Protein 1Z08 (pdb70)

Radius of gyration: 48.09 Å; Cα contacts (8 Å, |Δi|>4): 1270; chains: 4; bounding box: 100×97×111 Å

Foldseek 3Di:
DEEFEEEEAWAQPFQQVLLVCCVPPVDHDPDSPFDPAKDWDWDWDQAPNDIYIYTYMYGGRPCVRCPPGQEYEYTAEQLDQVGLVVSVVVLVVCCVRPNPRHAYEYEHEDCVVVVNGDDDPVVSQVVCVVSVYHYFYYYSPVGPGSVVVVNVNRVVSVVD/DAEFEEEEAFAQPFQQVLLVCCVPPVDHDPDRPFDPAKDWDWDWDQDPNDIYIYTYIYGGRCHCLRGQEYEQTAEQLDPVRLVVSVVVLVVCCVRPNLRHAYEYEHEDCVVVVSGDDDPVVSQVVCVVSVYHYFYYYSPVGPGSVVVVVVSVVVSVVD/DAEAEEEEAFAQPQQRVLLVCCVQPVDHDPDRDADDDKDWDWDWDQDPNDIYTYTYMYDGYDPRCVVPPPVRCPPHQEYEQTAEQLDPVRQVVSVVVLVVCCVRPNPRRAYEYEHEPVVVVVNGDDDPVVSQVVQVVSVYHYFYYYSPVGPGSVVVVNVNVVVSVDD/DEFEEEEAFAQPFQRVLLVCCVQPVDHDPDRDADDDKDWDWDWDQDPNDTYIYTYMYDGYDPCCVVPPPVRCPRGQEYEQTAEQLDPVRLVVSVVVLVVCCVVPNPRRAYEYEHEDCVVVVNGDDDPVVSQVVQVVSVYHYFYYYSPVGPGSVVVVVVSVVVSPVD

Nearest PDB structures (foldseek):
  1z08-assembly1_A  TM=1.006E+00  e=1.301E-35  Homo sapiens
  1z08-assembly2_B  TM=1.002E+00  e=3.614E-33  Homo sapiens
  1z0i-assembly1_A  TM=9.598E-01  e=4.338E-28  Homo sapiens
  5fbw-assembly1_B  TM=9.434E-01  e=3.150E-16  Homo sapiens
  6sku-assembly1_B  TM=9.277E-01  e=2.776E-16  Homo sapiens

B-factor: mean 19.08, std 11.56, range [6.14, 239.17]

Secondary structure (DSSP, 8-state):
-EEEEEEEE--TTS-HHHHHHHHHH----SS-----S-EEEEEEEESSS-EEEEEEEE------SSTT-SEEEEEEETT-HHHHHHHHHHHHHHHHHHGGGSEEEEEEE-GGGGGG--S-HHHHHHHHHHTT-EEEEEBTTTTBSHHHHHHHHHHHHH--/-EEEEEEEE--TTS-HHHHHHHHHHS---SS-----S-EEEEEEEEETTEEEEEEEEE------TT-SEEEEEEETT-HHHHHHHHHHHHHHHHHHTT-SEEEEEEE-GGGGGG--S-HHHHHHHHHHTT-EEEEEBTTTTBSHHHHHHHHHHHHHH-/-EEEEEEEEE-TTS-HHHHHHHHHHS---SS-----S-EEEEEEEEETTEEEEEEEEE---GGGGGGT-GGGTTT-SEEEEEEETT-HHHHHHHHHHHHHHHHHHGGGSEEEEEEE-GGGGGG--S-HHHHHHHHHHTT-EEEE-BTTTTBSHHHHHHHHHHHHH--/-EEEEEEE--TTS-HHHHHHHHHHS---SS-----S-EEEEEEEEETTEEEEEEEEE---GGGGGGTGGGGTTT-SEEEEEEETT-HHHHHHHHHHHHHHHHHHGGGSEEEEEEE-GGGGGG--S-HHHHHHHHHHTT-EEEE-BTTTTBSHHHHHHHHHHHHHH-

Organism: Homo sapiens (NCBI:txid9606)

InterPro domains:
  IPR001806 Small GTPase [PF00071] (21-180)
  IPR001806 Small GTPase [PS51421] (13-208)
  IPR001806 Small GTPase [SM00174] (22-183)
  IPR005225 Small GTP-binding domain [TIGR00231] (18-173)
  IPR027417 P-loop containing nucleoside triphosphate hydrolase [G3DSA:3.40.50.300] (11-206)
  IPR027417 P-loop containing nucleoside triphosphate hydrolase [SSF52540] (18-182)
  IPR041833 Rab21 [cd04123] (20-181)

Solvent-accessible surface area: 31931 Å² total; per-residue (Å²): 109,77,92,22,42,0,0,0,5,7,73,32,60,0,16,13,57,27,0,5,46,38,11,33,104,101,124,62,63,116,156,120,104,72,35,169,37,55,67,105,101,100,52,78,24,109,54,73,66,29,49,0,73,1,25,1,57,15,15,43,23,125,92,101,28,22,42,119,7,58,0,0,0,0,0,0,5,0,32,50,66,115,2,0,65,30,2,75,70,79,5,65,40,0,60,93,67,52,29,96,65,4,14,0,0,0,0,0,3,53,46,43,61,92,211,97,46,130,2,51,56,132,70,0,73,72,38,2,147,87,36,56,13,30,35,26,60,0,0,2,98,92,66,102,20,1,97,107,0,0,70,52,0,0,101,57,10,57,87,112,69,98,81,25,44,0,0,0,10,4,63,37,60,0,16,12,58,26,0,4,48,37,13,31,102,101,123,62,66,114,154,121,108,58,32,162,38,57,67,106,96,85,55,142,25,97,36,83,72,37,142,0,42,2,26,1,58,14,16,40,20,174,92,17,69,73,9,60,0,0,0,0,0,1,5,0,29,52,54,105,2,3,84,24,1,57,68,96,4,65,58,6,56,93,115,47,28,98,79,4,15,0,0,0,0,0,4,54,45,41,64,64,206,92,32,134,8,11,37,21,23,0,52,8,17,1,80,48,34,56,12,31,33,26,67,0,0,2,99,96,64,105,18,1,99,107,0,0,66,52,0,0,101,56,10,57,90,102,103,93,82,25,40,0,0,1,5,4,28,24,99,2,17,13,56,26,0,6,33,35,10,33,81,102,122,63,70,125,156,128,79,109,53,102,39,33,70,107,70,89,55,82,26,97,18,80,87,74,58,1,61,0,26,0,60,17,8,25,12,95,118,83,37,136,57,48,11,65,97,6,3,128,108,5,55,0,0,0,0,0,0,10,0,28,57,67,84,2,0,60,90,0,50,85,40,5,148,68,0,49,178,112,48,28,133,167,4,20,0,0,0,0,0,3,54,45,45,60,92,109,93,49,128,3,52,72,145,69,0,86,59,32,1,139,86,42,57,15,29,33,27,52,0,0,3,100,96,65,109,18,0,95,111,0,0,73,57,0,0,107,56,20,29,147,179,72,89,30,42,0,0,1,6,3,22,32,58,0,18,14,53,25,0,7,42,35,12,29,86,103,130,62,69,121,155,130,77,117,54,100,37,32,72,108,70,69,56,167,21,138,22,88,88,48,82,2,48,0,20,1,61,17,7,27,12,55,65,100,4,34,51,49,2,38,121,6,2,152,95,6,57,0,0,0,0,0,1,5,0,41,46,74,84,1,0,57,66,1,54,45,14,5,142,6,0,52,84,109,41,29,134,165,6,20,0,0,0,0,0,3,52,51,43,64,66,110,109,72,62,2,51,71,70,77,0,82,76,32,2,77,87,38,56,10,94,28,22,66,0,0,2,103,124,68,37,33,1,106,62,0,0,69,34,0,0,102,35,13,77,142,120

Structure (mmCIF, N/CA/C/O backbone):
data_1Z08
#
_entry.id   1Z08
#
_cell.length_a   91.200
_cell.length_b   77.425
_cell.length_c   107.965
_cell.angle_alpha   90.00
_cell.angle_beta   89.86
_cell.angle_gamma   90.00
#
_symmetry.space_group_name_H-M   'C 1 2 1'
#
loop_
_entity.id
_entity.type
_entity.pdbx_description
1 polymer 'Ras-related protein Rab-21'
2 non-polymer 'MAGNESIUM ION'
3 non-polymer 'PHOSPHOAMINOPHOSPHONIC ACID-GUANYLATE ESTER'
4 water water
#
loop_
_atom_site.group_PDB
_atom_site.id
_atom_site.type_symbol
_atom_site.label_atom_id
_atom_site.label_alt_id
_atom_site.label_comp_id
_atom_site.label_asym_id
_atom_site.label_entity_id
_atom_site.label_seq_id
_atom_site.pdbx_PDB_ins_code
_atom_site.Cartn_x
_atom_site.Cartn_y
_atom_site.Cartn_z
_atom_site.occupancy
_atom_site.B_iso_or_equiv
_atom_site.auth_seq_id
_atom_site.auth_comp_id
_atom_site.auth_asym_id
_atom_site.auth_atom_id
_atom_site.pdbx_PDB_model_num
ATOM 1 N N . ALA A 1 4 ? 57.489 -15.996 -10.727 1.00 23.59 17 ALA A N 1
ATOM 2 C CA . ALA A 1 4 ? 56.339 -15.048 -10.663 1.00 23.25 17 ALA A CA 1
ATOM 3 C C . ALA A 1 4 ? 56.785 -13.586 -10.680 1.00 23.02 17 ALA A C 1
ATOM 4 O O . ALA A 1 4 ? 56.196 -12.768 -11.391 1.00 23.01 17 ALA A O 1
ATOM 6 N N . TYR A 1 5 ? 57.818 -13.260 -9.900 1.00 22.47 18 TYR A N 1
ATOM 7 C CA . TYR A 1 5 ? 58.341 -11.893 -9.855 1.00 21.96 18 TYR A CA 1
ATOM 8 C C . TYR A 1 5 ? 59.863 -11.833 -9.953 1.00 21.27 18 TYR A C 1
ATOM 9 O O . TYR A 1 5 ? 60.572 -12.657 -9.371 1.00 21.12 18 TYR A O 1
ATOM 18 N N . SER A 1 6 ? 60.349 -10.847 -10.701 1.00 20.36 19 SER A N 1
ATOM 19 C CA . SER A 1 6 ? 61.778 -10.596 -10.832 1.00 19.55 19 SER A CA 1
ATOM 20 C C . SER A 1 6 ? 62.026 -9.095 -10.701 1.00 18.70 19 SER A C 1
ATOM 21 O O . SER A 1 6 ? 61.542 -8.305 -11.514 1.00 18.60 19 SER A O 1
ATOM 24 N N . PHE A 1 7 ? 62.763 -8.705 -9.664 1.00 17.62 20 PHE A N 1
ATOM 25 C CA . PHE A 1 7 ? 62.992 -7.291 -9.377 1.00 16.66 20 PHE A CA 1
ATOM 26 C C . PHE A 1 7 ? 64.473 -6.939 -9.288 1.00 16.00 20 PHE A C 1
ATOM 27 O O . PHE A 1 7 ? 65.279 -7.727 -8.792 1.00 15.76 20 PHE A O 1
ATOM 35 N N . LYS A 1 8 ? 64.813 -5.746 -9.771 1.00 15.38 21 LYS A N 1
ATOM 36 C CA . LYS A 1 8 ? 66.157 -5.192 -9.625 1.00 14.95 21 LYS A CA 1
ATOM 37 C C . LYS A 1 8 ? 66.163 -4.127 -8.533 1.00 14.45 21 LYS A C 1
ATOM 38 O O . LYS A 1 8 ? 65.375 -3.179 -8.575 1.00 14.35 21 LYS A O 1
ATOM 44 N N . VAL A 1 9 ? 67.057 -4.297 -7.563 1.00 14.12 22 VAL A N 1
ATOM 45 C CA . VAL A 1 9 ? 67.184 -3.384 -6.431 1.00 13.97 22 VAL A CA 1
ATOM 46 C C . VAL A 1 9 ? 68.628 -2.884 -6.348 1.00 13.65 22 VAL A C 1
ATOM 47 O O . VAL A 1 9 ? 69.570 -3.671 -6.446 1.00 13.42 22 VAL A O 1
ATOM 51 N N . VAL A 1 10 ? 68.795 -1.572 -6.190 1.00 13.27 23 VAL A N 1
ATOM 52 C CA . VAL A 1 10 ? 70.122 -0.968 -6.091 1.00 13.23 23 VAL A CA 1
ATOM 53 C C . VAL A 1 10 ? 70.317 -0.320 -4.717 1.00 13.04 23 VAL A C 1
ATOM 54 O O . VAL A 1 10 ? 69.416 0.341 -4.203 1.00 12.97 23 VAL A O 1
ATOM 58 N N . LEU A 1 11 ? 71.485 -0.543 -4.123 1.00 12.98 24 LEU A N 1
ATOM 59 C CA . LEU A 1 11 ? 71.861 0.139 -2.888 1.00 13.25 24 LEU A CA 1
ATOM 60 C C . LEU A 1 11 ? 72.760 1.327 -3.209 1.00 13.47 24 LEU A C 1
ATOM 61 O O . LEU A 1 11 ? 73.733 1.209 -3.961 1.00 13.20 24 LEU A O 1
ATOM 66 N N . LEU A 1 12 ? 72.410 2.481 -2.651 1.00 13.72 25 LEU A N 1
ATOM 67 C CA . LEU A 1 12 ? 73.181 3.699 -2.856 1.00 14.27 25 LEU A CA 1
ATOM 68 C C . LEU A 1 12 ? 73.480 4.351 -1.514 1.00 14.50 25 LEU A C 1
ATOM 69 O O . LEU A 1 12 ? 72.736 4.166 -0.549 1.00 14.62 25 LEU A O 1
ATOM 74 N N . GLY A 1 13 ? 74.582 5.094 -1.453 1.00 15.09 26 GLY A N 1
ATOM 75 C CA . GLY A 1 13 ? 74.968 5.801 -0.235 1.00 15.67 26 GLY A CA 1
ATOM 76 C C . GLY A 1 13 ? 76.467 5.982 -0.096 1.00 16.22 26 GLY A C 1
ATOM 77 O O . GLY A 1 13 ? 77.248 5.333 -0.792 1.00 16.15 26 GLY A O 1
ATOM 78 N N . GLU A 1 14 ? 76.859 6.857 0.825 1.00 16.83 27 GLU A N 1
ATOM 79 C CA . GLU A 1 14 ? 78.266 7.206 1.057 1.00 17.55 27 GLU A CA 1
ATOM 80 C C . GLU A 1 14 ? 79.120 6.032 1.539 1.00 17.52 27 GLU A C 1
ATOM 81 O O . GLU A 1 14 ? 78.596 4.980 1.916 1.00 17.33 27 GLU A O 1
ATOM 87 N N . GLY A 1 15 ? 80.437 6.227 1.530 1.00 17.52 28 GLY A N 1
ATOM 88 C CA . GLY A 1 15 ? 81.394 5.159 1.832 1.00 17.69 28 GLY A CA 1
ATOM 89 C C . GLY A 1 15 ? 81.336 4.522 3.211 1.00 17.76 28 GLY A C 1
ATOM 90 O O . GLY A 1 15 ? 81.820 3.401 3.394 1.00 18.30 28 GLY A O 1
ATOM 91 N N . CYS A 1 16 ? 80.751 5.225 4.180 1.00 17.31 29 CYS A N 1
ATOM 92 C CA . CYS A 1 16 ? 80.744 4.771 5.574 1.00 17.06 29 CYS A CA 1
ATOM 93 C C . CYS A 1 16 ? 79.482 4.009 5.992 1.00 15.79 29 CYS A C 1
ATOM 94 O O . CYS A 1 16 ? 79.437 3.447 7.085 1.00 15.51 29 CYS A O 1
ATOM 97 N N . VAL A 1 17 ? 78.475 3.973 5.121 1.00 14.52 30 VAL A N 1
ATOM 98 C CA . VAL A 1 17 ? 77.095 3.710 5.563 1.00 13.43 30 VAL A CA 1
ATOM 99 C C . VAL A 1 17 ? 76.719 2.252 5.870 1.00 13.10 30 VAL A C 1
ATOM 100 O O . VAL A 1 17 ? 75.887 2.001 6.746 1.00 12.75 30 VAL A O 1
ATOM 104 N N . GLY A 1 18 ? 77.317 1.304 5.150 1.00 12.56 31 GLY A N 1
ATOM 105 C CA . GLY A 1 18 ? 77.056 -0.117 5.385 1.00 12.07 31 GLY A CA 1
ATOM 106 C C . GLY A 1 18 ? 76.259 -0.828 4.302 1.00 11.98 31 GLY A C 1
ATOM 107 O O . GLY A 1 18 ? 75.553 -1.793 4.591 1.00 11.67 31 GLY A O 1
ATOM 108 N N . LYS A 1 19 ? 76.379 -0.360 3.058 1.00 11.80 32 LYS A N 1
ATOM 109 C CA . LYS A 1 19 ? 75.675 -0.969 1.920 1.00 11.66 32 LYS A CA 1
ATOM 110 C C . LYS A 1 19 ? 76.013 -2.456 1.785 1.00 11.61 32 LYS A C 1
ATOM 111 O O . LYS A 1 19 ? 75.118 -3.309 1.788 1.00 11.61 32 LYS A O 1
ATOM 117 N N . THR A 1 20 ? 77.306 -2.760 1.677 1.00 11.45 33 THR A N 1
ATOM 118 C CA . THR A 1 20 ? 77.763 -4.143 1.532 1.00 11.24 33 THR A CA 1
ATOM 119 C C . THR A 1 20 ? 77.374 -4.964 2.756 1.00 11.03 33 THR A C 1
ATOM 120 O O . THR A 1 20 ? 76.929 -6.105 2.623 1.00 10.80 33 THR A O 1
ATOM 124 N N . SER A 1 21 ? 77.525 -4.371 3.941 1.00 10.82 34 SER A N 1
ATOM 125 C CA . SER A 1 21 ? 77.159 -5.040 5.188 1.00 10.85 34 SER A CA 1
ATOM 126 C C . SER A 1 21 ? 75.686 -5.455 5.220 1.00 11.00 34 SER A C 1
ATOM 127 O O . SER A 1 21 ? 75.355 -6.525 5.734 1.00 10.70 34 SER A O 1
ATOM 130 N N . LEU A 1 22 ? 74.809 -4.616 4.671 1.00 11.10 35 LEU A N 1
ATOM 131 C CA . LEU A 1 22 ? 73.387 -4.958 4.594 1.00 11.76 35 LEU A CA 1
ATOM 132 C C . LEU A 1 22 ? 73.168 -6.177 3.700 1.00 11.85 35 LEU A C 1
ATOM 133 O O . LEU A 1 22 ? 72.460 -7.108 4.082 1.00 12.07 35 LEU A O 1
ATOM 138 N N . VAL A 1 23 ? 73.797 -6.171 2.526 1.00 12.32 36 VAL A N 1
ATOM 139 C CA . VAL A 1 23 ? 73.646 -7.258 1.558 1.00 12.74 36 VAL A CA 1
ATOM 140 C C . VAL A 1 23 ? 74.276 -8.554 2.084 1.00 13.10 36 VAL A C 1
ATOM 141 O O . VAL A 1 23 ? 73.653 -9.619 2.035 1.00 13.31 36 VAL A O 1
ATOM 145 N N . LEU A 1 24 ? 75.500 -8.456 2.602 1.00 13.24 37 LEU A N 1
ATOM 146 C CA . LEU A 1 24 ? 76.202 -9.624 3.136 1.00 13.52 37 LEU A CA 1
ATOM 147 C C . LEU A 1 24 ? 75.421 -10.291 4.269 1.00 13.85 37 LEU A C 1
ATOM 148 O O . LEU A 1 24 ? 75.284 -11.516 4.290 1.00 13.92 37 LEU A O 1
ATOM 153 N N . ARG A 1 25 ? 74.901 -9.488 5.197 1.00 14.21 38 ARG A N 1
ATOM 154 C CA . ARG A 1 25 ? 74.086 -10.016 6.289 1.00 14.78 38 ARG A CA 1
ATOM 155 C C . ARG A 1 25 ? 72.826 -10.704 5.758 1.00 15.18 38 ARG A C 1
ATOM 156 O O . ARG A 1 25 ? 72.479 -11.792 6.207 1.00 15.13 38 ARG A O 1
ATOM 164 N N . TYR A 1 26 ? 72.159 -10.070 4.796 1.00 15.72 39 TYR A N 1
ATOM 165 C CA . TYR A 1 26 ? 70.921 -10.611 4.224 1.00 16.22 39 TYR A CA 1
ATOM 166 C C . TYR A 1 26 ? 71.149 -11.899 3.419 1.00 16.81 39 TYR A C 1
ATOM 167 O O . TYR A 1 26 ? 70.346 -12.834 3.495 1.00 17.05 39 TYR A O 1
ATOM 176 N N . CYS A 1 27 ? 72.246 -11.946 2.666 1.00 17.25 40 CYS A N 1
ATOM 177 C CA . CYS A 1 27 ? 72.509 -13.053 1.743 1.00 17.91 40 CYS A CA 1
ATOM 178 C C . CYS A 1 27 ? 73.303 -14.212 2.349 1.00 18.31 40 CYS A C 1
ATOM 179 O O . CYS A 1 27 ? 73.066 -15.372 2.001 1.00 18.31 40 CYS A O 1
ATOM 182 N N . GLU A 1 28 ? 74.243 -13.902 3.240 1.00 18.64 41 GLU A N 1
ATOM 183 C CA . GLU A 1 28 ? 75.148 -14.918 3.790 1.00 19.07 41 GLU A CA 1
ATOM 184 C C . GLU A 1 28 ? 75.134 -15.006 5.317 1.00 18.83 41 GLU A C 1
ATOM 185 O O . GLU A 1 28 ? 75.821 -15.853 5.900 1.00 19.16 41 GLU A O 1
ATOM 191 N N . ASN A 1 29 ? 74.350 -14.138 5.957 1.00 18.44 42 ASN A N 1
ATOM 192 C CA . ASN A 1 29 ? 74.317 -14.011 7.420 1.00 18.02 42 ASN A CA 1
ATOM 193 C C . ASN A 1 29 ? 75.715 -13.869 8.042 1.00 17.67 42 ASN A C 1
ATOM 194 O O . ASN A 1 29 ? 76.059 -14.546 9.014 1.00 17.58 42 ASN A O 1
ATOM 199 N N . LYS A 1 30 ? 76.519 -12.987 7.453 1.00 17.06 43 LYS A N 1
ATOM 200 C CA . LYS A 1 30 ? 77.853 -12.689 7.965 1.00 16.71 43 LYS A CA 1
ATOM 201 C C . LYS A 1 30 ? 78.017 -11.177 8.105 1.00 15.83 43 LYS A C 1
ATOM 202 O O . LYS A 1 30 ? 77.314 -10.409 7.441 1.00 15.72 43 LYS A O 1
ATOM 208 N N . PHE A 1 31 ? 78.928 -10.762 8.984 1.00 14.85 44 PHE A N 1
ATOM 209 C CA . PHE A 1 31 ? 79.239 -9.344 9.194 1.00 13.86 44 PHE A CA 1
ATOM 210 C C . PHE A 1 31 ? 80.714 -9.157 9.528 1.00 13.55 44 PHE A C 1
ATOM 211 O O . PHE A 1 31 ? 81.311 -9.980 10.229 1.00 13.32 44 PHE A O 1
ATOM 219 N N . ASN A 1 32 ? 81.275 -8.060 9.026 1.00 13.02 45 ASN A N 1
ATOM 220 C CA . ASN A 1 32 ? 82.662 -7.675 9.273 1.00 12.98 45 ASN A CA 1
ATOM 221 C C . ASN A 1 32 ? 82.747 -6.255 9.811 1.00 12.80 45 ASN A C 1
ATOM 222 O O . ASN A 1 32 ? 82.122 -5.344 9.262 1.00 12.41 45 ASN A O 1
ATOM 227 N N . ASP A 1 33 ? 83.518 -6.069 10.881 1.00 12.69 46 ASP A N 1
ATOM 228 C CA . ASP A 1 33 ? 83.816 -4.726 11.390 1.00 12.99 46 ASP A CA 1
ATOM 229 C C . ASP A 1 33 ? 84.760 -3.980 10.448 1.00 13.11 46 ASP A C 1
ATOM 230 O O . ASP A 1 33 ? 84.810 -2.747 10.458 1.00 13.04 46 ASP A O 1
ATOM 235 N N . LYS A 1 34 ? 85.513 -4.736 9.650 1.00 13.39 47 LYS A N 1
ATOM 236 C CA . LYS A 1 34 ? 86.409 -4.162 8.649 1.00 13.73 47 LYS A CA 1
ATOM 237 C C . LYS A 1 34 ? 85.607 -3.529 7.517 1.00 13.88 47 LYS A C 1
ATOM 238 O O . LYS A 1 34 ? 84.596 -4.079 7.074 1.00 14.03 47 LYS A O 1
ATOM 244 N N . HIS A 1 35 ? 86.057 -2.358 7.079 1.00 14.15 48 HIS A N 1
ATOM 245 C CA . HIS A 1 35 ? 85.513 -1.714 5.894 1.00 14.42 48 HIS A CA 1
ATOM 246 C C . HIS A 1 35 ? 86.231 -2.280 4.663 1.00 14.51 48 HIS A C 1
ATOM 247 O O . HIS A 1 35 ? 87.327 -1.841 4.303 1.00 14.75 48 HIS A O 1
ATOM 254 N N . ILE A 1 36 ? 85.622 -3.296 4.056 1.00 14.61 49 ILE A N 1
ATOM 255 C CA . ILE A 1 36 ? 86.167 -3.913 2.849 1.00 15.03 49 ILE A CA 1
ATOM 256 C C . ILE A 1 36 ? 85.598 -3.159 1.652 1.00 15.06 49 ILE A C 1
ATOM 257 O O . ILE A 1 36 ? 84.535 -3.500 1.124 1.00 15.00 49 ILE A O 1
ATOM 262 N N . THR A 1 37 ? 86.327 -2.121 1.253 1.00 15.15 50 THR A N 1
ATOM 263 C CA . THR A 1 37 ? 85.894 -1.155 0.248 1.00 15.42 50 THR A CA 1
ATOM 264 C C . THR A 1 37 ? 85.423 -1.810 -1.052 1.00 15.34 50 THR A C 1
ATOM 265 O O . THR A 1 37 ? 86.131 -2.632 -1.642 1.00 15.23 50 THR A O 1
ATOM 269 N N . THR A 1 38 ? 84.216 -1.443 -1.474 1.00 15.13 51 THR A N 1
ATOM 270 C CA . THR A 1 38 ? 83.663 -1.892 -2.746 1.00 15.00 51 THR A CA 1
ATOM 271 C C . THR A 1 38 ? 84.239 -1.021 -3.856 1.00 15.12 51 THR A C 1
ATOM 272 O O . THR A 1 38 ? 84.137 0.206 -3.810 1.00 14.92 51 THR A O 1
ATOM 276 N N . LEU A 1 39 ? 84.840 -1.672 -4.849 1.00 15.36 52 LEU A N 1
ATOM 277 C CA . LEU A 1 39 ? 85.573 -0.985 -5.912 1.00 15.63 52 LEU A CA 1
ATOM 278 C C . LEU A 1 39 ? 84.737 -0.721 -7.165 1.00 15.60 52 LEU A C 1
ATOM 279 O O . LEU A 1 39 ? 85.126 0.075 -8.025 1.00 15.56 52 LEU A O 1
ATOM 284 N N . GLY A 1 40 ? 83.588 -1.386 -7.262 1.00 15.45 53 GLY A N 1
ATOM 285 C CA . GLY A 1 40 ? 82.692 -1.223 -8.407 1.00 15.29 53 GLY A CA 1
ATOM 286 C C . GLY A 1 40 ? 81.374 -1.938 -8.193 1.00 15.07 53 GLY A C 1
ATOM 287 O O . GLY A 1 40 ? 81.219 -2.680 -7.224 1.00 15.51 53 GLY A O 1
ATOM 288 N N . ALA A 1 41 ? 80.429 -1.715 -9.103 1.00 14.76 54 ALA A N 1
ATOM 289 C CA . ALA A 1 41 ? 79.089 -2.292 -9.000 1.00 14.31 54 ALA A CA 1
ATOM 290 C C . ALA A 1 41 ? 79.046 -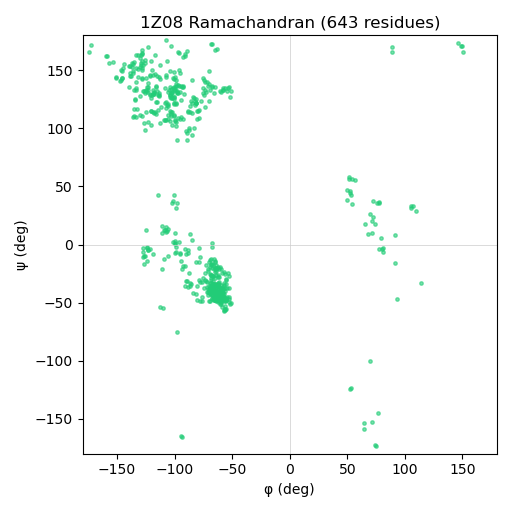3.779 -9.357 1.00 14.03 54 ALA A C 1
ATOM 291 O O . ALA A 1 41 ? 79.747 -4.234 -10.262 1.00 13.82 54 ALA A O 1
ATOM 293 N N . SER A 1 42 ? 78.213 -4.521 -8.631 1.00 13.60 55 SER A N 1
ATOM 294 C CA . SER A 1 42 ? 77.941 -5.929 -8.930 1.00 13.38 55 SER A CA 1
ATOM 295 C C . SER A 1 42 ? 76.627 -6.354 -8.279 1.00 13.29 55 SER A C 1
ATOM 296 O O . SER A 1 42 ? 76.141 -5.684 -7.366 1.00 13.01 55 SER A O 1
ATOM 299 N N . PHE A 1 43 ? 76.056 -7.465 -8.739 1.00 13.23 56 PHE A N 1
ATOM 300 C CA . PHE A 1 43 ? 74.815 -7.954 -8.139 1.00 13.20 56 PHE A CA 1
ATOM 301 C C . PHE A 1 43 ? 74.830 -9.416 -7.703 1.00 13.58 56 PHE A C 1
ATOM 302 O O . PHE A 1 43 ? 75.559 -10.244 -8.257 1.00 13.38 56 PHE A O 1
ATOM 310 N N . LEU A 1 44 ? 74.022 -9.703 -6.686 1.00 13.96 57 LEU A N 1
ATOM 311 C CA . LEU A 1 44 ? 73.787 -11.059 -6.212 1.00 14.62 57 LEU A CA 1
ATOM 312 C C . LEU A 1 44 ? 72.299 -11.370 -6.317 1.00 14.98 57 LEU A C 1
ATOM 313 O O . LEU A 1 44 ? 71.471 -10.456 -6.350 1.00 15.01 57 LEU A O 1
ATOM 318 N N . THR A 1 45 ? 71.968 -12.657 -6.368 1.00 15.50 58 THR A N 1
ATOM 319 C CA . THR A 1 45 ? 70.577 -13.099 -6.462 1.00 16.17 58 THR A CA 1
ATOM 320 C C . THR A 1 45 ? 70.069 -13.623 -5.123 1.00 16.84 58 THR A C 1
ATOM 321 O O . THR A 1 45 ? 70.708 -14.473 -4.499 1.00 16.84 58 THR A O 1
ATOM 325 N N . LYS A 1 46 ? 68.919 -13.102 -4.698 1.00 17.62 59 LYS A N 1
ATOM 326 C CA . LYS A 1 46 ? 68.229 -13.562 -3.496 1.00 18.69 59 LYS A CA 1
ATOM 327 C C . LYS A 1 46 ? 66.798 -13.969 -3.849 1.00 19.29 59 LYS A C 1
ATOM 328 O O . LYS A 1 46 ? 66.086 -13.230 -4.528 1.00 18.93 59 LYS A O 1
ATOM 334 N N . LYS A 1 47 ? 66.384 -15.146 -3.388 1.00 20.40 60 LYS A N 1
ATOM 335 C CA . LYS A 1 47 ? 65.039 -15.650 -3.664 1.00 21.71 60 LYS A CA 1
ATOM 336 C C . LYS A 1 47 ? 64.126 -15.526 -2.446 1.00 22.60 60 LYS A C 1
ATOM 337 O O . LYS A 1 47 ? 64.528 -15.841 -1.324 1.00 22.85 60 LYS A O 1
ATOM 339 N N . LEU A 1 48 ? 62.903 -15.054 -2.677 1.00 23.71 61 LEU A N 1
ATOM 340 C CA . LEU A 1 48 ? 61.899 -14.908 -1.625 1.00 24.79 61 LEU A CA 1
ATOM 341 C C . LEU A 1 48 ? 60.586 -15.575 -2.023 1.00 25.54 61 LEU A C 1
ATOM 342 O O . LEU A 1 48 ? 60.186 -15.535 -3.188 1.00 25.62 61 LEU A O 1
ATOM 347 N N . ASN A 1 49 ? 59.926 -16.189 -1.048 1.00 26.30 62 ASN A N 1
ATOM 348 C CA . ASN A 1 49 ? 58.566 -16.674 -1.224 1.00 27.22 62 ASN A CA 1
ATOM 349 C C . ASN A 1 49 ? 57.671 -15.935 -0.237 1.00 27.61 62 ASN A C 1
ATOM 350 O O . ASN A 1 49 ? 57.815 -16.096 0.975 1.00 27.83 62 ASN A O 1
ATOM 355 N N . ILE A 1 50 ? 56.764 -15.111 -0.755 1.00 28.13 63 ILE A N 1
ATOM 356 C CA . ILE A 1 50 ? 55.951 -14.242 0.101 1.00 28.57 63 ILE A CA 1
ATOM 357 C C . ILE A 1 50 ? 54.558 -14.815 0.397 1.00 28.80 63 ILE A C 1
ATOM 358 O O . ILE A 1 50 ? 54.314 -15.309 1.502 1.00 29.16 63 ILE A O 1
ATOM 363 N N . GLY A 1 51 ? 53.656 -14.757 -0.579 1.00 28.85 64 GLY A N 1
ATOM 364 C CA . GLY A 1 51 ? 52.309 -15.296 -0.399 1.00 28.95 64 GLY A CA 1
ATOM 365 C C . GLY A 1 51 ? 52.061 -16.473 -1.317 1.00 28.86 64 GLY A C 1
ATOM 366 O O . GLY A 1 51 ? 50.988 -16.590 -1.913 1.00 29.23 64 GLY A O 1
ATOM 367 N N . GLY A 1 52 ? 53.059 -17.349 -1.422 1.00 28.64 65 GLY A N 1
ATOM 368 C CA . GLY A 1 52 ? 53.062 -18.408 -2.426 1.00 28.21 65 GLY A CA 1
ATOM 369 C C . GLY A 1 52 ? 53.763 -17.947 -3.691 1.00 27.89 65 GLY A C 1
ATOM 370 O O . GLY A 1 52 ? 54.143 -18.761 -4.535 1.00 28.24 65 GLY A O 1
ATOM 371 N N . LYS A 1 53 ? 53.936 -16.631 -3.811 1.00 27.40 66 LYS A N 1
ATOM 372 C CA . LYS A 1 53 ? 54.557 -16.014 -4.978 1.00 26.63 66 LYS A CA 1
ATOM 373 C C . LYS A 1 53 ? 56.081 -16.024 -4.869 1.00 26.00 66 LYS A C 1
ATOM 374 O O . LYS A 1 53 ? 56.645 -15.578 -3.867 1.0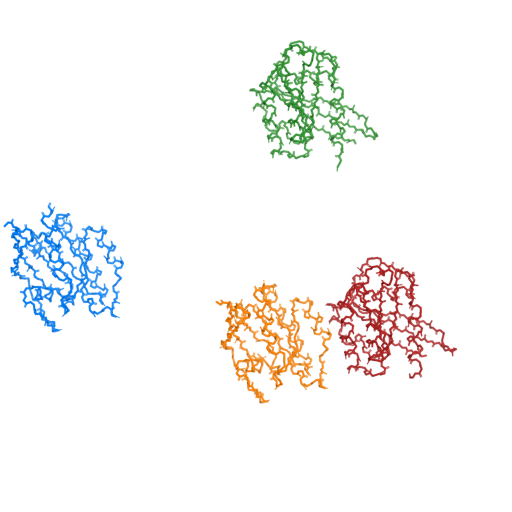0 26.06 66 LYS A O 1
ATOM 376 N N . ARG A 1 54 ? 56.732 -16.551 -5.903 1.00 25.01 67 ARG A N 1
ATOM 377 C CA . ARG A 1 54 ? 58.189 -16.600 -5.973 1.00 23.99 67 ARG A CA 1
ATOM 378 C C . ARG A 1 54 ? 58.743 -15.259 -6.447 1.00 23.17 67 ARG A C 1
ATOM 379 O O . ARG A 1 54 ? 58.398 -14.782 -7.529 1.00 22.87 67 ARG A O 1
ATOM 381 N N . VAL A 1 55 ? 59.596 -14.658 -5.622 1.00 22.16 68 VAL A N 1
ATOM 382 C CA . VAL A 1 55 ? 60.218 -13.374 -5.931 1.00 21.21 68 VAL A CA 1
ATOM 383 C C . VAL A 1 55 ? 61.729 -13.558 -6.057 1.00 20.63 68 VAL A C 1
ATOM 384 O O . VAL A 1 55 ? 62.380 -14.037 -5.126 1.00 20.31 68 VAL A O 1
ATOM 388 N N . ASN A 1 56 ? 62.274 -13.192 -7.217 1.00 19.69 69 ASN A N 1
ATOM 389 C CA . ASN A 1 56 ? 63.718 -13.217 -7.440 1.00 19.22 69 ASN A CA 1
ATOM 390 C C . ASN A 1 56 ? 64.281 -11.802 -7.427 1.00 18.40 69 ASN A C 1
ATOM 391 O O . ASN A 1 56 ? 63.869 -10.959 -8.220 1.00 18.20 69 ASN A O 1
ATOM 396 N N . LEU A 1 57 ? 65.212 -11.547 -6.513 1.00 17.64 70 LEU A N 1
ATOM 397 C CA . LEU A 1 57 ? 65.826 -10.230 -6.378 1.00 17.01 70 LEU A CA 1
ATOM 398 C C . LEU A 1 57 ? 67.234 -10.192 -6.948 1.00 16.22 70 LEU A C 1
ATOM 399 O O . LEU A 1 57 ? 68.062 -11.043 -6.631 1.00 16.36 70 LEU A O 1
ATOM 404 N N . ALA A 1 58 ? 67.483 -9.207 -7.804 1.00 15.25 71 ALA A N 1
ATOM 405 C CA . ALA A 1 58 ? 68.829 -8.874 -8.243 1.00 14.45 71 ALA A CA 1
ATOM 406 C C . ALA A 1 58 ? 69.273 -7.683 -7.408 1.00 13.97 71 ALA A C 1
ATOM 407 O O . ALA A 1 58 ? 68.857 -6.548 -7.659 1.00 13.87 71 ALA A O 1
ATOM 409 N N . ILE A 1 59 ? 70.097 -7.956 -6.402 1.00 13.29 72 ILE A N 1
ATOM 410 C CA . ILE A 1 59 ? 70.508 -6.940 -5.440 1.00 12.93 72 ILE A CA 1
ATOM 411 C C . ILE A 1 59 ? 71.868 -6.376 -5.834 1.00 12.80 72 ILE A C 1
ATOM 412 O O . ILE A 1 59 ? 72.892 -7.056 -5.715 1.00 12.48 72 ILE A O 1
ATOM 417 N N . TRP A 1 60 ? 71.858 -5.129 -6.297 1.00 12.78 73 TRP A N 1
ATOM 418 C CA . TRP A 1 60 ? 73.062 -4.447 -6.756 1.00 12.93 73 TRP A CA 1
ATOM 419 C C . TRP A 1 60 ? 73.730 -3.649 -5.647 1.00 13.39 73 TRP A C 1
ATOM 420 O O . TRP A 1 60 ? 73.073 -2.867 -4.958 1.00 13.43 73 TRP A O 1
ATOM 431 N N . ASP A 1 61 ? 75.035 -3.868 -5.493 1.00 13.50 74 ASP A N 1
ATOM 432 C CA . ASP A 1 61 ? 75.889 -3.109 -4.581 1.00 14.10 74 ASP A CA 1
ATOM 433 C C . ASP A 1 61 ? 76.721 -2.131 -5.414 1.00 14.56 74 ASP A C 1
ATOM 434 O O . ASP A 1 61 ? 77.042 -2.422 -6.568 1.00 14.28 74 ASP A O 1
ATOM 439 N N . THR A 1 62 ? 77.063 -0.982 -4.833 1.00 15.20 75 THR A N 1
ATOM 440 C CA . THR A 1 62 ? 77.818 0.063 -5.541 1.00 16.25 75 THR A CA 1
ATOM 441 C C . THR A 1 62 ? 79.028 0.556 -4.750 1.00 16.63 75 THR A C 1
ATOM 442 O O . THR A 1 62 ? 79.103 0.375 -3.536 1.00 16.80 75 THR A O 1
ATOM 446 N N . ALA A 1 63 ? 79.972 1.180 -5.450 1.00 17.44 76 ALA A N 1
ATOM 447 C CA . ALA A 1 63 ? 81.086 1.867 -4.809 1.00 18.39 76 ALA A CA 1
ATOM 448 C C . ALA A 1 63 ? 80.598 3.224 -4.307 1.00 19.09 76 ALA A C 1
ATOM 449 O O . ALA A 1 63 ? 80.200 4.076 -5.101 1.00 19.13 76 ALA A O 1
ATOM 451 N N . GLY A 1 64 ? 80.622 3.415 -2.989 1.00 20.10 77 GLY A N 1
ATOM 452 C CA . GLY A 1 64 ? 80.099 4.634 -2.370 1.00 21.28 77 GLY A CA 1
ATOM 453 C C . GLY A 1 64 ? 81.028 5.831 -2.448 1.00 22.25 77 GLY A C 1
ATOM 454 O O . GLY A 1 64 ? 80.608 6.968 -2.212 1.00 22.61 77 GLY A O 1
ATOM 455 N N . GLN A 1 65 ? 82.292 5.573 -2.773 1.00 22.95 78 GLN A N 1
ATOM 456 C CA . GLN A 1 65 ? 83.297 6.624 -2.903 1.00 23.41 78 GLN A CA 1
ATOM 457 C C . GLN A 1 65 ? 83.492 7.012 -4.366 1.00 23.68 78 GLN A C 1
ATOM 458 O O . GLN A 1 65 ? 82.528 7.089 -5.135 1.00 24.30 78 GLN A O 1
ATOM 460 N N . PRO A 1 73 ? 73.837 6.348 -12.895 1.00 35.15 86 PRO A N 1
ATOM 461 C CA . PRO A 1 73 ? 72.839 6.333 -13.961 1.00 35.08 86 PRO A CA 1
ATOM 462 C C . PRO A 1 73 ? 72.822 4.994 -14.698 1.00 35.02 86 PRO A C 1
ATOM 463 O O . PRO A 1 73 ? 71.756 4.415 -14.924 1.00 35.03 86 PRO A O 1
ATOM 465 N N . ILE A 1 74 ? 74.007 4.508 -15.065 1.00 34.86 87 ILE A N 1
ATOM 466 C CA . ILE A 1 74 ? 74.153 3.216 -15.735 1.00 34.66 87 ILE A CA 1
ATOM 467 C C . ILE A 1 74 ? 73.767 2.062 -14.810 1.00 34.50 87 ILE A C 1
ATOM 468 O O . ILE A 1 74 ? 73.218 1.052 -15.257 1.00 34.49 87 ILE A O 1
ATOM 470 N N . TYR A 1 75 ? 74.046 2.229 -13.519 1.00 34.24 88 TYR A N 1
ATOM 471 C CA . TYR A 1 75 ? 73.769 1.196 -12.528 1.00 33.91 88 TYR A CA 1
ATOM 472 C C . TYR A 1 75 ? 72.293 1.139 -12.126 1.00 33.63 88 TYR A C 1
ATOM 473 O O . TYR A 1 75 ? 71.699 0.062 -12.123 1.00 33.64 88 TYR A O 1
ATOM 475 N N . TYR A 1 76 ? 71.698 2.287 -11.803 1.00 33.27 89 TYR A N 1
ATOM 476 C CA . TYR A 1 76 ? 70.299 2.301 -11.354 1.00 32.85 89 TYR A CA 1
ATOM 477 C C . TYR A 1 76 ? 69.257 2.369 -12.479 1.00 32.19 89 TYR A C 1
ATOM 478 O O . TYR A 1 76 ? 68.062 2.538 -12.218 1.00 32.10 89 TYR A O 1
ATOM 487 N N . ARG A 1 77 ? 69.712 2.222 -13.721 1.00 31.35 90 ARG A N 1
ATOM 488 C CA . ARG A 1 77 ? 68.806 2.104 -14.861 1.00 30.46 90 ARG A CA 1
ATOM 489 C C . ARG A 1 77 ? 67.991 0.816 -14.750 1.00 29.77 90 ARG A C 1
ATOM 490 O O . ARG A 1 77 ? 68.533 -0.244 -14.417 1.00 29.85 90 ARG A O 1
ATOM 492 N N . ASP A 1 78 ? 66.689 0.928 -15.010 1.00 28.78 91 ASP A N 1
ATOM 493 C CA . ASP A 1 78 ? 65.744 -0.201 -14.965 1.00 27.69 91 ASP A CA 1
ATOM 494 C C . ASP A 1 78 ? 65.547 -0.803 -13.563 1.00 26.52 91 ASP A C 1
ATOM 495 O O . ASP A 1 78 ? 65.056 -1.927 -13.430 1.00 26.42 91 ASP A O 1
ATOM 500 N N . SER A 1 79 ? 65.927 -0.060 -12.526 1.00 24.98 92 SER A N 1
ATOM 501 C CA . SER A 1 79 ? 65.729 -0.512 -11.149 1.00 23.41 92 SER A CA 1
ATOM 502 C C . SER A 1 79 ? 64.267 -0.385 -10.734 1.00 22.38 92 SER A C 1
ATOM 503 O O . SER A 1 79 ? 63.627 0.642 -10.984 1.00 22.16 92 SER A O 1
ATOM 506 N N . ASN A 1 80 ? 63.748 -1.436 -10.103 1.00 20.74 93 ASN A N 1
ATOM 507 C CA . ASN A 1 80 ? 62.384 -1.436 -9.581 1.00 19.59 93 ASN A CA 1
ATOM 508 C C . ASN A 1 80 ? 62.325 -0.870 -8.167 1.00 18.64 93 ASN A C 1
ATOM 509 O O . ASN A 1 80 ? 61.287 -0.372 -7.726 1.00 18.47 93 ASN A O 1
ATOM 514 N N . GLY A 1 81 ? 63.452 -0.955 -7.466 1.00 17.60 94 GLY A N 1
ATOM 515 C CA . GLY A 1 81 ? 63.574 -0.423 -6.115 1.00 16.44 94 GLY A CA 1
ATOM 516 C C . GLY A 1 81 ? 64.959 0.137 -5.864 1.00 15.70 94 GLY A C 1
ATOM 517 O O . GLY A 1 81 ? 65.938 -0.299 -6.471 1.00 15.48 94 GLY A O 1
ATOM 518 N N . ALA A 1 82 ? 65.037 1.120 -4.974 1.00 14.89 95 ALA A N 1
ATOM 519 C CA . ALA A 1 82 ? 66.316 1.684 -4.574 1.00 14.11 95 ALA A CA 1
ATOM 520 C C . ALA A 1 82 ? 66.368 1.807 -3.062 1.00 13.65 95 ALA A C 1
ATOM 521 O O . ALA A 1 82 ? 65.405 2.252 -2.435 1.00 13.56 95 ALA A O 1
ATOM 523 N N . ILE A 1 83 ? 67.496 1.399 -2.490 1.00 12.88 96 ILE A N 1
ATOM 524 C CA . ILE A 1 83 ? 67.708 1.449 -1.050 1.00 12.42 96 ILE A CA 1
ATOM 525 C C . ILE A 1 83 ? 68.789 2.488 -0.781 1.00 11.92 96 ILE A C 1
ATOM 526 O O . ILE A 1 83 ? 69.975 2.255 -1.035 1.00 11.52 96 ILE A O 1
ATOM 531 N N . LEU A 1 84 ? 68.363 3.645 -0.289 1.00 11.69 97 LEU A N 1
ATOM 532 C CA . LEU A 1 84 ? 69.277 4.745 -0.035 1.00 11.38 97 LEU A CA 1
ATOM 533 C C . LEU A 1 84 ? 69.693 4.707 1.424 1.00 11.04 97 LEU A C 1
ATOM 534 O O . LEU A 1 84 ? 68.902 5.003 2.323 1.00 10.93 97 LEU A O 1
ATOM 539 N N . VAL A 1 85 ? 70.943 4.321 1.642 1.00 10.67 98 VAL A N 1
ATOM 540 C CA . VAL A 1 85 ? 71.444 4.013 2.975 1.00 10.65 98 VAL A CA 1
ATOM 541 C C . VAL A 1 85 ? 72.244 5.181 3.541 1.00 10.50 98 VAL A C 1
ATOM 542 O O . VAL A 1 85 ? 73.092 5.753 2.858 1.00 10.70 98 VAL A O 1
ATOM 546 N N . TYR A 1 86 ? 71.958 5.531 4.791 1.00 10.67 99 TYR A N 1
ATOM 547 C CA . TYR A 1 86 ? 72.803 6.453 5.532 1.00 10.63 99 TYR A CA 1
ATOM 548 C C . TYR A 1 86 ? 73.183 5.872 6.895 1.00 10.78 99 TYR A C 1
ATOM 549 O O . TYR A 1 86 ? 72.611 4.873 7.346 1.00 10.88 99 TYR A O 1
ATOM 558 N N . ASP A 1 87 ? 74.160 6.518 7.522 1.00 10.74 100 ASP A N 1
ATOM 559 C CA . ASP A 1 87 ? 74.713 6.147 8.810 1.00 10.89 100 ASP A CA 1
ATOM 560 C C . ASP A 1 87 ? 74.075 7.088 9.839 1.00 11.12 100 ASP A C 1
ATOM 561 O O . ASP A 1 87 ? 74.196 8.308 9.717 1.00 11.06 100 ASP A O 1
ATOM 566 N N . ILE A 1 88 ? 73.382 6.527 10.831 1.00 11.44 101 ILE A N 1
ATOM 567 C CA . ILE A 1 88 ? 72.671 7.350 11.829 1.00 12.09 101 ILE A CA 1
ATOM 568 C C . ILE A 1 88 ? 73.604 8.209 12.691 1.00 12.31 101 ILE A C 1
ATOM 569 O O . ILE A 1 88 ? 73.155 9.166 13.327 1.00 12.42 101 ILE A O 1
ATOM 574 N N . THR A 1 89 ? 74.889 7.857 12.710 1.00 12.79 102 THR A N 1
ATOM 575 C CA . THR A 1 89 ? 75.905 8.610 13.449 1.00 13.56 102 THR A CA 1
ATOM 576 C C . THR A 1 89 ? 76.565 9.688 12.586 1.00 14.07 102 THR A C 1
ATOM 577 O O . THR A 1 89 ? 77.394 10.462 13.073 1.00 14.27 102 THR A O 1
ATOM 581 N N . ASP A 1 90 ? 76.199 9.737 11.307 1.00 14.47 103 ASP A N 1
ATOM 582 C CA . ASP A 1 90 ? 76.837 10.645 10.359 1.00 15.06 103 ASP A CA 1
ATOM 583 C C . ASP A 1 90 ? 75.802 11.507 9.636 1.00 15.16 103 ASP A C 1
ATOM 584 O O . ASP A 1 90 ? 75.104 11.030 8.735 1.00 15.32 103 ASP A O 1
ATOM 589 N N . GLU A 1 91 ? 75.714 12.776 10.031 1.00 15.29 104 GLU A N 1
ATOM 590 C CA . GLU A 1 91 ? 74.744 13.706 9.440 1.00 15.72 104 GLU A CA 1
ATOM 591 C C . GLU A 1 91 ? 74.963 13.928 7.941 1.00 15.70 104 GLU A C 1
ATOM 592 O O . GLU A 1 91 ? 73.999 13.985 7.175 1.00 15.85 104 GLU A O 1
ATOM 598 N N . ASP A 1 92 ? 76.225 14.043 7.532 1.00 15.98 105 ASP A N 1
ATOM 599 C CA . ASP A 1 92 ? 76.580 14.224 6.119 1.00 16.17 105 ASP A CA 1
ATOM 600 C C . ASP A 1 92 ? 76.017 13.111 5.237 1.00 15.92 105 ASP A C 1
ATOM 601 O O . ASP A 1 92 ? 75.542 13.367 4.122 1.00 15.67 105 ASP A O 1
ATOM 606 N N . SER A 1 93 ? 76.065 11.880 5.747 1.00 15.51 106 SER A N 1
ATOM 607 C CA . SER A 1 93 ? 75.587 10.717 5.007 1.00 15.32 106 SER A CA 1
ATOM 608 C C . SER A 1 93 ? 74.077 10.775 4.774 1.00 15.42 106 SER A C 1
ATOM 609 O O . SER A 1 93 ? 73.594 10.324 3.733 1.00 15.30 106 SER A O 1
ATOM 612 N N . PHE A 1 94 ? 73.338 11.331 5.735 1.00 15.56 107 PHE A N 1
ATOM 613 C CA . PHE A 1 94 ? 71.897 11.514 5.556 1.00 15.97 107 PHE A CA 1
ATOM 614 C C . PHE A 1 94 ? 71.575 12.585 4.519 1.00 16.37 107 PHE A C 1
ATOM 615 O O . PHE A 1 94 ? 70.750 12.367 3.634 1.00 16.38 107 PHE A O 1
ATOM 623 N N . GLN A 1 95 ? 72.218 13.743 4.639 1.00 16.92 108 GLN A N 1
ATOM 624 C CA . GLN A 1 95 ? 71.951 14.852 3.730 1.00 17.60 108 GLN A CA 1
ATOM 625 C C . GLN A 1 95 ? 72.280 14.497 2.276 1.00 18.04 108 GLN A C 1
ATOM 626 O O . GLN A 1 95 ? 71.649 15.014 1.352 1.00 18.20 108 GLN A O 1
ATOM 632 N N . LYS A 1 96 ? 73.236 13.586 2.088 1.00 18.47 109 LYS A N 1
ATOM 633 C CA . LYS A 1 96 ? 73.630 13.097 0.761 1.00 19.06 109 LYS A CA 1
ATOM 634 C C . LYS A 1 96 ? 72.538 12.273 0.064 1.00 19.63 109 LYS A C 1
ATOM 635 O O . LYS A 1 96 ? 72.488 12.217 -1.168 1.00 19.71 109 LYS A O 1
ATOM 637 N N . VAL A 1 97 ? 71.673 11.639 0.855 1.00 20.29 110 VAL A N 1
ATOM 638 C CA . VAL A 1 97 ? 70.544 10.847 0.340 1.00 21.08 110 VAL A CA 1
ATOM 639 C C . VAL A 1 97 ? 69.623 11.674 -0.571 1.00 21.45 110 VAL A C 1
ATOM 640 O O . VAL A 1 97 ? 69.097 11.158 -1.559 1.00 21.52 110 VAL A O 1
ATOM 644 N N . LYS A 1 98 ? 69.462 12.955 -0.242 1.00 22.05 111 LYS A N 1
ATOM 645 C CA . LYS A 1 98 ? 68.585 13.870 -0.982 1.00 22.80 111 LYS A CA 1
ATOM 646 C C . LYS A 1 98 ? 68.962 14.037 -2.455 1.00 23.24 111 LYS A C 1
ATOM 647 O O . LYS A 1 98 ? 68.084 14.141 -3.313 1.00 23.38 111 LYS A O 1
ATOM 653 N N . ASN A 1 99 ? 70.264 14.061 -2.738 1.00 23.64 112 ASN A N 1
ATOM 654 C CA . ASN A 1 99 ? 70.768 14.136 -4.112 1.00 24.01 112 ASN A CA 1
ATOM 655 C C . ASN A 1 99 ? 70.365 12.908 -4.929 1.00 24.23 112 ASN A C 1
ATOM 656 O O . ASN A 1 99 ? 69.951 13.033 -6.088 1.00 24.34 112 ASN A O 1
ATOM 658 N N . TRP A 1 100 ? 70.479 11.730 -4.317 1.00 24.32 113 TRP A N 1
ATOM 659 C CA . TRP A 1 100 ? 70.084 10.476 -4.956 1.00 24.47 113 TRP A CA 1
ATOM 660 C C . TRP A 1 100 ? 68.596 10.438 -5.293 1.00 24.24 113 TRP A C 1
ATOM 661 O O . TRP A 1 100 ? 68.222 9.996 -6.378 1.00 24.14 113 TRP A O 1
ATOM 672 N N . VAL A 1 101 ? 67.757 10.902 -4.366 1.00 24.08 114 VAL A N 1
ATOM 673 C CA . VAL A 1 101 ? 66.307 10.943 -4.584 1.00 23.89 114 VAL A CA 1
ATOM 674 C C . VAL A 1 101 ? 65.973 11.794 -5.810 1.00 24.12 114 VAL A C 1
ATOM 675 O O . VAL A 1 101 ? 65.188 11.379 -6.660 1.00 24.01 114 VAL A O 1
ATOM 679 N N . LYS A 1 102 ? 66.588 12.973 -5.892 1.00 24.52 115 LYS A N 1
ATOM 680 C CA . LYS A 1 102 ? 66.379 13.899 -7.006 1.00 24.90 115 LYS A CA 1
ATOM 681 C C . LYS A 1 102 ? 66.736 13.268 -8.352 1.00 25.14 115 LYS A C 1
ATOM 682 O O . LYS A 1 102 ? 65.973 13.376 -9.314 1.00 25.17 115 LYS A O 1
ATOM 684 N N . GLU A 1 103 ? 67.886 12.596 -8.401 1.00 25.37 116 GLU A N 1
ATOM 685 C CA . GLU A 1 103 ? 68.366 11.940 -9.619 1.00 25.59 116 GLU A CA 1
ATOM 686 C C . GLU A 1 103 ? 67.492 10.756 -10.036 1.00 25.81 116 GLU A C 1
ATOM 687 O O . GLU A 1 103 ? 67.225 10.565 -11.226 1.00 25.82 116 GLU A O 1
ATOM 689 N N . LEU A 1 104 ? 67.052 9.969 -9.055 1.00 26.05 117 LEU A N 1
ATOM 690 C CA . LEU A 1 104 ? 66.215 8.796 -9.312 1.00 26.41 117 LEU A CA 1
ATOM 691 C C . LEU A 1 104 ? 64.810 9.171 -9.791 1.00 26.86 117 LEU A C 1
ATOM 692 O O . LEU A 1 104 ? 64.276 8.539 -10.706 1.00 26.98 117 LEU A O 1
ATOM 697 N N . ARG A 1 105 ? 64.225 10.199 -9.176 1.00 27.32 118 ARG A N 1
ATOM 698 C CA . ARG A 1 105 ? 62.885 10.664 -9.549 1.00 27.84 118 ARG A CA 1
ATOM 699 C C . ARG A 1 105 ? 62.867 11.319 -10.932 1.00 28.25 118 ARG A C 1
ATOM 700 O O . ARG A 1 105 ? 61.877 11.217 -11.659 1.00 28.42 118 ARG A O 1
ATOM 708 N N . LYS A 1 106 ? 63.965 11.982 -11.291 1.00 28.78 119 LYS A N 1
ATOM 709 C CA . LYS A 1 106 ? 64.110 12.579 -12.619 1.00 29.20 119 LYS A CA 1
ATOM 710 C C . LYS A 1 106 ? 64.221 11.514 -13.712 1.00 29.52 119 LYS A C 1
ATOM 711 O O . LYS A 1 106 ? 63.701 11.692 -14.815 1.00 29.65 119 LYS A O 1
ATOM 713 N N . MET A 1 107 ? 64.883 10.405 -13.391 1.00 29.75 120 MET A N 1
ATOM 714 C CA . MET A 1 107 ? 65.133 9.339 -14.360 1.00 29.88 120 MET A CA 1
ATOM 715 C C . MET A 1 107 ? 64.002 8.316 -14.455 1.00 29.95 120 MET A C 1
ATOM 716 O O . MET A 1 107 ? 63.714 7.809 -15.542 1.00 30.13 120 MET A O 1
ATOM 718 N N . LEU A 1 108 ? 63.363 8.013 -13.326 1.00 29.86 121 LEU A N 1
ATOM 719 C CA . LEU A 1 108 ? 62.405 6.904 -13.261 1.00 29.76 121 LEU A CA 1
ATOM 720 C C . LEU A 1 108 ? 61.009 7.292 -12.766 1.00 29.49 121 LEU A C 1
ATOM 721 O O . LEU A 1 108 ? 60.061 6.519 -12.920 1.00 29.70 121 LEU A O 1
ATOM 726 N N . GLY A 1 109 ? 60.887 8.480 -12.177 1.00 29.05 122 GLY A N 1
ATOM 727 C CA . GLY A 1 109 ? 59.604 8.962 -11.660 1.00 28.40 122 GLY A CA 1
ATOM 728 C C . GLY A 1 109 ? 59.149 8.229 -10.412 1.00 27.98 122 GLY A C 1
ATOM 729 O O . GLY A 1 109 ? 59.970 7.710 -9.650 1.00 27.98 122 GLY A O 1
ATOM 730 N N . ASN A 1 110 ? 57.834 8.179 -10.211 1.00 27.38 123 ASN A N 1
ATOM 731 C CA . ASN A 1 110 ? 57.242 7.535 -9.036 1.00 26.72 123 ASN A CA 1
ATOM 732 C C . ASN A 1 110 ? 57.187 6.009 -9.152 1.00 26.15 123 ASN A C 1
ATOM 733 O O . ASN A 1 110 ? 56.763 5.324 -8.215 1.00 26.32 123 ASN A O 1
ATOM 735 N N . GLU A 1 111 ? 57.622 5.486 -10.298 1.00 25.24 124 GLU A N 1
ATOM 736 C CA . GLU A 1 111 ? 57.586 4.050 -10.573 1.00 24.39 124 GLU A CA 1
ATOM 737 C C . GLU A 1 111 ? 58.498 3.254 -9.639 1.00 23.53 124 GLU A C 1
ATOM 738 O O . GLU A 1 111 ? 58.125 2.177 -9.167 1.00 23.66 124 GLU A O 1
ATOM 740 N N . ILE A 1 112 ? 59.685 3.796 -9.377 1.00 22.25 125 ILE A N 1
ATOM 741 C CA . ILE A 1 112 ? 60.667 3.144 -8.513 1.00 20.87 125 ILE A CA 1
ATOM 742 C C . ILE A 1 112 ? 60.267 3.262 -7.041 1.00 19.98 125 ILE A C 1
ATOM 743 O O . ILE A 1 112 ? 59.928 4.348 -6.563 1.00 19.67 125 ILE A O 1
ATOM 748 N N . CYS A 1 113 ? 60.285 2.128 -6.345 1.00 18.85 126 CYS A N 1
ATOM 749 C CA . CYS A 1 113 ? 60.020 2.092 -4.914 1.00 17.94 126 CYS A CA 1
ATOM 750 C C . CYS A 1 113 ? 61.278 2.508 -4.163 1.00 16.98 126 CYS A C 1
ATOM 751 O O . CYS A 1 113 ? 62.305 1.828 -4.224 1.00 16.70 126 CYS A O 1
ATOM 754 N N . LEU A 1 114 ? 61.194 3.636 -3.467 1.00 15.92 127 LEU A N 1
ATOM 755 C CA . LEU A 1 114 ? 62.342 4.179 -2.746 1.00 14.84 127 LEU A CA 1
ATOM 756 C C . LEU A 1 114 ? 62.318 3.798 -1.271 1.00 14.21 127 LEU A C 1
ATOM 757 O O . LEU A 1 114 ? 61.265 3.827 -0.631 1.00 13.88 127 LEU A O 1
ATOM 762 N N . CYS A 1 115 ? 63.488 3.426 -0.755 1.00 13.28 128 CYS A N 1
ATOM 763 C CA . CYS A 1 115 ? 63.689 3.180 0.670 1.00 12.70 128 CYS A CA 1
ATOM 764 C C . CYS A 1 115 ? 64.778 4.112 1.180 1.00 12.32 128 CYS A C 1
ATOM 765 O O . CYS A 1 115 ? 65.856 4.197 0.589 1.00 12.23 128 CYS A O 1
ATOM 768 N N . ILE A 1 116 ? 64.488 4.819 2.268 1.00 11.89 129 ILE A N 1
ATOM 769 C CA . ILE A 1 116 ? 65.502 5.605 2.965 1.00 11.72 129 ILE A CA 1
ATOM 770 C C . ILE A 1 116 ? 65.819 4.866 4.262 1.00 11.31 129 ILE A C 1
ATOM 771 O O . ILE A 1 116 ? 64.945 4.661 5.105 1.00 11.38 129 ILE A O 1
ATOM 776 N N . VAL A 1 117 ? 67.071 4.437 4.390 1.00 10.89 130 VAL A N 1
ATOM 777 C CA . VAL A 1 117 ? 67.450 3.485 5.430 1.00 10.43 130 VAL A CA 1
ATOM 778 C C . VAL A 1 117 ? 68.514 4.045 6.372 1.00 10.27 130 VAL A C 1
ATOM 779 O O . VAL A 1 117 ? 69.644 4.322 5.963 1.00 10.08 130 VAL A O 1
ATOM 783 N N . GLY A 1 118 ? 68.121 4.216 7.633 1.00 10.28 131 GLY A N 1
ATOM 784 C CA . GLY A 1 118 ? 69.030 4.631 8.693 1.00 10.22 131 GLY A CA 1
ATOM 785 C C . GLY A 1 118 ? 69.684 3.413 9.303 1.00 10.24 131 GLY A C 1
ATOM 786 O O . GLY A 1 118 ? 69.079 2.718 10.124 1.00 10.45 131 GLY A O 1
ATOM 787 N N . ASN A 1 119 ? 70.918 3.157 8.886 1.00 10.39 132 ASN A N 1
ATOM 788 C CA . ASN A 1 119 ? 71.676 2.000 9.339 1.00 10.41 132 ASN A CA 1
ATOM 789 C C . ASN A 1 119 ? 72.552 2.308 10.550 1.00 10.48 132 ASN A C 1
ATOM 790 O O . ASN A 1 119 ? 72.841 3.474 10.843 1.00 10.26 132 ASN A O 1
ATOM 795 N N . LYS A 1 120 ? 72.961 1.244 11.242 1.00 10.71 133 LYS A N 1
ATOM 796 C CA . LYS A 1 120 ? 73.815 1.308 12.439 1.00 11.03 133 LYS A CA 1
ATOM 797 C C . LYS A 1 120 ? 73.035 1.723 13.691 1.00 11.37 133 LYS A C 1
ATOM 798 O O . LYS A 1 120 ? 73.568 2.421 14.557 1.00 11.61 133 LYS A O 1
ATOM 804 N N . ILE A 1 121 ? 71.783 1.275 13.800 1.00 11.87 134 ILE A N 1
ATOM 805 C CA . ILE A 1 121 ? 70.955 1.621 14.969 1.00 12.40 134 ILE A CA 1
ATOM 806 C C . ILE A 1 121 ? 71.490 1.035 16.284 1.00 12.88 134 ILE A C 1
ATOM 807 O O . ILE A 1 121 ? 71.076 1.448 17.373 1.00 13.16 134 ILE A O 1
ATOM 812 N N . ASP A 1 122 ? 72.420 0.088 16.174 1.00 13.36 135 ASP A N 1
ATOM 813 C CA . ASP A 1 122 ? 73.144 -0.428 17.339 1.00 13.82 135 ASP A CA 1
ATOM 814 C C . ASP A 1 122 ? 74.040 0.652 17.958 1.00 14.13 135 ASP A C 1
ATOM 815 O O . ASP A 1 122 ? 74.473 0.530 19.109 1.00 14.40 135 ASP A O 1
ATOM 820 N N . LEU A 1 123 ? 74.302 1.707 17.186 1.00 14.38 136 LEU A N 1
ATOM 821 C CA . LEU A 1 123 ? 75.080 2.854 17.645 1.00 14.92 136 LEU A CA 1
ATOM 822 C C . LEU A 1 123 ? 74.182 4.043 18.005 1.00 15.25 136 LEU A C 1
ATOM 823 O O . LEU A 1 123 ? 74.552 5.200 17.796 1.00 15.41 136 LEU A O 1
ATOM 828 N N . GLU A 1 124 ? 73.007 3.742 18.555 1.00 16.02 137 GLU A N 1
ATOM 829 C CA . GLU A 1 124 ? 72.016 4.755 18.944 1.00 16.56 137 GLU A CA 1
ATOM 830 C C . GLU A 1 124 ? 72.586 5.826 19.888 1.00 16.90 137 GLU A C 1
ATOM 831 O O . GLU A 1 124 ? 72.240 7.005 19.774 1.00 16.56 137 GLU A O 1
ATOM 837 N N . LYS A 1 125 ? 73.470 5.412 20.797 1.00 17.20 138 LYS A N 1
ATOM 838 C CA . LYS A 1 125 ? 74.144 6.335 21.719 1.00 17.82 138 LYS A CA 1
ATOM 839 C C . LYS A 1 125 ? 74.943 7.416 20.990 1.00 17.52 138 LYS A C 1
ATOM 840 O O . LYS A 1 125 ? 75.191 8.493 21.541 1.00 17.90 138 LYS A O 1
ATOM 846 N N . GLU A 1 126 ? 75.339 7.120 19.753 1.00 16.96 139 GLU A N 1
ATOM 847 C CA . GLU A 1 126 ? 76.130 8.040 18.939 1.00 16.84 139 GLU A CA 1
ATOM 848 C C . GLU A 1 126 ? 75.319 8.668 17.798 1.00 15.91 139 GLU A C 1
ATOM 849 O O . GLU A 1 126 ? 75.887 9.239 16.869 1.00 15.80 139 GLU A O 1
ATOM 855 N N . ARG A 1 127 ? 73.994 8.564 17.874 1.00 15.25 140 ARG A N 1
ATOM 856 C CA . ARG A 1 127 ? 73.116 9.117 16.836 1.00 14.48 140 ARG A CA 1
ATOM 857 C C . ARG A 1 127 ? 73.335 10.617 16.645 1.00 14.43 140 ARG A C 1
ATOM 858 O O . ARG A 1 127 ? 73.403 11.372 17.619 1.00 14.03 140 ARG A O 1
ATOM 866 N N . HIS A 1 128 ? 73.449 11.035 15.387 1.00 14.15 141 HIS A N 1
ATOM 867 C CA . HIS A 1 128 ? 73.539 12.454 15.043 1.00 14.35 141 HIS A CA 1
ATOM 868 C C . HIS A 1 128 ? 72.504 12.880 14.003 1.00 13.68 141 HIS A C 1
ATOM 869 O O . HIS A 1 128 ? 72.333 14.073 13.743 1.00 13.97 141 HIS A O 1
ATOM 876 N N . VAL A 1 129 ? 71.820 11.904 13.412 1.00 12.84 142 VAL A N 1
ATOM 877 C CA . VAL A 1 129 ? 70.739 12.192 12.468 1.00 12.00 142 VAL A CA 1
ATOM 878 C C . VAL A 1 129 ? 69.401 12.223 13.202 1.00 11.56 142 VAL A C 1
ATOM 879 O O . VAL A 1 129 ? 69.131 11.365 14.037 1.00 11.68 142 VAL A O 1
ATOM 883 N N . SER A 1 130 ? 68.577 13.221 12.885 1.00 10.88 143 SER A N 1
ATOM 884 C CA . SER A 1 130 ? 67.232 13.339 13.439 1.00 10.41 143 SER A CA 1
ATOM 885 C C . SER A 1 130 ? 66.302 12.295 12.814 1.00 10.35 143 SER A C 1
ATOM 886 O O . SER A 1 130 ? 66.084 12.308 11.601 1.00 10.09 143 SER A O 1
ATOM 889 N N . ILE A 1 131 ? 65.762 11.396 13.637 1.00 10.15 144 ILE A N 1
ATOM 890 C CA . ILE A 1 131 ? 64.777 10.412 13.165 1.00 10.26 144 ILE A CA 1
ATOM 891 C C . ILE A 1 131 ? 63.578 11.134 12.552 1.00 10.04 144 ILE A C 1
ATOM 892 O O . ILE A 1 131 ? 63.099 10.762 11.478 1.00 9.96 144 ILE A O 1
ATOM 897 N N . GLN A 1 132 ? 63.115 12.178 13.233 1.00 9.76 145 GLN A N 1
ATOM 898 C CA . GLN A 1 132 ? 61.946 12.923 12.784 1.00 10.03 145 GLN A CA 1
ATOM 899 C C . GLN A 1 132 ? 62.168 13.600 11.434 1.00 9.90 145 GLN A C 1
ATOM 900 O O . GLN A 1 132 ? 61.286 13.559 10.573 1.00 9.74 145 GLN A O 1
ATOM 906 N N . GLU A 1 133 ? 63.344 14.198 11.248 1.00 9.81 146 GLU A N 1
ATOM 907 C CA . GLU A 1 133 ? 63.708 14.808 9.969 1.00 10.19 146 GLU A CA 1
ATOM 908 C C . GLU A 1 133 ? 63.781 13.764 8.853 1.00 10.24 146 GLU A C 1
ATOM 909 O O . GLU A 1 133 ? 63.265 13.989 7.753 1.00 10.17 146 GLU A O 1
ATOM 915 N N . ALA A 1 134 ? 64.423 12.631 9.143 1.00 10.32 147 ALA A N 1
ATOM 916 C CA . ALA A 1 134 ? 64.589 11.554 8.158 1.00 10.60 147 ALA A CA 1
ATOM 917 C C . ALA A 1 134 ? 63.256 10.956 7.722 1.00 10.77 147 ALA A C 1
ATOM 918 O O . ALA A 1 134 ? 63.019 10.758 6.524 1.00 10.69 147 ALA A O 1
ATOM 920 N N . GLU A 1 135 ? 62.391 10.674 8.694 1.00 10.98 148 GLU A N 1
ATOM 921 C CA . GLU A 1 135 ? 61.070 10.109 8.421 1.00 11.63 148 GLU A CA 1
ATOM 922 C C . GLU A 1 135 ? 60.196 11.100 7.664 1.00 11.29 148 GLU A C 1
ATOM 923 O O . GLU A 1 135 ? 59.545 10.732 6.679 1.00 10.93 148 GLU A O 1
ATOM 929 N N . SER A 1 136 ? 60.200 12.353 8.124 1.00 11.07 149 SER A N 1
ATOM 930 C CA . SER A 1 136 ? 59.477 13.438 7.459 1.00 11.14 149 SER A CA 1
ATOM 931 C C . SER A 1 136 ? 59.930 13.590 6.009 1.00 11.29 149 SER A C 1
ATOM 932 O O . SER A 1 136 ? 59.096 13.667 5.100 1.00 11.45 149 SER A O 1
ATOM 935 N N . TYR A 1 137 ? 61.245 13.615 5.794 1.00 11.31 150 TYR A N 1
ATOM 936 C CA . TYR A 1 137 ? 61.778 13.725 4.444 1.00 11.51 150 TYR A CA 1
ATOM 937 C C . TYR A 1 137 ? 61.321 12.553 3.578 1.00 11.53 150 TYR A C 1
ATOM 938 O O . TYR A 1 137 ? 60.846 12.754 2.458 1.00 11.13 150 TYR A O 1
ATOM 947 N N . ALA A 1 138 ? 61.461 11.339 4.109 1.00 11.52 151 ALA A N 1
ATOM 948 C CA . ALA A 1 138 ? 61.024 10.130 3.413 1.00 12.08 151 ALA A CA 1
ATOM 949 C C . ALA A 1 138 ? 59.571 10.240 2.946 1.00 12.53 151 ALA A C 1
ATOM 950 O O . ALA A 1 138 ? 59.278 10.013 1.769 1.00 12.19 151 ALA A O 1
ATOM 952 N N . GLU A 1 139 ? 58.672 10.608 3.861 1.00 12.83 152 GLU A N 1
ATOM 953 C CA . GLU A 1 139 ? 57.254 10.783 3.517 1.00 13.60 152 GLU A CA 1
ATOM 954 C C . GLU A 1 139 ? 57.055 11.841 2.428 1.00 13.51 152 GLU A C 1
ATOM 955 O O . GLU A 1 139 ? 56.252 11.645 1.512 1.00 13.57 152 GLU A O 1
ATOM 961 N N . SER A 1 140 ? 57.795 12.947 2.520 1.00 13.63 153 SER A N 1
ATOM 962 C CA . SER A 1 140 ? 57.670 14.049 1.554 1.00 13.61 153 SER A CA 1
ATOM 963 C C . SER A 1 140 ? 58.027 13.662 0.113 1.00 13.82 153 SER A C 1
ATOM 964 O O . SER A 1 140 ? 57.532 14.283 -0.829 1.00 13.66 153 SER A O 1
ATOM 967 N N . VAL A 1 141 ? 58.881 12.650 -0.050 1.00 14.02 154 VAL A N 1
ATOM 968 C CA . VAL A 1 141 ? 59.311 12.201 -1.385 1.00 14.32 154 VAL A CA 1
ATOM 969 C C . VAL A 1 141 ? 58.686 10.868 -1.814 1.00 14.41 154 VAL A C 1
ATOM 970 O O . VAL A 1 141 ? 59.110 10.264 -2.805 1.00 14.69 154 VAL A O 1
ATOM 974 N N . GLY A 1 142 ? 57.683 10.418 -1.065 1.00 14.40 155 GLY A N 1
ATOM 975 C CA . GLY A 1 142 ? 56.977 9.176 -1.371 1.00 14.55 155 GLY A CA 1
ATOM 976 C C . GLY A 1 142 ? 57.789 7.918 -1.117 1.00 14.61 155 GLY A C 1
ATOM 977 O O . GLY A 1 142 ? 57.490 6.858 -1.669 1.00 15.09 155 GLY A O 1
ATOM 978 N N . ALA A 1 143 ? 58.822 8.036 -0.287 1.00 14.45 156 ALA A N 1
ATOM 979 C CA . ALA A 1 143 ? 59.625 6.889 0.118 1.00 14.21 156 ALA A CA 1
ATOM 980 C C . ALA A 1 143 ? 59.137 6.373 1.463 1.00 13.94 156 ALA A C 1
ATOM 981 O O . ALA A 1 143 ? 58.358 7.039 2.147 1.00 14.13 156 ALA A O 1
ATOM 983 N N . LYS A 1 144 ? 59.573 5.171 1.828 1.00 13.43 157 LYS A N 1
ATOM 984 C CA . LYS A 1 144 ? 59.369 4.676 3.178 1.00 13.10 157 LYS A CA 1
ATOM 985 C C . LYS A 1 144 ? 60.710 4.705 3.893 1.00 12.79 157 LYS A C 1
ATOM 986 O O . LYS A 1 144 ? 61.758 4.502 3.272 1.00 12.50 157 LYS A O 1
ATOM 988 N N . HIS A 1 145 ? 60.669 4.988 5.190 1.00 12.59 158 HIS A N 1
ATOM 989 C CA . HIS A 1 145 ? 61.870 5.006 6.011 1.00 12.28 158 HIS A CA 1
ATOM 990 C C . HIS A 1 145 ? 61.986 3.717 6.819 1.00 12.05 158 HIS A C 1
ATOM 991 O O . HIS A 1 145 ? 60.980 3.172 7.285 1.00 11.88 158 HIS A O 1
ATOM 998 N N . TYR A 1 146 ? 63.219 3.234 6.969 1.00 11.88 159 TYR A N 1
ATOM 999 C CA . TYR A 1 146 ? 63.503 1.987 7.677 1.00 11.84 159 TYR A CA 1
ATOM 1000 C C . TYR A 1 146 ? 64.728 2.153 8.570 1.00 11.88 159 TYR A C 1
ATOM 1001 O O . TYR A 1 146 ? 65.678 2.854 8.208 1.00 11.54 159 TYR A O 1
ATOM 1010 N N . HIS A 1 147 ? 64.701 1.494 9.726 1.00 11.70 160 HIS A N 1
ATOM 1011 C CA . HIS A 1 147 ? 65.856 1.447 10.629 1.00 12.18 160 HIS A CA 1
ATOM 1012 C C . HIS A 1 147 ? 66.504 0.066 10.559 1.00 11.85 160 HIS A C 1
ATOM 1013 O O . HIS A 1 147 ? 65.814 -0.947 10.660 1.00 11.63 160 HIS A O 1
ATOM 1020 N N . THR A 1 148 ? 67.826 0.025 10.393 1.00 11.68 161 THR A N 1
ATOM 1021 C CA . THR A 1 148 ? 68.551 -1.249 10.337 1.00 11.54 161 THR A CA 1
ATOM 1022 C C . THR A 1 148 ? 69.831 -1.259 11.165 1.00 11.52 161 THR A C 1
ATOM 1023 O O . THR A 1 148 ? 70.401 -0.211 11.464 1.00 11.29 161 THR A O 1
ATOM 1027 N N . SER A 1 149 ? 70.261 -2.465 11.528 1.00 11.75 162 SER A N 1
ATOM 1028 C CA . SER A 1 149 ? 71.617 -2.726 11.995 1.00 11.97 162 SER A CA 1
ATOM 1029 C C . SER A 1 149 ? 72.111 -3.999 11.320 1.00 12.22 162 SER A C 1
ATOM 1030 O O . SER A 1 149 ? 71.627 -5.096 11.613 1.00 12.18 162 SER A O 1
ATOM 1033 N N . ALA A 1 150 ? 73.068 -3.847 10.409 1.00 12.69 163 ALA A N 1
ATOM 1034 C CA . ALA A 1 150 ? 73.719 -4.992 9.783 1.00 13.17 163 ALA A CA 1
ATOM 1035 C C . ALA A 1 150 ? 74.521 -5.790 10.814 1.00 13.68 163 ALA A C 1
ATOM 1036 O O . ALA A 1 150 ? 74.588 -7.015 10.738 1.00 13.60 163 ALA A O 1
ATOM 1038 N N . LYS A 1 151 ? 75.104 -5.085 11.785 1.00 14.42 164 LYS A N 1
ATOM 1039 C CA . LYS A 1 151 ? 75.914 -5.706 12.838 1.00 15.00 164 LYS A CA 1
ATOM 1040 C C . LYS A 1 151 ? 75.096 -6.628 13.752 1.00 15.54 164 LYS A C 1
ATOM 1041 O O . LYS A 1 151 ? 75.548 -7.726 14.088 1.00 15.59 164 LYS A O 1
ATOM 1047 N N . GLN A 1 152 ? 73.897 -6.185 14.135 1.00 15.77 165 GLN A N 1
ATOM 1048 C CA . GLN A 1 152 ? 73.026 -6.969 15.023 1.00 16.47 165 GLN A CA 1
ATOM 1049 C C . GLN A 1 152 ? 71.922 -7.734 14.284 1.00 16.16 165 GLN A C 1
ATOM 1050 O O . GLN A 1 152 ? 71.096 -8.405 14.914 1.00 16.29 165 GLN A O 1
ATOM 1056 N N . ASN A 1 153 ? 71.930 -7.650 12.952 1.00 16.08 166 ASN A N 1
ATOM 1057 C CA . ASN A 1 153 ? 70.880 -8.227 12.104 1.00 15.97 166 ASN A CA 1
ATOM 1058 C C . ASN A 1 153 ? 69.472 -7.796 12.539 1.00 15.85 166 ASN A C 1
ATOM 1059 O O . ASN A 1 153 ? 68.620 -8.629 12.863 1.00 15.83 166 ASN A O 1
ATOM 1064 N N . LYS A 1 154 ? 69.245 -6.486 12.551 1.00 15.55 167 LYS A N 1
ATOM 1065 C CA . LYS A 1 154 ? 67.948 -5.925 12.917 1.00 15.39 167 LYS A CA 1
ATOM 1066 C C . LYS A 1 154 ? 67.344 -5.154 11.751 1.00 14.98 167 LYS A C 1
ATOM 1067 O O . LYS A 1 154 ? 68.016 -4.322 11.139 1.00 14.53 167 LYS A O 1
ATOM 1073 N N . GLY A 1 155 ? 66.081 -5.446 11.445 1.00 14.72 168 GLY A N 1
ATOM 1074 C CA . GLY A 1 155 ? 65.325 -4.704 10.428 1.00 14.62 168 GLY A CA 1
ATOM 1075 C C . GLY A 1 155 ? 65.611 -5.027 8.967 1.00 14.54 168 GLY A C 1
ATOM 1076 O O . GLY A 1 155 ? 64.955 -4.485 8.077 1.00 14.29 168 GLY A O 1
ATOM 1077 N N . ILE A 1 156 ? 66.576 -5.909 8.711 1.00 14.60 169 ILE A N 1
ATOM 1078 C CA . ILE A 1 156 ? 66.993 -6.213 7.332 1.00 14.67 169 ILE A CA 1
ATOM 1079 C C . ILE A 1 156 ? 66.005 -7.128 6.605 1.00 14.91 169 ILE A C 1
ATOM 1080 O O . ILE A 1 156 ? 65.652 -6.881 5.450 1.00 14.66 169 ILE A O 1
ATOM 1085 N N . GLU A 1 157 ? 65.570 -8.184 7.287 1.00 15.35 170 GLU A N 1
ATOM 1086 C CA . GLU A 1 157 ? 64.539 -9.073 6.761 1.00 15.96 170 GLU A CA 1
ATOM 1087 C C . GLU A 1 157 ? 63.288 -8.271 6.430 1.00 15.79 170 GLU A C 1
ATOM 1088 O O . GLU A 1 157 ? 62.710 -8.423 5.355 1.00 15.87 170 GLU A O 1
ATOM 1094 N N . GLU A 1 158 ? 62.905 -7.405 7.366 1.00 15.74 171 GLU A N 1
ATOM 1095 C CA . GLU A 1 158 ? 61.736 -6.540 7.249 1.00 15.82 171 GLU A CA 1
ATOM 1096 C C . GLU A 1 158 ? 61.855 -5.553 6.082 1.00 15.36 171 GLU A C 1
ATOM 1097 O O . GLU A 1 158 ? 60.885 -5.333 5.353 1.00 15.11 171 GLU A O 1
ATOM 1103 N N . LEU A 1 159 ? 63.044 -4.972 5.909 1.00 14.83 172 LEU A N 1
ATOM 1104 C CA . LEU A 1 159 ? 63.313 -4.030 4.814 1.00 14.57 172 LEU A CA 1
ATOM 1105 C C . LEU A 1 159 ? 63.086 -4.660 3.439 1.00 14.45 172 LEU A C 1
ATOM 1106 O O . LEU A 1 159 ? 62.337 -4.123 2.619 1.00 14.40 172 LEU A O 1
ATOM 1111 N N . PHE A 1 160 ? 63.740 -5.792 3.191 1.00 14.48 173 PHE A N 1
ATOM 1112 C CA . PHE A 1 160 ? 63.647 -6.448 1.889 1.00 14.59 173 PHE A CA 1
ATOM 1113 C C . PHE A 1 160 ? 62.264 -7.038 1.637 1.00 14.77 173 PHE A C 1
ATOM 1114 O O . PHE A 1 160 ? 61.768 -6.988 0.511 1.00 14.77 173 PHE A O 1
ATOM 1122 N N . LEU A 1 161 ? 61.645 -7.581 2.684 1.00 15.00 174 LEU A N 1
ATOM 1123 C CA . LEU A 1 161 ? 60.283 -8.111 2.580 1.00 15.57 174 LEU A CA 1
ATOM 1124 C C . LEU A 1 161 ? 59.291 -7.009 2.215 1.00 15.38 174 LEU A C 1
ATOM 1125 O O . LEU A 1 161 ? 58.468 -7.185 1.316 1.00 15.56 174 LEU A O 1
ATOM 1130 N N . ASP A 1 162 ? 59.384 -5.873 2.905 1.00 15.27 175 ASP A N 1
ATOM 1131 C CA . ASP A 1 162 ? 58.491 -4.746 2.653 1.00 15.18 175 ASP A CA 1
ATOM 1132 C C . ASP A 1 162 ? 58.714 -4.146 1.267 1.00 15.07 175 ASP A C 1
ATOM 1133 O O . ASP A 1 162 ? 57.753 -3.811 0.576 1.00 14.73 175 ASP A O 1
ATOM 1138 N N . LEU A 1 163 ? 59.978 -4.024 0.862 1.00 15.06 176 LEU A N 1
ATOM 1139 C CA . LEU A 1 163 ? 60.310 -3.505 -0.466 1.00 15.25 176 LEU A CA 1
ATOM 1140 C C . LEU A 1 163 ? 59.707 -4.382 -1.561 1.00 15.43 176 LEU A C 1
ATOM 1141 O O . LEU A 1 163 ? 59.143 -3.870 -2.526 1.00 15.17 176 LEU A O 1
ATOM 1146 N N . CYS A 1 164 ? 59.814 -5.698 -1.385 1.00 16.01 177 CYS A N 1
ATOM 1147 C CA . CYS A 1 164 ? 59.231 -6.672 -2.311 1.00 16.70 177 CYS A CA 1
ATOM 1148 C C . CYS A 1 164 ? 57.710 -6.542 -2.402 1.00 16.85 177 CYS A C 1
ATOM 1149 O O . CYS A 1 164 ? 57.149 -6.579 -3.498 1.00 17.18 177 CYS A O 1
ATOM 1152 N N . LYS A 1 165 ? 57.055 -6.389 -1.250 1.00 16.98 178 LYS A N 1
ATOM 1153 C CA . LYS A 1 165 ? 55.604 -6.194 -1.194 1.00 17.15 178 LYS A CA 1
ATOM 1154 C C . LYS A 1 165 ? 55.186 -4.945 -1.960 1.00 16.97 178 LYS A C 1
ATOM 1155 O O . LYS A 1 165 ? 54.212 -4.968 -2.709 1.00 17.08 178 LYS A O 1
ATOM 1161 N N . ARG A 1 166 ? 55.930 -3.860 -1.761 1.00 16.81 179 ARG A N 1
ATOM 1162 C CA . ARG A 1 166 ? 55.651 -2.592 -2.428 1.00 16.74 179 ARG A CA 1
ATOM 1163 C C . ARG A 1 166 ? 55.914 -2.658 -3.936 1.00 16.82 179 ARG A C 1
ATOM 1164 O O . ARG A 1 166 ? 55.195 -2.033 -4.719 1.00 16.75 179 ARG A O 1
ATOM 1172 N N . MET A 1 167 ? 56.937 -3.412 -4.339 1.00 16.99 180 MET A N 1
ATOM 1173 C CA . MET A 1 167 ? 57.239 -3.598 -5.766 1.00 17.36 180 MET A CA 1
ATOM 1174 C C . MET A 1 167 ? 56.214 -4.491 -6.475 1.00 17.96 180 MET A C 1
ATOM 1175 O O . MET A 1 167 ? 55.938 -4.306 -7.665 1.00 18.07 180 MET A O 1
ATOM 1180 N N . ILE A 1 168 ? 55.665 -5.460 -5.742 1.00 18.67 181 ILE A N 1
ATOM 1181 C CA . ILE A 1 168 ? 54.579 -6.305 -6.247 1.00 19.36 181 ILE A CA 1
ATOM 1182 C C . ILE A 1 168 ? 53.309 -5.469 -6.443 1.00 20.14 181 ILE A C 1
ATOM 1183 O O . ILE A 1 168 ? 52.574 -5.664 -7.415 1.00 20.18 181 ILE A O 1
ATOM 1188 N N . GLU A 1 169 ? 53.078 -4.529 -5.527 1.00 20.98 182 GLU A N 1
ATOM 1189 C CA . GLU A 1 169 ? 51.888 -3.676 -5.549 1.00 21.97 182 GLU A CA 1
ATOM 1190 C C . GLU A 1 169 ? 51.961 -2.530 -6.567 1.00 22.59 182 GLU A C 1
ATOM 1191 O O . GLU A 1 169 ? 50.955 -1.862 -6.821 1.00 23.11 182 GLU A O 1
ATOM 1193 N N . THR A 1 170 ? 53.142 -2.309 -7.146 1.00 23.18 183 THR A N 1
ATOM 1194 C CA . THR A 1 170 ? 53.340 -1.263 -8.153 1.00 23.47 183 THR A CA 1
ATOM 1195 C C . THR A 1 170 ? 52.622 -1.612 -9.458 1.00 23.79 183 THR A C 1
ATOM 1196 O O . THR A 1 170 ? 51.816 -0.825 -9.961 1.00 24.10 183 THR A O 1
ATOM 1200 N N . ALA B 1 4 ? 57.784 23.362 43.162 1.00 19.84 17 ALA B N 1
ATOM 1201 C CA . ALA B 1 4 ? 58.307 24.313 44.183 1.00 19.72 17 ALA B CA 1
ATOM 1202 C C . ALA B 1 4 ? 58.218 25.763 43.712 1.00 19.55 17 ALA B C 1
ATOM 1203 O O . ALA B 1 4 ? 58.304 26.045 42.514 1.00 19.85 17 ALA B O 1
ATOM 1205 N N . TYR B 1 5 ? 58.033 26.677 44.663 1.00 18.99 18 TYR B N 1
ATOM 1206 C CA . TYR B 1 5 ? 58.213 28.098 44.400 1.00 18.51 18 TYR B CA 1
ATOM 1207 C C . TYR B 1 5 ? 59.705 28.351 44.197 1.00 17.83 18 TYR B C 1
ATOM 1208 O O . TYR B 1 5 ? 60.536 27.646 44.772 1.00 17.67 18 TYR B O 1
ATOM 1217 N N . SER B 1 6 ? 60.038 29.339 43.373 1.00 17.18 19 SER B N 1
ATOM 1218 C CA . SER B 1 6 ? 61.435 29.650 43.063 1.00 16.68 19 SER B CA 1
ATOM 1219 C C . SER B 1 6 ? 61.702 31.148 43.180 1.00 16.14 19 SER B C 1
ATOM 1220 O O . SER B 1 6 ? 61.123 31.951 42.445 1.00 16.22 19 SER B O 1
ATOM 1223 N N . PHE B 1 7 ? 62.577 31.519 44.111 1.00 15.29 20 PHE B N 1
ATOM 1224 C CA . PHE B 1 7 ? 62.891 32.926 44.343 1.00 14.66 20 PHE B CA 1
ATOM 1225 C C . PHE B 1 7 ? 64.389 33.189 44.415 1.00 14.33 20 PHE B C 1
ATOM 1226 O O . PHE B 1 7 ? 65.150 32.369 44.928 1.00 14.09 20 PHE B O 1
ATOM 1234 N N . LYS B 1 8 ? 64.790 34.345 43.897 1.00 13.90 21 LYS B N 1
ATOM 1235 C CA . LYS B 1 8 ? 66.144 34.855 44.049 1.00 14.05 21 LYS B CA 1
ATOM 1236 C C . LYS B 1 8 ? 66.124 35.947 45.116 1.00 13.79 21 LYS B C 1
ATOM 1237 O O . LYS B 1 8 ? 65.285 36.854 45.078 1.00 13.63 21 LYS B O 1
ATOM 1243 N N . VAL B 1 9 ? 67.042 35.832 46.072 1.00 13.57 22 VAL B N 1
ATOM 1244 C CA . VAL B 1 9 ? 67.149 36.760 47.193 1.00 13.59 22 VAL B CA 1
ATOM 1245 C C . VAL B 1 9 ? 68.581 37.277 47.272 1.00 13.46 22 VAL B C 1
ATOM 1246 O O . VAL B 1 9 ? 69.534 36.499 47.209 1.00 13.25 22 VAL B O 1
ATOM 1250 N N . VAL B 1 10 ? 68.725 38.594 47.400 1.00 13.31 23 VAL B N 1
ATOM 1251 C CA . VAL B 1 10 ? 70.044 39.209 47.468 1.00 13.33 23 VAL B CA 1
ATOM 1252 C C . VAL B 1 10 ? 70.261 39.894 48.819 1.00 13.38 23 VAL B C 1
ATOM 1253 O O . VAL B 1 10 ? 69.364 40.564 49.343 1.00 13.16 23 VAL B O 1
ATOM 1257 N N . LEU B 1 11 ? 71.446 39.694 49.383 1.00 13.55 24 LEU B N 1
ATOM 1258 C CA . LEU B 1 11 ? 71.843 40.398 50.598 1.00 13.89 24 LEU B CA 1
ATOM 1259 C C . LEU B 1 11 ? 72.715 41.597 50.252 1.00 14.00 24 LEU B C 1
ATOM 1260 O O . LEU B 1 11 ? 73.648 41.489 49.453 1.00 13.78 24 LEU B O 1
ATOM 1265 N N . LEU B 1 12 ? 72.385 42.742 50.847 1.00 14.30 25 LEU B N 1
ATOM 1266 C CA . LEU B 1 12 ? 73.095 43.993 50.592 1.00 14.95 25 LEU B CA 1
ATOM 1267 C C . LEU B 1 12 ? 73.368 44.733 51.898 1.00 15.36 25 LEU B C 1
ATOM 1268 O O . LEU B 1 12 ? 72.595 44.623 52.852 1.00 15.45 25 LEU B O 1
ATOM 1273 N N . GLY B 1 13 ? 74.470 45.478 51.934 1.00 15.87 26 GLY B N 1
ATOM 1274 C CA . GLY B 1 13 ? 74.843 46.252 53.119 1.00 16.54 26 GLY B CA 1
ATOM 1275 C C . GLY B 1 13 ? 76.341 46.421 53.290 1.00 17.15 26 GLY B C 1
ATOM 1276 O O . GLY B 1 13 ? 77.131 45.778 52.599 1.00 17.08 26 GLY B O 1
ATOM 1277 N N . GLU B 1 14 ? 76.721 47.274 54.240 1.00 17.81 27 GLU B N 1
ATOM 1278 C CA . GLU B 1 14 ? 78.124 47.631 54.485 1.00 18.53 27 GLU B CA 1
ATOM 1279 C C . GLU B 1 14 ? 78.983 46.461 54.962 1.00 18.50 27 GLU B C 1
ATOM 1280 O O . GLU B 1 14 ? 78.465 45.408 55.339 1.00 18.41 27 GLU B O 1
ATOM 1286 N N . GLY B 1 15 ? 80.298 46.662 54.944 1.00 18.49 28 GLY B N 1
ATOM 1287 C CA . GLY B 1 15 ? 81.262 45.596 55.226 1.00 18.50 28 GLY B CA 1
ATOM 1288 C C . GLY B 1 15 ? 81.246 44.993 56.620 1.00 18.34 28 GLY B C 1
ATOM 1289 O O . GLY B 1 15 ? 81.738 43.880 56.820 1.00 18.68 28 GLY B O 1
ATOM 1290 N N . CYS B 1 16 ? 80.690 45.720 57.586 1.00 18.00 29 CYS B N 1
ATOM 1291 C CA . CYS B 1 16 ? 80.707 45.282 58.984 1.00 17.85 29 CYS B CA 1
ATOM 1292 C C . CYS B 1 16 ? 79.449 44.534 59.419 1.00 16.64 29 CYS B C 1
ATOM 1293 O O . CYS B 1 16 ? 79.416 43.973 60.517 1.00 16.34 29 CYS B O 1
ATOM 1296 N N . VAL B 1 17 ? 78.432 44.510 58.557 1.00 15.57 30 VAL B N 1
ATOM 1297 C CA . VAL B 1 17 ? 77.052 44.253 59.003 1.00 14.44 30 VAL B CA 1
ATOM 1298 C C . VAL B 1 17 ? 76.673 42.797 59.288 1.00 13.91 30 VAL B C 1
ATOM 1299 O O . VAL B 1 17 ? 75.816 42.544 60.139 1.00 13.55 30 VAL B O 1
ATOM 1303 N N . GLY B 1 18 ? 77.296 41.854 58.580 1.00 13.33 31 GLY B N 1
ATOM 1304 C CA . GLY B 1 18 ? 77.033 40.428 58.793 1.00 12.90 31 GLY B CA 1
ATOM 1305 C C . GLY B 1 18 ? 76.194 39.731 57.733 1.00 12.73 31 GLY B C 1
ATOM 1306 O O . GLY B 1 18 ? 75.464 38.786 58.043 1.00 12.38 31 GLY B O 1
ATOM 1307 N N . LYS B 1 19 ? 76.304 40.183 56.483 1.00 12.41 32 LYS B N 1
ATOM 1308 C CA . LYS B 1 19 ? 75.605 39.547 55.357 1.00 12.55 32 LYS B CA 1
ATOM 1309 C C . LYS B 1 19 ? 75.964 38.065 55.245 1.00 12.48 32 LYS B C 1
ATOM 1310 O O . LYS B 1 19 ? 75.086 37.201 55.276 1.00 12.36 32 LYS B O 1
ATOM 1316 N N . THR B 1 20 ? 77.260 37.779 55.132 1.00 12.49 33 THR B N 1
ATOM 1317 C CA . THR B 1 20 ? 77.737 36.401 55.034 1.00 12.35 33 THR B CA 1
ATOM 1318 C C . THR B 1 20 ? 77.339 35.576 56.256 1.00 12.08 33 THR B C 1
ATOM 1319 O O . THR B 1 20 ? 76.925 34.424 56.115 1.00 11.80 33 THR B O 1
ATOM 1323 N N . SER B 1 21 ? 77.460 36.175 57.443 1.00 11.74 34 SER B N 1
ATOM 1324 C CA . SER B 1 21 ? 77.121 35.501 58.696 1.00 11.50 34 SER B CA 1
ATOM 1325 C C . SER B 1 21 ? 75.659 35.062 58.751 1.00 11.41 34 SER B C 1
ATOM 1326 O O . SER B 1 21 ? 75.353 33.990 59.266 1.00 11.30 34 SER B O 1
ATOM 1329 N N . LEU B 1 22 ? 74.760 35.889 58.221 1.00 11.36 35 LEU B N 1
ATOM 1330 C CA . LEU B 1 22 ? 73.345 35.519 58.145 1.00 11.56 35 LEU B CA 1
ATOM 1331 C C . LEU B 1 22 ? 73.143 34.284 57.270 1.00 11.71 35 LEU B C 1
ATOM 1332 O O . LEU B 1 22 ? 72.442 33.341 57.661 1.00 11.76 35 LEU B O 1
ATOM 1337 N N . VAL B 1 23 ? 73.776 34.295 56.100 1.00 11.90 36 VAL B N 1
ATOM 1338 C CA . VAL B 1 23 ? 73.652 33.207 55.122 1.00 12.13 36 VAL B CA 1
ATOM 1339 C C . VAL B 1 23 ? 74.292 31.908 55.625 1.00 12.22 36 VAL B C 1
ATOM 1340 O O . VAL B 1 23 ? 73.686 30.834 55.526 1.00 12.29 36 VAL B O 1
ATOM 1344 N N . LEU B 1 24 ? 75.502 32.018 56.174 1.00 12.10 37 LEU B N 1
ATOM 1345 C CA . LEU B 1 24 ? 76.230 30.866 56.714 1.00 12.10 37 LEU B CA 1
ATOM 1346 C C . LEU B 1 24 ? 75.491 30.198 57.876 1.00 12.05 37 LEU B C 1
ATOM 1347 O O . LEU B 1 24 ? 75.462 28.971 57.975 1.00 11.96 37 LEU B O 1
ATOM 1352 N N . ARG B 1 25 ? 74.903 31.008 58.755 1.00 12.22 38 ARG B N 1
ATOM 1353 C CA . ARG B 1 25 ? 74.107 30.478 59.853 1.00 12.44 38 ARG B CA 1
ATOM 1354 C C . ARG B 1 25 ? 72.863 29.773 59.315 1.00 12.69 38 ARG B C 1
ATOM 1355 O O . ARG B 1 25 ? 72.536 28.668 59.749 1.00 12.72 38 ARG B O 1
ATOM 1363 N N . TYR B 1 26 ? 72.186 30.409 58.360 1.00 13.02 39 TYR B N 1
ATOM 1364 C CA . TYR B 1 26 ? 70.945 29.864 57.810 1.00 13.44 39 TYR B CA 1
ATOM 1365 C C . TYR B 1 26 ? 71.165 28.544 57.066 1.00 13.90 39 TYR B C 1
ATOM 1366 O O . TYR B 1 26 ? 70.395 27.597 57.234 1.00 14.09 39 TYR B O 1
ATOM 1375 N N . CYS B 1 27 ? 72.226 28.489 56.268 1.00 14.45 40 CYS B N 1
ATOM 1376 C CA . CYS B 1 27 ? 72.489 27.347 55.393 1.00 14.97 40 CYS B CA 1
ATOM 1377 C C . CYS B 1 27 ? 73.295 26.224 56.053 1.00 15.14 40 CYS B C 1
ATOM 1378 O O . CYS B 1 27 ? 73.043 25.045 55.793 1.00 15.26 40 CYS B O 1
ATOM 1381 N N . GLU B 1 28 ? 74.255 26.583 56.904 1.00 15.42 41 GLU B N 1
ATOM 1382 C CA . GLU B 1 28 ? 75.187 25.594 57.462 1.00 15.72 41 GLU B CA 1
ATOM 1383 C C . GLU B 1 28 ? 75.176 25.501 58.988 1.00 15.41 41 GLU B C 1
ATOM 1384 O O . GLU B 1 28 ? 75.858 24.643 59.563 1.00 15.24 41 GLU B O 1
ATOM 1390 N N . ASN B 1 29 ? 74.397 26.371 59.634 1.00 15.14 42 ASN B N 1
ATOM 1391 C CA . ASN B 1 29 ? 74.380 26.502 61.099 1.00 14.98 42 ASN B CA 1
ATOM 1392 C C . ASN B 1 29 ? 75.780 26.703 61.697 1.00 14.67 42 ASN B C 1
ATOM 1393 O O . ASN B 1 29 ? 76.144 26.098 62.709 1.00 14.57 42 ASN B O 1
ATOM 1398 N N . LYS B 1 30 ? 76.556 27.568 61.052 1.00 14.32 43 LYS B N 1
ATOM 1399 C CA . LYS B 1 30 ? 77.896 27.901 61.511 1.00 14.43 43 LYS B CA 1
ATOM 1400 C C . LYS B 1 30 ? 78.059 29.410 61.632 1.00 13.92 43 LYS B C 1
ATOM 1401 O O . LYS B 1 30 ? 77.370 30.173 60.951 1.00 14.03 43 LYS B O 1
ATOM 1407 N N . PHE B 1 31 ? 78.975 29.823 62.504 1.00 13.30 44 PHE B N 1
ATOM 1408 C CA . PHE B 1 31 ? 79.295 31.232 62.714 1.00 12.92 44 PHE B CA 1
ATOM 1409 C C . PHE B 1 31 ? 80.780 31.412 63.026 1.00 12.78 44 PHE B C 1
ATOM 1410 O O . PHE B 1 31 ? 81.385 30.585 63.718 1.00 12.63 44 PHE B O 1
ATOM 1418 N N . ASN B 1 32 ? 81.343 32.502 62.510 1.00 12.53 45 ASN B N 1
ATOM 1419 C CA . ASN B 1 32 ? 82.729 32.890 62.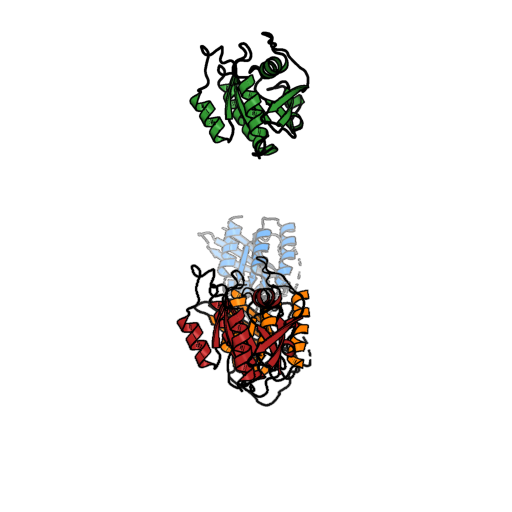760 1.00 12.52 45 ASN B CA 1
ATOM 1420 C C . ASN B 1 32 ? 82.818 34.311 63.299 1.00 12.55 45 ASN B C 1
ATOM 1421 O O . ASN B 1 32 ? 82.217 35.229 62.737 1.00 12.44 45 ASN B O 1
ATOM 1426 N N . ASP B 1 33 ? 83.561 34.493 64.389 1.00 12.72 46 ASP B N 1
ATOM 1427 C CA . ASP B 1 33 ? 83.865 35.839 64.885 1.00 13.01 46 ASP B CA 1
ATOM 1428 C C . ASP B 1 33 ? 84.803 36.579 63.938 1.00 13.29 46 ASP B C 1
ATOM 1429 O O . ASP B 1 33 ? 84.817 37.808 63.907 1.00 13.18 46 ASP B O 1
ATOM 1434 N N . LYS B 1 34 ? 85.592 35.822 63.180 1.00 13.55 47 LYS B N 1
ATOM 1435 C CA . LYS B 1 34 ? 86.492 36.396 62.184 1.00 14.08 47 LYS B CA 1
ATOM 1436 C C . LYS B 1 34 ? 85.695 37.031 61.049 1.00 14.21 47 LYS B C 1
ATOM 1437 O O . LYS B 1 34 ? 84.704 36.467 60.577 1.00 14.29 47 LYS B O 1
ATOM 1443 N N . HIS B 1 35 ? 86.124 38.220 60.637 1.00 14.60 48 HIS B N 1
ATOM 1444 C CA . HIS B 1 35 ? 85.595 38.856 59.440 1.00 15.09 48 HIS B CA 1
ATOM 1445 C C . HIS B 1 35 ? 86.337 38.295 58.225 1.00 15.37 48 HIS B C 1
ATOM 1446 O O . HIS B 1 35 ? 87.478 38.678 57.940 1.00 15.43 48 HIS B O 1
ATOM 1453 N N . ILE B 1 36 ? 85.692 37.351 57.544 1.00 15.77 49 ILE B N 1
ATOM 1454 C CA . ILE B 1 36 ? 86.242 36.739 56.337 1.00 16.26 49 ILE B CA 1
ATOM 1455 C C . ILE B 1 36 ? 85.606 37.452 55.147 1.00 16.49 49 ILE B C 1
ATOM 1456 O O . ILE B 1 36 ? 84.542 37.061 54.657 1.00 16.47 49 ILE B O 1
ATOM 1461 N N . THR B 1 37 ? 86.275 38.517 54.718 1.00 16.75 50 THR B N 1
ATOM 1462 C CA . THR B 1 37 ? 85.763 39.455 53.724 1.00 17.14 50 THR B CA 1
ATOM 1463 C C . THR B 1 37 ? 85.336 38.779 52.423 1.00 16.94 50 THR B C 1
ATOM 1464 O O . THR B 1 37 ? 86.071 37.964 51.858 1.00 16.95 50 THR B O 1
ATOM 1468 N N . THR B 1 38 ? 84.139 39.131 51.959 1.00 16.89 51 THR B N 1
ATOM 1469 C CA . THR B 1 38 ? 83.609 38.633 50.695 1.00 16.56 51 THR B CA 1
ATOM 1470 C C . THR B 1 38 ? 84.157 39.490 49.559 1.00 16.92 51 THR B C 1
ATOM 1471 O O . THR B 1 38 ? 84.031 40.719 49.573 1.00 16.86 51 THR B O 1
ATOM 1475 N N . LEU B 1 39 ? 84.762 38.827 48.578 1.00 16.92 52 LEU B N 1
ATOM 1476 C CA . LEU B 1 39 ? 85.504 39.507 47.520 1.00 17.15 52 LEU B CA 1
ATOM 1477 C C . LEU B 1 39 ? 84.708 39.643 46.221 1.00 16.87 52 LEU B C 1
ATOM 1478 O O . LEU B 1 39 ? 85.146 40.320 45.284 1.00 17.12 52 LEU B O 1
ATOM 1483 N N . GLY B 1 40 ? 83.543 39.002 46.173 1.00 16.29 53 GLY B N 1
ATOM 1484 C CA . GLY B 1 40 ? 82.667 39.060 45.004 1.00 15.67 53 GLY B CA 1
ATOM 1485 C C . GLY B 1 40 ? 81.345 38.363 45.262 1.00 15.15 53 GLY B C 1
ATOM 1486 O O . GLY B 1 40 ? 81.212 37.616 46.235 1.00 15.21 53 GLY B O 1
ATOM 1487 N N . ALA B 1 41 ? 80.375 38.603 44.383 1.00 14.73 54 ALA B N 1
ATOM 1488 C CA . ALA B 1 41 ? 79.038 38.019 44.510 1.00 14.16 54 ALA B CA 1
ATOM 1489 C C . ALA B 1 41 ? 79.005 36.531 44.144 1.00 13.99 54 ALA B C 1
ATOM 1490 O O . ALA B 1 41 ? 79.680 36.098 43.212 1.00 13.81 54 ALA B O 1
ATOM 1492 N N . SER B 1 42 ? 78.215 35.764 44.895 1.00 13.52 55 SER B N 1
ATOM 1493 C CA . SER B 1 42 ? 78.001 34.339 44.632 1.00 13.11 55 SER B CA 1
ATOM 1494 C C . SER B 1 42 ? 76.698 33.891 45.288 1.00 13.13 55 SER B C 1
ATOM 1495 O O . SER B 1 42 ? 76.186 34.576 46.179 1.00 12.93 55 SER B O 1
ATOM 1498 N N . PHE B 1 43 ? 76.158 32.754 44.857 1.00 12.77 56 PHE B N 1
ATOM 1499 C CA . PHE B 1 43 ? 74.907 32.268 45.444 1.00 12.77 56 PHE B CA 1
ATOM 1500 C C . PHE B 1 43 ? 74.929 30.820 45.914 1.00 12.91 56 PHE B C 1
ATOM 1501 O O . PHE B 1 43 ? 75.706 30.002 45.422 1.00 12.69 56 PHE B O 1
ATOM 1509 N N . LEU B 1 44 ? 74.055 30.534 46.878 1.00 13.10 57 LEU B N 1
ATOM 1510 C CA . LEU B 1 44 ? 73.861 29.199 47.427 1.00 13.50 57 LEU B CA 1
ATOM 1511 C C . LEU B 1 44 ? 72.389 28.825 47.323 1.00 13.76 57 LEU B C 1
ATOM 1512 O O . LEU B 1 44 ? 71.524 29.700 47.275 1.00 13.44 57 LEU B O 1
ATOM 1517 N N . THR B 1 45 ? 72.113 27.525 47.302 1.00 13.98 58 THR B N 1
ATOM 1518 C CA . THR B 1 45 ? 70.741 27.032 47.247 1.00 14.69 58 THR B CA 1
ATOM 1519 C C . THR B 1 45 ? 70.259 26.620 48.633 1.00 15.24 58 THR B C 1
ATOM 1520 O O . THR B 1 45 ? 70.969 25.935 49.377 1.00 15.09 58 THR B O 1
ATOM 1524 N N . LYS B 1 46 ? 69.053 27.067 48.969 1.00 15.88 59 LYS B N 1
ATOM 1525 C CA . LYS B 1 46 ? 68.391 26.686 50.205 1.00 16.81 59 LYS B CA 1
ATOM 1526 C C . LYS B 1 46 ? 66.940 26.331 49.898 1.00 17.24 59 LYS B C 1
ATOM 1527 O O . LYS B 1 46 ? 66.210 27.119 49.295 1.00 16.97 59 LYS B O 1
ATOM 1533 N N . LYS B 1 47 ? 66.536 25.132 50.301 1.00 18.17 60 LYS B N 1
ATOM 1534 C CA . LYS B 1 47 ? 65.181 24.663 50.037 1.00 19.37 60 LYS B CA 1
ATOM 1535 C C . LYS B 1 47 ? 64.382 24.517 51.327 1.00 20.05 60 LYS B C 1
ATOM 1536 O O . LYS B 1 47 ? 64.856 23.917 52.300 1.00 20.23 60 LYS B O 1
ATOM 1542 N N . LEU B 1 48 ? 63.182 25.096 51.326 1.00 20.86 61 LEU B N 1
ATOM 1543 C CA . LEU B 1 48 ? 62.281 25.084 52.478 1.00 21.81 61 LEU B CA 1
ATOM 1544 C C . LEU B 1 48 ? 60.997 24.338 52.150 1.00 22.50 61 LEU B C 1
ATOM 1545 O O . LEU B 1 48 ? 60.666 24.128 50.981 1.00 22.47 61 LEU B O 1
ATOM 1550 N N . ASN B 1 49 ? 60.270 23.965 53.199 1.00 23.29 62 ASN B N 1
ATOM 1551 C CA . ASN B 1 49 ? 58.903 23.490 53.064 1.00 24.27 62 ASN B CA 1
ATOM 1552 C C . ASN B 1 49 ? 58.014 24.284 54.017 1.00 24.69 62 ASN B C 1
ATOM 1553 O O . ASN B 1 49 ? 58.133 24.164 55.241 1.00 24.89 62 ASN B O 1
ATOM 1558 N N . ILE B 1 50 ? 57.153 25.122 53.446 1.00 25.09 63 ILE B N 1
ATOM 1559 C CA . ILE B 1 50 ? 56.202 25.912 54.225 1.00 25.52 63 ILE B CA 1
ATOM 1560 C C . ILE B 1 50 ? 54.830 25.251 54.128 1.00 25.82 63 ILE B C 1
ATOM 1561 O O . ILE B 1 50 ? 54.143 25.369 53.110 1.00 25.99 63 ILE B O 1
ATOM 1566 N N . GLY B 1 51 ? 54.446 24.548 55.191 1.00 26.09 64 GLY B N 1
ATOM 1567 C CA . GLY B 1 51 ? 53.227 23.746 55.191 1.00 26.43 64 GLY B CA 1
ATOM 1568 C C . GLY B 1 51 ? 53.407 22.558 54.269 1.00 26.46 64 GLY B C 1
ATOM 1569 O O . GLY B 1 51 ? 54.028 21.560 54.637 1.00 26.96 64 GLY B O 1
ATOM 1570 N N . GLY B 1 52 ? 52.869 22.675 53.060 1.00 26.41 65 GLY B N 1
ATOM 1571 C CA . GLY B 1 52 ? 53.075 21.672 52.021 1.00 25.93 65 GLY B CA 1
ATOM 1572 C C . GLY B 1 52 ? 53.775 22.263 50.813 1.00 25.52 65 GLY B C 1
ATOM 1573 O O . GLY B 1 52 ? 54.166 21.537 49.896 1.00 25.69 65 GLY B O 1
ATOM 1574 N N . LYS B 1 53 ? 53.931 23.585 50.821 1.00 25.00 66 LYS B N 1
ATOM 1575 C CA . LYS B 1 53 ? 54.551 24.313 49.721 1.00 24.34 66 LYS B CA 1
ATOM 1576 C C . LYS B 1 53 ? 56.074 24.279 49.819 1.00 23.82 66 LYS B C 1
ATOM 1577 O O . LYS B 1 53 ? 56.653 24.737 50.806 1.00 23.82 66 LYS B O 1
ATOM 1579 N N . ARG B 1 54 ? 56.712 23.721 48.795 1.00 22.93 67 ARG B N 1
ATOM 1580 C CA . ARG B 1 54 ? 58.169 23.712 48.709 1.00 22.21 67 ARG B CA 1
ATOM 1581 C C . ARG B 1 54 ? 58.664 25.017 48.098 1.00 21.06 67 ARG B C 1
ATOM 1582 O O . ARG B 1 54 ? 58.035 25.564 47.189 1.00 21.01 67 ARG B O 1
ATOM 1590 N N . VAL B 1 55 ? 59.781 25.521 48.617 1.00 19.69 68 VAL B N 1
ATOM 1591 C CA . VAL B 1 55 ? 60.363 26.771 48.136 1.00 18.33 68 VAL B CA 1
ATOM 1592 C C . VAL B 1 55 ? 61.851 26.570 47.857 1.00 17.64 68 VAL B C 1
ATOM 1593 O O . VAL B 1 55 ? 62.580 26.074 48.716 1.00 17.36 68 VAL B O 1
ATOM 1597 N N . ASN B 1 56 ? 62.282 26.948 46.654 1.00 16.80 69 ASN B N 1
ATOM 1598 C CA . ASN B 1 56 ? 63.695 26.933 46.273 1.00 16.16 69 ASN B CA 1
ATOM 1599 C C . ASN B 1 56 ? 64.260 28.350 46.281 1.00 15.55 69 ASN B C 1
ATOM 1600 O O . ASN B 1 56 ? 63.836 29.192 45.486 1.00 15.42 69 ASN B O 1
ATOM 1605 N N . LEU B 1 57 ? 65.209 28.611 47.177 1.00 14.89 70 LEU B N 1
ATOM 1606 C CA . LEU B 1 57 ? 65.862 29.916 47.239 1.00 14.43 70 LEU B CA 1
ATOM 1607 C C . LEU B 1 57 ? 67.254 29.904 46.625 1.00 14.09 70 LEU B C 1
ATOM 1608 O O . LEU B 1 57 ? 68.050 28.997 46.877 1.00 14.19 70 LEU B O 1
ATOM 1613 N N . ALA B 1 58 ? 67.526 30.914 45.807 1.00 13.52 71 ALA B N 1
ATOM 1614 C CA . ALA B 1 58 ? 68.880 31.223 45.379 1.00 13.24 71 ALA B CA 1
ATOM 1615 C C . ALA B 1 58 ? 69.300 32.448 46.176 1.00 13.08 71 ALA B C 1
ATOM 1616 O O . ALA B 1 58 ? 68.815 33.558 45.930 1.00 13.33 71 ALA B O 1
ATOM 1618 N N . ILE B 1 59 ? 70.175 32.233 47.156 1.00 12.78 72 ILE B N 1
ATOM 1619 C CA . ILE B 1 59 ? 70.561 33.286 48.093 1.00 12.49 72 ILE B CA 1
ATOM 1620 C C . ILE B 1 59 ? 71.903 33.863 47.678 1.00 12.67 72 ILE B C 1
ATOM 1621 O O . ILE B 1 59 ? 72.932 33.187 47.767 1.00 12.24 72 ILE B O 1
ATOM 1626 N N . TRP B 1 60 ? 71.868 35.111 47.219 1.00 12.88 73 TRP B N 1
ATOM 1627 C CA . TRP B 1 60 ? 73.044 35.807 46.715 1.00 13.32 73 TRP B CA 1
ATOM 1628 C C . TRP B 1 60 ? 73.704 36.650 47.794 1.00 13.92 73 TRP B C 1
ATOM 1629 O O . TRP B 1 60 ? 73.060 37.498 48.415 1.00 13.88 73 TRP B O 1
ATOM 1640 N N . ASP B 1 61 ? 74.991 36.392 48.007 1.00 14.35 74 ASP B N 1
ATOM 1641 C CA . ASP B 1 61 ? 75.823 37.177 48.904 1.00 15.12 74 ASP B CA 1
ATOM 1642 C C . ASP B 1 61 ? 76.648 38.145 48.059 1.00 15.83 74 ASP B C 1
ATOM 1643 O O . ASP B 1 61 ? 76.999 37.833 46.919 1.00 15.68 74 ASP B O 1
ATOM 1648 N N . THR B 1 62 ? 76.944 39.317 48.614 1.00 16.72 75 THR B N 1
ATOM 1649 C CA . THR B 1 62 ? 77.645 40.372 47.874 1.00 17.91 75 THR B CA 1
ATOM 1650 C C . THR B 1 62 ? 78.850 40.911 48.647 1.00 18.84 75 THR B C 1
ATOM 1651 O O . THR B 1 62 ? 78.963 40.709 49.858 1.00 18.89 75 THR B O 1
ATOM 1655 N N . ALA B 1 63 ? 79.743 41.594 47.936 1.00 20.07 76 ALA B N 1
ATOM 1656 C CA . ALA B 1 63 ? 80.876 42.273 48.554 1.00 21.36 76 ALA B CA 1
ATOM 1657 C C . ALA B 1 63 ? 80.419 43.623 49.102 1.00 22.42 76 ALA B C 1
ATOM 1658 O O . ALA B 1 63 ? 79.902 44.455 48.354 1.00 22.39 76 ALA B O 1
ATOM 1660 N N . GLY B 1 64 ? 80.608 43.827 50.405 1.00 23.71 77 GLY B N 1
ATOM 1661 C CA . GLY B 1 64 ? 80.128 45.031 51.091 1.00 25.33 77 GLY B CA 1
ATOM 1662 C C . GLY B 1 64 ? 80.876 46.312 50.764 1.00 26.48 77 GLY B C 1
ATOM 1663 O O . GLY B 1 64 ? 80.347 47.411 50.964 1.00 26.82 77 GLY B O 1
ATOM 1664 N N . GLN B 1 65 ? 82.104 46.169 50.267 1.00 27.50 78 GLN B N 1
ATOM 1665 C CA . GLN B 1 65 ? 82.951 47.310 49.901 1.00 28.44 78 GLN B CA 1
ATOM 1666 C C . GLN B 1 65 ? 82.363 48.106 48.738 1.00 28.54 78 GLN B C 1
ATOM 1667 O O . GLN B 1 65 ? 81.767 47.540 47.819 1.00 29.04 78 GLN B O 1
ATOM 1673 N N . TYR B 1 75 ? 72.873 41.835 39.113 1.00 30.41 88 TYR B N 1
ATOM 1674 C CA . TYR B 1 75 ? 73.031 41.152 40.397 1.00 30.35 88 TYR B CA 1
ATOM 1675 C C . TYR B 1 75 ? 71.758 41.183 41.246 1.00 30.19 88 TYR B C 1
ATOM 1676 O O . TYR B 1 75 ? 71.478 40.242 41.991 1.00 30.41 88 TYR B O 1
ATOM 1678 N N . TYR B 1 76 ? 70.999 42.270 41.133 1.00 29.92 89 TYR B N 1
ATOM 1679 C CA . TYR B 1 76 ? 69.748 42.427 41.873 1.00 29.44 89 TYR B CA 1
ATOM 1680 C C . TYR B 1 76 ? 68.563 42.688 40.940 1.00 29.02 89 TYR B C 1
ATOM 1681 O O . TYR B 1 76 ? 67.416 42.779 41.389 1.00 29.14 89 TYR B O 1
ATOM 1683 N N . ARG B 1 77 ? 68.849 42.792 39.642 1.00 28.45 90 ARG B N 1
ATOM 1684 C CA . ARG B 1 77 ? 67.839 43.113 38.629 1.00 27.62 90 ARG B CA 1
ATOM 1685 C C . ARG B 1 77 ? 66.694 42.099 38.555 1.00 26.96 90 ARG B C 1
ATOM 1686 O O . ARG B 1 77 ? 65.544 42.474 38.308 1.00 27.12 90 ARG B O 1
ATOM 1688 N N . ASP B 1 78 ? 67.015 40.825 38.775 1.00 25.75 91 ASP B N 1
ATOM 1689 C CA . ASP B 1 78 ? 66.033 39.741 38.711 1.00 24.57 91 ASP B CA 1
ATOM 1690 C C . ASP B 1 78 ? 65.673 39.178 40.094 1.00 23.70 91 ASP B C 1
ATOM 1691 O O . ASP B 1 78 ? 65.015 38.138 40.200 1.00 23.71 91 ASP B O 1
ATOM 1693 N N . SER B 1 79 ? 66.105 39.871 41.147 1.00 22.41 92 SER B N 1
ATOM 1694 C CA . SER B 1 79 ? 65.811 39.463 42.520 1.00 21.31 92 SER B CA 1
ATOM 1695 C C . SER B 1 79 ? 64.339 39.669 42.863 1.00 20.42 92 SER B C 1
ATOM 1696 O O . SER B 1 79 ? 63.753 40.698 42.521 1.00 20.34 92 SER B O 1
ATOM 1699 N N . ASN B 1 80 ? 63.752 38.680 43.534 1.00 19.18 93 ASN B N 1
ATOM 1700 C CA . ASN B 1 80 ? 62.367 38.761 44.003 1.00 18.24 93 ASN B CA 1
ATOM 1701 C C . ASN B 1 80 ? 62.289 39.287 45.435 1.00 17.51 93 ASN B C 1
ATOM 1702 O O . ASN B 1 80 ? 61.237 39.747 45.890 1.00 17.36 93 ASN B O 1
ATOM 1707 N N . GLY B 1 81 ? 63.416 39.209 46.137 1.00 16.64 94 GLY B N 1
ATOM 1708 C CA . GLY B 1 81 ? 63.533 39.720 47.495 1.00 15.56 94 GLY B CA 1
ATOM 1709 C C . GLY B 1 81 ? 64.914 40.281 47.757 1.00 14.98 94 GLY B C 1
ATOM 1710 O O . GLY B 1 81 ? 65.902 39.824 47.177 1.00 14.70 94 GLY B O 1
ATOM 1711 N N . ALA B 1 82 ? 64.981 41.283 48.630 1.00 14.15 95 ALA B N 1
ATOM 1712 C CA . ALA B 1 82 ? 66.255 41.864 49.030 1.00 13.61 95 ALA B CA 1
ATOM 1713 C C . ALA B 1 82 ? 66.324 42.021 50.540 1.00 13.09 95 ALA B C 1
ATOM 1714 O O . ALA B 1 82 ? 65.384 42.511 51.171 1.00 12.96 95 ALA B O 1
ATOM 1716 N N . ILE B 1 83 ? 67.449 41.595 51.099 1.00 12.61 96 ILE B N 1
ATOM 1717 C CA . ILE B 1 83 ? 67.708 41.682 52.527 1.00 12.38 96 ILE B CA 1
ATOM 1718 C C . ILE B 1 83 ? 68.767 42.758 52.743 1.00 12.12 96 ILE B C 1
ATOM 1719 O O . ILE B 1 83 ? 69.938 42.574 52.411 1.00 11.96 96 ILE B O 1
ATOM 1724 N N . LEU B 1 84 ? 68.330 43.894 53.278 1.00 12.02 97 LEU B N 1
ATOM 1725 C CA . LEU B 1 84 ? 69.210 45.036 53.474 1.00 11.79 97 LEU B CA 1
ATOM 1726 C C . LEU B 1 84 ? 69.641 45.048 54.930 1.00 11.45 97 LEU B C 1
ATOM 1727 O O . LEU B 1 84 ? 68.847 45.338 55.822 1.00 11.38 97 LEU B O 1
ATOM 1732 N N . VAL B 1 85 ? 70.901 44.696 55.155 1.00 10.94 98 VAL B N 1
ATOM 1733 C CA . VAL B 1 85 ? 71.406 44.434 56.497 1.00 10.76 98 VAL B CA 1
ATOM 1734 C C . VAL B 1 85 ? 72.194 45.624 57.022 1.00 10.63 98 VAL B C 1
ATOM 1735 O O . VAL B 1 85 ? 73.020 46.202 56.310 1.00 10.70 98 VAL B O 1
ATOM 1739 N N . TYR B 1 86 ? 71.918 45.991 58.268 1.00 10.47 99 TYR B N 1
ATOM 1740 C CA . TYR B 1 86 ? 72.749 46.947 58.979 1.00 10.60 99 TYR B CA 1
ATOM 1741 C C . TYR B 1 86 ? 73.164 46.386 60.334 1.00 10.75 99 TYR B C 1
ATOM 1742 O O . TYR B 1 86 ? 72.596 45.400 60.818 1.00 10.76 99 TYR B O 1
ATOM 1751 N N . ASP B 1 87 ? 74.174 47.021 60.915 1.00 10.81 100 ASP B N 1
ATOM 1752 C CA . ASP B 1 87 ? 74.730 46.661 62.208 1.00 10.79 100 ASP B CA 1
ATOM 1753 C C . ASP B 1 87 ? 74.121 47.614 63.241 1.00 10.92 100 ASP B C 1
ATOM 1754 O O . ASP B 1 87 ? 74.287 48.829 63.126 1.00 10.77 100 ASP B O 1
ATOM 1759 N N . ILE B 1 88 ? 73.422 47.069 64.241 1.00 11.17 101 ILE B N 1
ATOM 1760 C CA . ILE B 1 88 ? 72.708 47.906 65.230 1.00 11.65 101 ILE B CA 1
ATOM 1761 C C . ILE B 1 88 ? 73.642 48.804 66.045 1.00 12.11 101 ILE B C 1
ATOM 1762 O O . ILE B 1 88 ? 73.197 49.788 66.647 1.00 12.06 101 ILE B O 1
ATOM 1767 N N . THR B 1 89 ? 74.925 48.447 66.067 1.00 12.44 102 THR B N 1
ATOM 1768 C CA . THR B 1 89 ? 75.943 49.197 66.804 1.00 13.28 102 THR B CA 1
ATOM 1769 C C . THR B 1 89 ? 76.580 50.278 65.929 1.00 13.76 102 THR B C 1
ATOM 1770 O O . THR B 1 89 ? 77.343 51.107 66.418 1.00 13.92 102 THR B O 1
ATOM 1774 N N . ASP B 1 90 ? 76.258 50.271 64.638 1.00 14.48 103 ASP B N 1
ATOM 1775 C CA . ASP B 1 90 ? 76.891 51.182 63.687 1.00 15.18 103 ASP B CA 1
ATOM 1776 C C . ASP B 1 90 ? 75.856 52.031 62.947 1.00 15.39 103 ASP B C 1
ATOM 1777 O O . ASP B 1 90 ? 75.157 51.538 62.059 1.00 15.10 103 ASP B O 1
ATOM 1782 N N . GLU B 1 91 ? 75.770 53.308 63.323 1.00 15.69 104 GLU B N 1
ATOM 1783 C CA . GLU B 1 91 ? 74.801 54.241 62.743 1.00 16.23 104 GLU B CA 1
ATOM 1784 C C . GLU B 1 91 ? 74.972 54.437 61.236 1.00 16.49 104 GLU B C 1
ATOM 1785 O O . GLU B 1 91 ? 73.981 54.502 60.503 1.00 16.57 104 GLU B O 1
ATOM 1787 N N . ASP B 1 92 ? 76.223 54.513 60.775 1.00 16.89 105 ASP B N 1
ATOM 1788 C CA . ASP B 1 92 ? 76.506 54.713 59.352 1.00 17.25 105 ASP B CA 1
ATOM 1789 C C . ASP B 1 92 ? 75.989 53.558 58.493 1.00 16.97 105 ASP B C 1
ATOM 1790 O O . ASP B 1 92 ? 75.531 53.772 57.368 1.00 16.70 105 ASP B O 1
ATOM 1795 N N . SER B 1 93 ? 76.056 52.342 59.038 1.00 16.79 106 SER B N 1
ATOM 1796 C CA . SER B 1 93 ? 75.549 51.154 58.350 1.00 16.59 106 SER B CA 1
ATOM 1797 C C . SER B 1 93 ? 74.036 51.226 58.135 1.00 16.72 106 SER B C 1
ATOM 1798 O O . SER B 1 93 ? 73.529 50.736 57.126 1.00 16.41 106 SER B O 1
ATOM 1801 N N . PHE B 1 94 ? 73.322 51.843 59.076 1.00 17.06 107 PHE B N 1
ATOM 1802 C CA . PHE B 1 94 ? 71.881 52.052 58.915 1.00 17.61 107 PHE B CA 1
ATOM 1803 C C . PHE B 1 94 ? 71.569 53.082 57.828 1.00 18.30 107 PHE B C 1
ATOM 1804 O O . PHE B 1 94 ? 70.644 52.892 57.038 1.00 18.14 107 PHE B O 1
ATOM 1812 N N . GLN B 1 95 ? 72.346 54.163 57.787 1.00 19.29 108 GLN B N 1
ATOM 1813 C CA . GLN B 1 95 ? 72.148 55.214 56.784 1.00 20.27 108 GLN B CA 1
ATOM 1814 C C . GLN B 1 95 ? 72.411 54.722 55.361 1.00 20.64 108 GLN B C 1
ATOM 1815 O O . GLN B 1 95 ? 71.730 55.140 54.419 1.00 20.60 108 GLN B O 1
ATOM 1821 N N . LYS B 1 96 ? 73.389 53.828 55.215 1.00 20.88 109 LYS B N 1
ATOM 1822 C CA . LYS B 1 96 ? 73.716 53.227 53.918 1.00 21.47 109 LYS B CA 1
ATOM 1823 C C . LYS B 1 96 ? 72.588 52.351 53.371 1.00 21.85 109 LYS B C 1
ATOM 1824 O O . LYS B 1 96 ? 72.451 52.200 52.156 1.00 21.80 109 LYS B O 1
ATOM 1826 N N . VAL B 1 97 ? 71.795 51.769 54.273 1.00 22.40 110 VAL B N 1
ATOM 1827 C CA . VAL B 1 97 ? 70.608 50.990 53.900 1.00 23.00 110 VAL B CA 1
ATOM 1828 C C . VAL B 1 97 ? 69.624 51.836 53.079 1.00 23.26 110 VAL B C 1
ATOM 1829 O O . VAL B 1 97 ? 69.032 51.346 52.115 1.00 23.33 110 VAL B O 1
ATOM 1833 N N . LYS B 1 98 ? 69.484 53.108 53.454 1.00 23.69 111 LYS B N 1
ATOM 1834 C CA . LYS B 1 98 ? 68.592 54.049 52.765 1.00 24.11 111 LYS B CA 1
ATOM 1835 C C . LYS B 1 98 ? 68.976 54.268 51.304 1.00 24.44 111 LYS B C 1
ATOM 1836 O O . LYS B 1 98 ? 68.105 54.426 50.448 1.00 24.49 111 LYS B O 1
ATOM 1842 N N . ASN B 1 99 ? 70.279 54.279 51.033 1.00 24.85 112 ASN B N 1
ATOM 1843 C CA . ASN B 1 99 ? 70.794 54.391 49.672 1.00 25.22 112 ASN B CA 1
ATOM 1844 C C . ASN B 1 99 ? 70.402 53.182 48.823 1.00 25.46 112 ASN B C 1
ATOM 1845 O O . ASN B 1 99 ? 70.044 53.333 47.654 1.00 25.43 112 ASN B O 1
ATOM 1847 N N . TRP B 1 100 ? 70.457 51.990 49.420 1.00 25.68 113 TRP B N 1
ATOM 1848 C CA . TRP B 1 100 ? 70.045 50.763 48.740 1.00 25.89 113 TRP B CA 1
ATOM 1849 C C . TRP B 1 100 ? 68.551 50.752 48.417 1.00 26.09 113 TRP B C 1
ATOM 1850 O O . TRP B 1 100 ? 68.154 50.332 47.329 1.00 26.00 113 TRP B O 1
ATOM 1861 N N . VAL B 1 101 ? 67.730 51.213 49.363 1.00 26.32 114 VAL B N 1
ATOM 1862 C CA . VAL B 1 101 ? 66.282 51.301 49.159 1.00 26.70 114 VAL B CA 1
ATOM 1863 C C . VAL B 1 101 ? 65.964 52.211 47.972 1.00 27.20 114 VAL B C 1
ATOM 1864 O O . VAL B 1 101 ? 65.174 51.845 47.099 1.00 27.16 114 VAL B O 1
ATOM 1868 N N . LYS B 1 102 ? 66.592 53.386 47.952 1.00 27.83 115 LYS B N 1
ATOM 1869 C CA . LYS B 1 102 ? 66.411 54.366 46.880 1.00 28.65 115 LYS B CA 1
ATOM 1870 C C . LYS B 1 102 ? 66.716 53.775 45.503 1.00 29.18 115 LYS B C 1
ATOM 1871 O O . LYS B 1 102 ? 65.932 53.941 44.568 1.00 29.38 115 LYS B O 1
ATOM 1873 N N . GLU B 1 103 ? 67.848 53.079 45.397 1.00 29.88 116 GLU B N 1
ATOM 1874 C CA . GLU B 1 103 ? 68.275 52.446 44.146 1.00 30.56 116 GLU B CA 1
ATOM 1875 C C . GLU B 1 103 ? 67.314 51.351 43.675 1.00 31.02 116 GLU B C 1
ATOM 1876 O O . GLU B 1 103 ? 66.968 51.291 42.493 1.00 31.23 116 GLU B O 1
ATOM 1878 N N . LEU B 1 104 ? 66.878 50.500 44.604 1.00 31.51 117 LEU B N 1
ATOM 1879 C CA . LEU B 1 104 ? 65.993 49.377 44.278 1.00 32.04 117 LEU B CA 1
ATOM 1880 C C . LEU B 1 104 ? 64.562 49.807 43.937 1.00 32.49 117 LEU B C 1
ATOM 1881 O O . LEU B 1 104 ? 63.953 49.265 43.009 1.00 32.56 117 LEU B O 1
ATOM 1886 N N . ARG B 1 105 ? 64.031 50.774 44.687 1.00 32.98 118 ARG B N 1
ATOM 1887 C CA . ARG B 1 105 ? 62.668 51.267 44.465 1.00 33.48 118 ARG B CA 1
ATOM 1888 C C . ARG B 1 105 ? 62.524 52.010 43.139 1.00 33.82 118 ARG B C 1
ATOM 1889 O O . ARG B 1 105 ? 61.484 51.922 42.483 1.00 33.98 118 ARG B O 1
ATOM 1897 N N . LYS B 1 106 ? 63.572 52.734 42.752 1.00 34.19 119 LYS B N 1
ATOM 1898 C CA . LYS B 1 106 ? 63.595 53.450 41.479 1.00 34.62 119 LYS B CA 1
ATOM 1899 C C . LYS B 1 106 ? 63.587 52.484 40.298 1.00 34.90 119 LYS B C 1
ATOM 1900 O O . LYS B 1 106 ? 62.892 52.711 39.303 1.00 35.03 119 LYS B O 1
ATOM 1902 N N . MET B 1 107 ? 64.349 51.399 40.427 1.00 35.09 120 MET B N 1
ATOM 1903 C CA . MET B 1 107 ? 64.551 50.446 39.339 1.00 35.43 120 MET B CA 1
ATOM 1904 C C . MET B 1 107 ? 63.435 49.406 39.235 1.00 35.10 120 MET B C 1
ATOM 1905 O O . MET B 1 107 ? 62.990 49.082 38.132 1.00 35.20 120 MET B O 1
ATOM 1910 N N . LEU B 1 108 ? 62.987 48.893 40.380 1.00 34.83 121 LEU B N 1
ATOM 1911 C CA . LEU B 1 108 ? 62.048 47.767 40.410 1.00 34.45 121 LEU B CA 1
ATOM 1912 C C . LEU B 1 108 ? 60.650 48.131 40.908 1.00 34.05 121 LEU B C 1
ATOM 1913 O O . LEU B 1 108 ? 59.684 47.415 40.635 1.00 34.23 121 LEU B O 1
ATOM 1918 N N . GLY B 1 109 ? 60.546 49.238 41.639 1.00 33.50 122 GLY B N 1
ATOM 1919 C CA . GLY B 1 109 ? 59.272 49.667 42.205 1.00 32.65 122 GLY B CA 1
ATOM 1920 C C . GLY B 1 109 ? 58.884 48.849 43.420 1.00 32.04 122 GLY B C 1
ATOM 1921 O O . GLY B 1 109 ? 59.744 48.424 44.193 1.00 32.08 122 GLY B O 1
ATOM 1922 N N . ASN B 1 110 ? 57.583 48.620 43.577 1.00 31.37 123 ASN B N 1
ATOM 1923 C CA . ASN B 1 110 ? 57.049 47.885 44.721 1.00 30.50 123 ASN B CA 1
ATOM 1924 C C . ASN B 1 110 ? 57.073 46.368 44.521 1.00 29.82 123 ASN B C 1
ATOM 1925 O O . ASN B 1 110 ? 56.606 45.618 45.381 1.00 30.06 123 ASN B O 1
ATOM 1927 N N . GLU B 1 111 ? 57.629 45.924 43.394 1.00 28.81 124 GLU B N 1
ATOM 1928 C CA . GLU B 1 111 ? 57.660 44.504 43.040 1.00 27.70 124 GLU B CA 1
ATOM 1929 C C . GLU B 1 111 ? 58.520 43.669 43.996 1.00 26.83 124 GLU B C 1
ATOM 1930 O O . GLU B 1 111 ? 58.079 42.622 44.483 1.00 26.94 124 GLU B O 1
ATOM 1932 N N . ILE B 1 112 ? 59.733 44.147 44.269 1.00 25.39 125 ILE B N 1
ATOM 1933 C CA . ILE B 1 112 ? 60.684 43.432 45.121 1.00 23.85 125 ILE B CA 1
ATOM 1934 C C . ILE B 1 112 ? 60.295 43.507 46.603 1.00 22.77 125 ILE B C 1
ATOM 1935 O O . ILE B 1 112 ? 59.960 44.580 47.114 1.00 22.37 125 ILE B O 1
ATOM 1940 N N . CYS B 1 113 ? 60.322 42.357 47.274 1.00 21.20 126 CYS B N 1
ATOM 1941 C CA . CYS B 1 113 ? 60.045 42.293 48.705 1.00 20.18 126 CYS B CA 1
ATOM 1942 C C . CYS B 1 113 ? 61.291 42.706 49.480 1.00 19.01 126 CYS B C 1
ATOM 1943 O O . CYS B 1 113 ? 62.319 42.026 49.432 1.00 18.79 126 CYS B O 1
ATOM 1946 N N . LEU B 1 114 ? 61.192 43.827 50.188 1.00 17.54 127 LEU B N 1
ATOM 1947 C CA . LEU B 1 114 ? 62.329 44.373 50.917 1.00 16.34 127 LEU B CA 1
ATOM 1948 C C . LEU B 1 114 ? 62.301 44.008 52.393 1.00 15.39 127 LEU B C 1
ATOM 1949 O O . LEU B 1 114 ? 61.255 44.079 53.044 1.00 14.80 127 LEU B O 1
ATOM 1954 N N . CYS B 1 115 ? 63.465 43.617 52.903 1.00 14.32 128 CYS B N 1
ATOM 1955 C CA . CYS B 1 115 ? 63.670 43.416 54.332 1.00 13.72 128 CYS B CA 1
ATOM 1956 C C . CYS B 1 115 ? 64.751 44.370 54.809 1.00 13.24 128 CYS B C 1
ATOM 1957 O O . CYS B 1 115 ? 65.825 44.440 54.213 1.00 13.30 128 CYS B O 1
ATOM 1960 N N . ILE B 1 116 ? 64.461 45.106 55.874 1.00 12.66 129 ILE B N 1
ATOM 1961 C CA . ILE B 1 116 ? 65.476 45.912 56.541 1.00 12.52 129 ILE B CA 1
ATOM 1962 C C . ILE B 1 116 ? 65.813 45.196 57.840 1.00 11.88 129 ILE B C 1
ATOM 1963 O O . ILE B 1 116 ? 64.945 44.985 58.684 1.00 12.14 129 ILE B O 1
ATOM 1968 N N . VAL B 1 117 ? 67.076 44.798 57.974 1.00 11.39 130 VAL B N 1
ATOM 1969 C CA . VAL B 1 117 ? 67.475 43.871 59.031 1.00 10.63 130 VAL B CA 1
ATOM 1970 C C . VAL B 1 117 ? 68.533 44.468 59.958 1.00 10.17 130 VAL B C 1
ATOM 1971 O O . VAL B 1 117 ? 69.655 44.753 59.538 1.00 9.88 130 VAL B O 1
ATOM 1975 N N . GLY B 1 118 ? 68.149 44.652 61.218 1.00 9.80 131 GLY B N 1
ATOM 1976 C CA . GLY B 1 118 ? 69.061 45.090 62.264 1.00 9.57 131 GLY B CA 1
ATOM 1977 C C . GLY B 1 118 ? 69.737 43.888 62.884 1.00 9.43 131 GLY B C 1
ATOM 1978 O O . GLY B 1 118 ? 69.165 43.211 63.745 1.00 9.47 131 GLY B O 1
ATOM 1979 N N . ASN B 1 119 ? 70.958 43.624 62.432 1.00 9.41 132 ASN B N 1
ATOM 1980 C CA . ASN B 1 119 ? 71.731 42.480 62.898 1.00 9.36 132 ASN B CA 1
ATOM 1981 C C . ASN B 1 119 ? 72.616 42.822 64.102 1.00 9.49 132 ASN B C 1
ATOM 1982 O O . ASN B 1 119 ? 72.889 43.997 64.369 1.00 9.86 132 ASN B O 1
ATOM 1987 N N . LYS B 1 120 ? 73.057 41.781 64.809 1.00 9.59 133 LYS B N 1
ATOM 1988 C CA . LYS B 1 120 ? 73.933 41.886 65.988 1.00 9.76 133 LYS B CA 1
ATOM 1989 C C . LYS B 1 120 ? 73.176 42.322 67.246 1.00 9.98 133 LYS B C 1
ATOM 1990 O O . LYS B 1 120 ? 73.718 43.051 68.080 1.00 10.05 133 LYS B O 1
ATOM 1996 N N . ILE B 1 121 ? 71.934 41.854 67.394 1.00 10.21 134 ILE B N 1
ATOM 1997 C CA . ILE B 1 121 ? 71.132 42.181 68.585 1.00 10.60 134 ILE B CA 1
ATOM 1998 C C . ILE B 1 121 ? 71.716 41.615 69.888 1.00 10.86 134 ILE B C 1
ATOM 1999 O O . ILE B 1 121 ? 71.332 42.043 70.977 1.00 11.12 134 ILE B O 1
ATOM 2004 N N . ASP B 1 122 ? 72.649 40.669 69.771 1.00 11.24 135 ASP B N 1
ATOM 2005 C CA . ASP B 1 122 ? 73.394 40.177 70.934 1.00 11.77 135 ASP B CA 1
ATOM 2006 C C . ASP B 1 122 ? 74.275 41.270 71.550 1.00 12.04 135 ASP B C 1
ATOM 2007 O O . ASP B 1 122 ? 74.654 41.181 72.722 1.00 12.27 135 ASP B O 1
ATOM 2012 N N . LEU B 1 123 ? 74.576 42.300 70.759 1.00 12.03 136 LEU B N 1
ATOM 2013 C CA . LEU B 1 123 ? 75.371 43.444 71.208 1.00 12.28 136 LEU B CA 1
ATOM 2014 C C . LEU B 1 123 ? 74.488 44.630 71.613 1.00 12.46 136 LEU B C 1
ATOM 2015 O O . LEU B 1 123 ? 74.854 45.792 71.420 1.00 12.47 136 LEU B O 1
ATOM 2020 N N . GLU B 1 124 ? 73.337 44.317 72.199 1.00 12.71 137 GLU B N 1
ATOM 2021 C CA . GLU B 1 124 ? 72.326 45.312 72.560 1.00 13.32 137 GLU B CA 1
ATOM 2022 C C . GLU B 1 124 ? 72.865 46.476 73.408 1.00 13.46 137 GLU B C 1
ATOM 2023 O O . GLU B 1 124 ? 72.464 47.621 73.212 1.00 13.26 137 GLU B O 1
ATOM 2029 N N . LYS B 1 125 ? 73.787 46.192 74.323 1.00 13.65 138 LYS B N 1
ATOM 2030 C CA . LYS B 1 125 ? 74.366 47.256 75.152 1.00 14.31 138 LYS B CA 1
ATOM 2031 C C . LYS B 1 125 ? 75.168 48.275 74.329 1.00 14.10 138 LYS B C 1
ATOM 2032 O O . LYS B 1 125 ? 75.386 49.402 74.776 1.00 14.59 138 LYS B O 1
ATOM 2038 N N . GLU B 1 126 ? 75.581 47.875 73.127 1.00 13.74 139 GLU B N 1
ATOM 2039 C CA . GLU B 1 126 ? 76.319 48.742 72.211 1.00 13.74 139 GLU B CA 1
ATOM 2040 C C . GLU B 1 126 ? 75.428 49.352 71.129 1.00 13.50 139 GLU B C 1
ATOM 2041 O O . GLU B 1 126 ? 75.925 49.950 70.171 1.00 13.46 139 GLU B O 1
ATOM 2047 N N . ARG B 1 127 ? 74.114 49.200 71.271 1.00 13.27 140 ARG B N 1
ATOM 2048 C CA . ARG B 1 127 ? 73.181 49.709 70.261 1.00 13.10 140 ARG B CA 1
ATOM 2049 C C . ARG B 1 127 ? 73.335 51.213 70.040 1.00 13.24 140 ARG B C 1
ATOM 2050 O O . ARG B 1 127 ? 73.408 51.983 71.000 1.00 13.15 140 ARG B O 1
ATOM 2058 N N . HIS B 1 128 ? 73.390 51.616 68.770 1.00 13.13 141 HIS B N 1
ATOM 2059 C CA . HIS B 1 128 ? 73.443 53.030 68.402 1.00 13.36 141 HIS B CA 1
ATOM 2060 C C . HIS B 1 128 ? 72.338 53.429 67.424 1.00 13.05 141 HIS B C 1
ATOM 2061 O O . HIS B 1 128 ? 72.141 54.616 67.162 1.00 13.56 141 HIS B O 1
ATOM 2068 N N . VAL B 1 129 ? 71.619 52.439 66.895 1.00 12.26 142 VAL B N 1
ATOM 2069 C CA . VAL B 1 129 ? 70.499 52.697 65.987 1.00 11.63 142 VAL B CA 1
ATOM 2070 C C . VAL B 1 129 ? 69.176 52.539 66.731 1.00 11.34 142 VAL B C 1
ATOM 2071 O O . VAL B 1 129 ? 68.964 51.544 67.427 1.00 11.37 142 VAL B O 1
ATOM 2075 N N . SER B 1 130 ? 68.296 53.527 66.582 1.00 10.74 143 SER B N 1
ATOM 2076 C CA . SER B 1 130 ? 66.958 53.479 67.179 1.00 10.17 143 SER B CA 1
ATOM 2077 C C . SER B 1 130 ? 66.060 52.446 66.495 1.00 9.80 143 SER B C 1
ATOM 2078 O O . SER B 1 130 ? 65.855 52.504 65.280 1.00 9.42 143 SER B O 1
ATOM 2081 N N . ILE B 1 131 ? 65.531 51.503 67.277 1.00 9.32 144 ILE B N 1
ATOM 2082 C CA . ILE B 1 131 ? 64.557 50.530 66.766 1.00 9.51 144 ILE B CA 1
ATOM 2083 C C . ILE B 1 131 ? 63.342 51.264 66.193 1.00 9.57 144 ILE B C 1
ATOM 2084 O O . ILE B 1 131 ? 62.863 50.941 65.102 1.00 9.84 144 ILE B O 1
ATOM 2089 N N . GLN B 1 132 ? 62.862 52.268 66.922 1.00 9.53 145 GLN B N 1
ATOM 2090 C CA . GLN B 1 132 ? 61.690 53.020 66.490 1.00 9.81 145 GLN B CA 1
ATOM 2091 C C . GLN B 1 132 ? 61.925 53.721 65.147 1.00 9.69 145 GLN B C 1
ATOM 2092 O O . GLN B 1 132 ? 61.064 53.675 64.266 1.00 9.35 145 GLN B O 1
ATOM 2098 N N . GLU B 1 133 ? 63.103 54.326 64.986 1.00 9.76 146 GLU B N 1
ATOM 2099 C CA . GLU B 1 133 ? 63.475 54.999 63.739 1.00 10.13 146 GLU B CA 1
ATOM 2100 C C . GLU B 1 133 ? 63.558 54.005 62.586 1.00 10.15 146 GLU B C 1
ATOM 2101 O O . GLU B 1 133 ? 62.998 54.246 61.515 1.00 10.28 146 GLU B O 1
ATOM 2107 N N . ALA B 1 134 ? 64.262 52.897 62.817 1.00 9.94 147 ALA B N 1
ATOM 2108 C CA . ALA B 1 134 ? 64.460 51.868 61.795 1.00 10.24 147 ALA B CA 1
ATOM 2109 C C . ALA B 1 134 ? 63.142 51.254 61.331 1.00 10.31 147 ALA B C 1
ATOM 2110 O O . ALA B 1 134 ? 62.928 51.069 60.130 1.00 10.63 147 ALA B O 1
ATOM 2112 N N . GLU B 1 135 ? 62.269 50.939 62.285 1.00 10.47 148 GLU B N 1
ATOM 2113 C CA . GLU B 1 135 ? 60.963 50.355 61.979 1.00 11.06 148 GLU B CA 1
ATOM 2114 C C . GLU B 1 135 ? 60.063 51.358 61.266 1.00 10.86 148 GLU B C 1
ATOM 2115 O O . GLU B 1 135 ? 59.332 50.995 60.338 1.00 10.75 148 GLU B O 1
ATOM 2121 N N . SER B 1 136 ? 60.125 52.615 61.709 1.00 10.59 149 SER B N 1
ATOM 2122 C CA . SER B 1 136 ? 59.390 53.709 61.074 1.00 11.11 149 SER B CA 1
ATOM 2123 C C . SER B 1 136 ? 59.839 53.899 59.625 1.00 11.42 149 SER B C 1
ATOM 2124 O O . SER B 1 136 ? 59.006 53.997 58.716 1.00 11.53 149 SER B O 1
ATOM 2127 N N . TYR B 1 137 ? 61.153 53.937 59.416 1.00 11.92 150 TYR B N 1
ATOM 2128 C CA . TYR B 1 137 ? 61.701 54.064 58.070 1.00 12.41 150 TYR B CA 1
ATOM 2129 C C . TYR B 1 137 ? 61.262 52.913 57.158 1.00 12.50 150 TYR B C 1
ATOM 2130 O O . TYR B 1 137 ? 60.849 53.148 56.019 1.00 12.50 150 TYR B O 1
ATOM 2139 N N . ALA B 1 138 ? 61.357 51.683 57.665 1.00 12.50 151 ALA B N 1
ATOM 2140 C CA . ALA B 1 138 ? 60.936 50.495 56.916 1.00 12.87 151 ALA B CA 1
ATOM 2141 C C . ALA B 1 138 ? 59.482 50.593 56.454 1.00 13.15 151 ALA B C 1
ATOM 2142 O O . ALA B 1 138 ? 59.184 50.347 55.283 1.00 13.43 151 ALA B O 1
ATOM 2144 N N . GLU B 1 139 ? 58.588 50.966 57.368 1.00 13.28 152 GLU B N 1
ATOM 2145 C CA . GLU B 1 139 ? 57.170 51.131 57.039 1.00 13.85 152 GLU B CA 1
ATOM 2146 C C . GLU B 1 139 ? 56.971 52.198 55.959 1.00 13.72 152 GLU B C 1
ATOM 2147 O O . GLU B 1 139 ? 56.163 52.017 55.044 1.00 13.89 152 GLU B O 1
ATOM 2153 N N . SER B 1 140 ? 57.729 53.290 56.055 1.00 13.85 153 SER B N 1
ATOM 2154 C CA . SER B 1 140 ? 57.615 54.413 55.118 1.00 14.08 153 SER B CA 1
ATOM 2155 C C . SER B 1 140 ? 58.028 54.063 53.683 1.00 14.29 153 SER B C 1
ATOM 2156 O O . SER B 1 140 ? 57.631 54.749 52.737 1.00 14.41 153 SER B O 1
ATOM 2159 N N . VAL B 1 141 ? 58.820 53.004 53.530 1.00 14.40 154 VAL B N 1
ATOM 2160 C CA . VAL B 1 141 ? 59.284 52.570 52.206 1.00 14.77 154 VAL B CA 1
ATOM 2161 C C . VAL B 1 141 ? 58.668 51.239 51.758 1.00 14.65 154 VAL B C 1
ATOM 2162 O O . VAL B 1 141 ? 59.091 50.655 50.756 1.00 14.83 154 VAL B O 1
ATOM 2166 N N . GLY B 1 142 ? 57.668 50.774 52.503 1.00 14.69 155 GLY B N 1
ATOM 2167 C CA . GLY B 1 142 ? 56.967 49.528 52.185 1.00 14.67 155 GLY B CA 1
ATOM 2168 C C . GLY B 1 142 ? 57.765 48.268 52.479 1.00 14.54 155 GLY B C 1
ATOM 2169 O O . GLY B 1 142 ? 57.440 47.192 51.971 1.00 14.90 155 GLY B O 1
ATOM 2170 N N . ALA B 1 143 ? 58.813 48.401 53.292 1.00 14.00 156 ALA B N 1
ATOM 2171 C CA . ALA B 1 143 ? 59.624 47.258 53.706 1.00 13.48 156 ALA B CA 1
ATOM 2172 C C . ALA B 1 143 ? 59.153 46.739 55.060 1.00 13.24 156 ALA B C 1
ATOM 2173 O O . ALA B 1 143 ? 58.391 47.409 55.760 1.00 13.45 156 ALA B O 1
ATOM 2175 N N . LYS B 1 144 ? 59.582 45.531 55.414 1.00 12.60 157 LYS B N 1
ATOM 2176 C CA . LYS B 1 144 ? 59.375 45.023 56.763 1.00 11.98 157 LYS B CA 1
ATOM 2177 C C . LYS B 1 144 ? 60.717 45.023 57.484 1.00 11.64 157 LYS B C 1
ATOM 2178 O O . LYS B 1 144 ? 61.762 44.784 56.863 1.00 11.38 157 LYS B O 1
ATOM 2180 N N . HIS B 1 145 ? 60.685 45.321 58.780 1.00 11.18 158 HIS B N 1
ATOM 2181 C CA . HIS B 1 145 ? 61.887 45.322 59.613 1.00 10.81 158 HIS B CA 1
ATOM 2182 C C . HIS B 1 145 ? 62.008 44.035 60.431 1.00 10.46 158 HIS B C 1
ATOM 2183 O O . HIS B 1 145 ? 61.007 43.475 60.882 1.00 10.39 158 HIS B O 1
ATOM 2190 N N . TYR B 1 146 ? 63.245 43.575 60.615 1.00 10.26 159 TYR B N 1
ATOM 2191 C CA . TYR B 1 146 ? 63.528 42.336 61.339 1.00 10.21 159 TYR B CA 1
ATOM 2192 C C . TYR B 1 146 ? 64.744 42.503 62.249 1.00 10.03 159 TYR B C 1
ATOM 2193 O O . TYR B 1 146 ? 65.697 43.200 61.892 1.00 10.08 159 TYR B O 1
ATOM 2202 N N . HIS B 1 147 ? 64.705 41.849 63.411 1.00 10.00 160 HIS B N 1
ATOM 2203 C CA . HIS B 1 147 ? 65.844 41.794 64.332 1.00 10.25 160 HIS B CA 1
ATOM 2204 C C . HIS B 1 147 ? 66.540 40.439 64.202 1.00 9.80 160 HIS B C 1
ATOM 2205 O O . HIS B 1 147 ? 65.877 39.399 64.243 1.00 9.80 160 HIS B O 1
ATOM 2212 N N . THR B 1 148 ? 67.864 40.445 64.049 1.00 9.68 161 THR B N 1
ATOM 2213 C CA . THR B 1 148 ? 68.633 39.190 63.977 1.00 9.51 161 THR B CA 1
ATOM 2214 C C . THR B 1 148 ? 69.917 39.191 64.809 1.00 9.69 161 THR B C 1
ATOM 2215 O O . THR B 1 148 ? 70.494 40.243 65.094 1.00 9.34 161 THR B O 1
ATOM 2219 N N . SER B 1 149 ? 70.347 37.990 65.190 1.00 9.61 162 SER B N 1
ATOM 2220 C CA . SER B 1 149 ? 71.715 37.750 65.627 1.00 9.78 162 SER B CA 1
ATOM 2221 C C . SER B 1 149 ? 72.217 36.489 64.935 1.00 10.02 162 SER B C 1
ATOM 2222 O O . SER B 1 149 ? 71.758 35.385 65.235 1.00 9.89 162 SER B O 1
ATOM 2225 N N . ALA B 1 150 ? 73.148 36.655 64.002 1.00 10.56 163 ALA B N 1
ATOM 2226 C CA . ALA B 1 150 ? 73.798 35.502 63.383 1.00 11.04 163 ALA B CA 1
ATOM 2227 C C . ALA B 1 150 ? 74.597 34.714 64.425 1.00 11.53 163 ALA B C 1
ATOM 2228 O O . ALA B 1 150 ? 74.645 33.484 64.381 1.00 11.73 163 ALA B O 1
ATOM 2230 N N . LYS B 1 151 ? 75.192 35.432 65.378 1.00 11.96 164 LYS B N 1
ATOM 2231 C CA . LYS B 1 151 ? 76.027 34.823 66.418 1.00 12.50 164 LYS B CA 1
ATOM 2232 C C . LYS B 1 151 ? 75.242 33.906 67.364 1.00 12.85 164 LYS B C 1
ATOM 2233 O O . LYS B 1 151 ? 75.695 32.798 67.676 1.00 12.63 164 LYS B O 1
ATOM 2239 N N . GLN B 1 152 ? 74.073 34.365 67.809 1.00 13.15 165 GLN B N 1
ATOM 2240 C CA . GLN B 1 152 ? 73.231 33.587 68.724 1.00 13.90 165 GLN B CA 1
ATOM 2241 C C . GLN B 1 152 ? 72.132 32.793 68.008 1.00 13.77 165 GLN B C 1
ATOM 2242 O O . GLN B 1 152 ? 71.335 32.107 68.656 1.00 13.78 165 GLN B O 1
ATOM 2248 N N . ASN B 1 153 ? 72.118 32.870 66.676 1.00 13.83 166 ASN B N 1
ATOM 2249 C CA . ASN B 1 153 ? 71.066 32.273 65.843 1.00 14.00 166 ASN B CA 1
ATOM 2250 C C . ASN 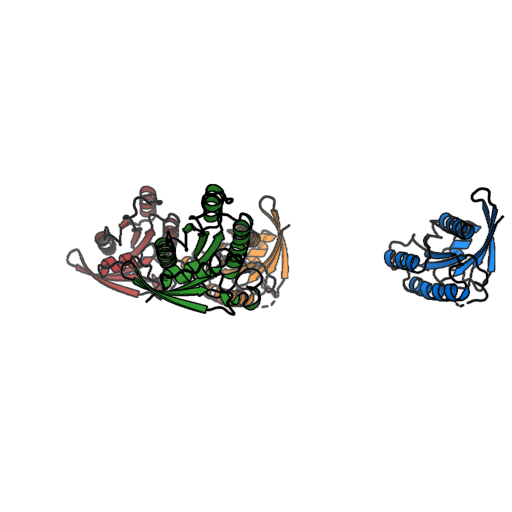B 1 153 ? 69.660 32.685 66.292 1.00 13.97 166 ASN B C 1
ATOM 2251 O O . ASN B 1 153 ? 68.815 31.841 66.605 1.00 13.89 166 ASN B O 1
ATOM 2256 N N . LYS B 1 154 ? 69.430 33.994 66.334 1.00 13.84 167 LYS B N 1
ATOM 2257 C CA . LYS B 1 154 ? 68.119 34.535 66.667 1.00 13.85 167 LYS B CA 1
ATOM 2258 C C . LYS B 1 154 ? 67.542 35.291 65.474 1.00 13.70 167 LYS B C 1
ATOM 2259 O O . LYS B 1 154 ? 68.230 36.101 64.851 1.00 13.21 167 LYS B O 1
ATOM 2265 N N . GLY B 1 155 ? 66.284 35.003 65.150 1.00 13.63 168 GLY B N 1
ATOM 2266 C CA . GLY B 1 155 ? 65.554 35.758 64.129 1.00 13.75 168 GLY B CA 1
ATOM 2267 C C . GLY B 1 155 ? 65.816 35.400 62.676 1.00 13.77 168 GLY B C 1
ATOM 2268 O O . GLY B 1 155 ? 65.139 35.913 61.785 1.00 13.60 168 GLY B O 1
ATOM 2269 N N . ILE B 1 156 ? 66.784 34.519 62.425 1.00 13.72 169 ILE B N 1
ATOM 2270 C CA . ILE B 1 156 ? 67.172 34.189 61.046 1.00 13.93 169 ILE B CA 1
ATOM 2271 C C . ILE B 1 156 ? 66.171 33.256 60.358 1.00 13.85 169 ILE B C 1
ATOM 2272 O O . ILE B 1 156 ? 65.746 33.517 59.230 1.00 13.39 169 ILE B O 1
ATOM 2277 N N . GLU B 1 157 ? 65.796 32.177 61.042 1.00 14.05 170 GLU B N 1
ATOM 2278 C CA . GLU B 1 157 ? 64.744 31.282 60.558 1.00 14.46 170 GLU B CA 1
ATOM 2279 C C . GLU B 1 157 ? 63.488 32.079 60.226 1.00 14.33 170 GLU B C 1
ATOM 2280 O O . GLU B 1 157 ? 62.899 31.909 59.161 1.00 14.31 170 GLU B O 1
ATOM 2286 N N . GLU B 1 158 ? 63.114 32.966 61.144 1.00 14.37 171 GLU B N 1
ATOM 2287 C CA . GLU B 1 158 ? 61.936 33.818 61.013 1.00 14.59 171 GLU B CA 1
ATOM 2288 C C . GLU B 1 158 ? 62.034 34.792 59.838 1.00 14.28 171 GLU B C 1
ATOM 2289 O O . GLU B 1 158 ? 61.054 35.000 59.125 1.00 14.35 171 GLU B O 1
ATOM 2295 N N . LEU B 1 159 ? 63.214 35.379 59.643 1.00 13.97 172 LEU B N 1
ATOM 2296 C CA . LEU B 1 159 ? 63.450 36.324 58.549 1.00 13.81 172 LEU B CA 1
ATOM 2297 C C . LEU B 1 159 ? 63.212 35.691 57.178 1.00 13.77 172 LEU B C 1
ATOM 2298 O O . LEU B 1 159 ? 62.483 36.243 56.346 1.00 13.61 172 LEU B O 1
ATOM 2303 N N . PHE B 1 160 ? 63.836 34.540 56.950 1.00 13.82 173 PHE B N 1
ATOM 2304 C CA . PHE B 1 160 ? 63.751 33.869 55.658 1.00 13.95 173 PHE B CA 1
ATOM 2305 C C . PHE B 1 160 ? 62.377 33.257 55.424 1.00 14.12 173 PHE B C 1
ATOM 2306 O O . PHE B 1 160 ? 61.882 33.270 54.297 1.00 14.23 173 PHE B O 1
ATOM 2314 N N . LEU B 1 161 ? 61.762 32.737 56.487 1.00 14.33 174 LEU B N 1
ATOM 2315 C CA . LEU B 1 161 ? 60.401 32.194 56.400 1.00 14.43 174 LEU B CA 1
ATOM 2316 C C . LEU B 1 161 ? 59.398 33.274 56.000 1.00 14.33 174 LEU B C 1
ATOM 2317 O O . LEU B 1 161 ? 58.577 33.065 55.102 1.00 14.22 174 LEU B O 1
ATOM 2322 N N . ASP B 1 162 ? 59.476 34.425 56.665 1.00 14.23 175 ASP B N 1
ATOM 2323 C CA . ASP B 1 162 ? 58.563 35.535 56.396 1.00 14.21 175 ASP B CA 1
ATOM 2324 C C . ASP B 1 162 ? 58.786 36.144 55.014 1.00 14.06 175 ASP B C 1
ATOM 2325 O O . ASP B 1 162 ? 57.824 36.498 54.329 1.00 13.75 175 ASP B O 1
ATOM 2330 N N . LEU B 1 163 ? 60.049 36.262 54.608 1.00 14.05 176 LEU B N 1
ATOM 2331 C CA . LEU B 1 163 ? 60.374 36.736 53.262 1.00 13.92 176 LEU B CA 1
ATOM 2332 C C . LEU B 1 163 ? 59.786 35.808 52.196 1.00 14.01 176 LEU B C 1
ATOM 2333 O O . LEU B 1 163 ? 59.248 36.277 51.193 1.00 13.74 176 LEU B O 1
ATOM 2338 N N . CYS B 1 164 ? 59.881 34.499 52.426 1.00 14.26 177 CYS B N 1
ATOM 2339 C CA . CYS B 1 164 ? 59.276 33.515 51.523 1.00 14.67 177 CYS B CA 1
ATOM 2340 C C . CYS B 1 164 ? 57.759 33.681 51.448 1.00 14.90 177 CYS B C 1
ATOM 2341 O O . CYS B 1 164 ? 57.198 33.739 50.355 1.00 14.81 177 CYS B O 1
ATOM 2344 N N . LYS B 1 165 ? 57.110 33.776 52.609 1.00 15.10 178 LYS B N 1
ATOM 2345 C CA . LYS B 1 165 ? 55.665 34.018 52.685 1.00 15.47 178 LYS B CA 1
ATOM 2346 C C . LYS B 1 165 ? 55.250 35.261 51.901 1.00 15.55 178 LYS B C 1
ATOM 2347 O O . LYS B 1 165 ? 54.263 35.238 51.161 1.00 15.84 178 LYS B O 1
ATOM 2353 N N . ARG B 1 166 ? 56.010 36.341 52.068 1.00 15.61 179 ARG B N 1
ATOM 2354 C CA . ARG B 1 166 ? 55.727 37.608 51.398 1.00 15.62 179 ARG B CA 1
ATOM 2355 C C . ARG B 1 166 ? 55.928 37.539 49.882 1.00 15.81 179 ARG B C 1
ATOM 2356 O O . ARG B 1 166 ? 55.176 38.159 49.128 1.00 15.81 179 ARG B O 1
ATOM 2364 N N . MET B 1 167 ? 56.936 36.785 49.443 1.00 16.00 180 MET B N 1
ATOM 2365 C CA . MET B 1 167 ? 57.187 36.586 48.011 1.00 16.38 180 MET B CA 1
ATOM 2366 C C . MET B 1 167 ? 56.148 35.668 47.362 1.00 17.06 180 MET B C 1
ATOM 2367 O O . MET B 1 167 ? 55.825 35.827 46.182 1.00 16.98 180 MET B O 1
ATOM 2372 N N . ILE B 1 168 ? 55.634 34.712 48.135 1.00 17.89 181 ILE B N 1
ATOM 2373 C CA . ILE B 1 168 ? 54.555 33.826 47.681 1.00 18.96 181 ILE B CA 1
ATOM 2374 C C . ILE B 1 168 ? 53.246 34.607 47.526 1.00 20.03 181 ILE B C 1
ATOM 2375 O O . ILE B 1 168 ? 52.517 34.428 46.544 1.00 20.14 181 ILE B O 1
ATOM 2380 N N . GLU B 1 169 ? 52.965 35.483 48.490 1.00 21.12 182 GLU B N 1
ATOM 2381 C CA . GLU B 1 169 ? 51.758 36.307 48.467 1.00 22.44 182 GLU B CA 1
ATOM 2382 C C . GLU B 1 169 ? 51.830 37.382 47.384 1.00 23.26 182 GLU B C 1
ATOM 2383 O O . GLU B 1 169 ? 50.853 37.616 46.666 1.00 23.82 182 GLU B O 1
ATOM 2385 N N . THR B 1 170 ? 52.993 38.025 47.277 1.00 24.24 183 THR B N 1
ATOM 2386 C CA . THR B 1 170 ? 53.243 39.087 46.301 1.00 24.71 183 THR B CA 1
ATOM 2387 C C . THR B 1 170 ? 54.739 39.341 46.153 1.00 25.03 183 THR B C 1
ATOM 2388 O O . THR B 1 170 ? 55.333 39.038 45.119 1.00 25.52 183 THR B O 1
ATOM 2390 N N . ALA C 1 4 ? 17.327 78.836 33.200 1.00 25.80 17 ALA C N 1
ATOM 2391 C CA . ALA C 1 4 ? 16.216 78.001 32.652 1.00 25.65 17 ALA C CA 1
ATOM 2392 C C . ALA C 1 4 ? 16.719 76.653 32.140 1.00 25.37 17 ALA C C 1
ATOM 2393 O O . ALA C 1 4 ? 17.797 76.564 31.543 1.00 25.59 17 ALA C O 1
ATOM 2395 N N . TYR C 1 5 ? 15.921 75.613 32.375 1.00 24.95 18 TYR C N 1
ATOM 2396 C CA . TYR C 1 5 ? 16.261 74.240 31.995 1.00 24.53 18 TYR C CA 1
ATOM 2397 C C . TYR C 1 5 ? 15.840 73.968 30.557 1.00 23.46 18 TYR C C 1
ATOM 2398 O O . TYR C 1 5 ? 14.673 74.138 30.205 1.00 23.80 18 TYR C O 1
ATOM 2407 N N . SER C 1 6 ? 16.794 73.554 29.730 1.00 21.96 19 SER C N 1
ATOM 2408 C CA . SER C 1 6 ? 16.516 73.258 28.330 1.00 20.54 19 SER C CA 1
ATOM 2409 C C . SER C 1 6 ? 16.577 71.759 28.074 1.00 19.31 19 SER C C 1
ATOM 2410 O O . SER C 1 6 ? 17.600 71.118 28.332 1.00 19.28 19 SER C O 1
ATOM 2413 N N . PHE C 1 7 ? 15.471 71.208 27.578 1.00 17.63 20 PHE C N 1
ATOM 2414 C CA . PHE C 1 7 ? 15.387 69.782 27.280 1.00 15.95 20 PHE C CA 1
ATOM 2415 C C . PHE C 1 7 ? 15.019 69.531 25.823 1.00 14.99 20 PHE C C 1
ATOM 2416 O O . PHE C 1 7 ? 14.163 70.220 25.259 1.00 14.83 20 PHE C O 1
ATOM 2424 N N . LYS C 1 8 ? 15.673 68.537 25.226 1.00 13.61 21 LYS C N 1
ATOM 2425 C CA . LYS C 1 8 ? 15.345 68.069 23.884 1.00 12.55 21 LYS C CA 1
ATOM 2426 C C . LYS C 1 8 ? 14.512 66.787 23.977 1.00 12.11 21 LYS C C 1
ATOM 2427 O O . LYS C 1 8 ? 14.917 65.815 24.621 1.00 11.60 21 LYS C O 1
ATOM 2433 N N . VAL C 1 9 ? 13.342 66.802 23.342 1.00 11.75 22 VAL C N 1
ATOM 2434 C CA . VAL C 1 9 ? 12.463 65.631 23.291 1.00 11.49 22 VAL C CA 1
ATOM 2435 C C . VAL C 1 9 ? 12.181 65.261 21.835 1.00 11.22 22 VAL C C 1
ATOM 2436 O O . VAL C 1 9 ? 11.913 66.138 21.011 1.00 11.21 22 VAL C O 1
ATOM 2440 N N . VAL C 1 10 ? 12.258 63.967 21.522 1.00 10.78 23 VAL C N 1
ATOM 2441 C CA . VAL C 1 10 ? 11.976 63.485 20.165 1.00 10.24 23 VAL C CA 1
A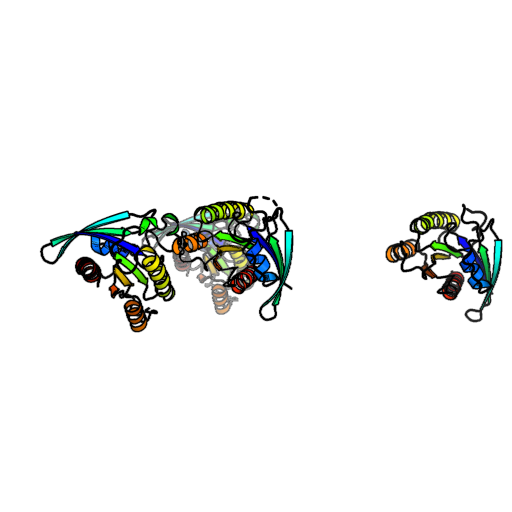TOM 2442 C C . VAL C 1 10 ? 10.754 62.578 20.104 1.00 9.89 23 VAL C C 1
ATOM 2443 O O . VAL C 1 10 ? 10.500 61.792 21.022 1.00 9.75 23 VAL C O 1
ATOM 2447 N N . LEU C 1 11 ? 10.016 62.687 19.003 1.00 9.58 24 LEU C N 1
ATOM 2448 C CA . LEU C 1 11 ? 8.912 61.784 18.705 1.00 9.52 24 LEU C CA 1
ATOM 2449 C C . LEU C 1 11 ? 9.358 60.674 17.760 1.00 9.36 24 LEU C C 1
ATOM 2450 O O . LEU C 1 11 ? 9.972 60.942 16.723 1.00 9.17 24 LEU C O 1
ATOM 2455 N N . LEU C 1 12 ? 9.043 59.434 18.128 1.00 9.21 25 LEU C N 1
ATOM 2456 C CA . LEU C 1 12 ? 9.389 58.260 17.324 1.00 9.58 25 LEU C CA 1
ATOM 2457 C C . LEU C 1 12 ? 8.216 57.282 17.269 1.00 9.67 25 LEU C C 1
ATOM 2458 O O . LEU C 1 12 ? 7.397 57.241 18.184 1.00 10.11 25 LEU C O 1
ATOM 2463 N N . GLY C 1 13 ? 8.138 56.505 16.192 1.00 9.90 26 GLY C N 1
ATOM 2464 C CA . GLY C 1 13 ? 7.046 55.547 16.013 1.00 10.04 26 GLY C CA 1
ATOM 2465 C C . GLY C 1 13 ? 6.679 55.324 14.558 1.00 10.28 26 GLY C C 1
ATOM 2466 O O . GLY C 1 13 ? 7.150 56.041 13.669 1.00 9.76 26 GLY C O 1
ATOM 2467 N N . GLU C 1 14 ? 5.827 54.328 14.317 1.00 10.59 27 GLU C N 1
ATOM 2468 C CA . GLU C 1 14 ? 5.451 53.933 12.954 1.00 11.27 27 GLU C CA 1
ATOM 2469 C C . GLU C 1 14 ? 4.615 54.999 12.230 1.00 11.37 27 GLU C C 1
ATOM 2470 O O . GLU C 1 14 ? 4.204 55.988 12.829 1.00 11.38 27 GLU C O 1
ATOM 2476 N N . GLY C 1 15 ? 4.364 54.775 10.943 1.00 11.73 28 GLY C N 1
ATOM 2477 C CA . GLY C 1 15 ? 3.884 55.825 10.044 1.00 12.14 28 GLY C CA 1
ATOM 2478 C C . GLY C 1 15 ? 2.474 56.355 10.238 1.00 12.35 28 GLY C C 1
ATOM 2479 O O . GLY C 1 15 ? 2.126 57.392 9.673 1.00 12.59 28 GLY C O 1
ATOM 2480 N N . CYS C 1 16 ? 1.655 55.660 11.022 1.00 12.61 29 CYS C N 1
ATOM 2481 C CA . CYS C 1 16 ? 0.261 56.081 11.202 1.00 13.10 29 CYS C CA 1
ATOM 2482 C C . CYS C 1 16 ? -0.153 56.285 12.661 1.00 12.26 29 CYS C C 1
ATOM 2483 O O . CYS C 1 16 ? -1.339 56.439 12.951 1.00 12.09 29 CYS C O 1
ATOM 2486 N N . VAL C 1 17 ? 0.826 56.317 13.564 1.00 11.30 30 VAL C N 1
ATOM 2487 C CA . VAL C 1 17 ? 0.556 56.317 15.010 1.00 10.65 30 VAL C CA 1
ATOM 2488 C C . VAL C 1 17 ? 0.057 57.649 15.581 1.00 10.36 30 VAL C C 1
ATOM 2489 O O . VAL C 1 17 ? -0.667 57.666 16.582 1.00 10.42 30 VAL C O 1
ATOM 2493 N N . GLY C 1 18 ? 0.452 58.758 14.956 1.00 9.80 31 GLY C N 1
ATOM 2494 C CA . GLY C 1 18 ? 0.009 60.084 15.393 1.00 9.59 31 GLY C CA 1
ATOM 2495 C C . GLY C 1 18 ? 1.045 60.923 16.122 1.00 9.38 31 GLY C C 1
ATOM 2496 O O . GLY C 1 18 ? 0.698 61.715 17.004 1.00 8.98 31 GLY C O 1
ATOM 2497 N N . LYS C 1 19 ? 2.312 60.762 15.741 1.00 9.17 32 LYS C N 1
ATOM 2498 C CA . LYS C 1 19 ? 3.417 61.536 16.314 1.00 9.03 32 LYS C CA 1
ATOM 2499 C C . LYS C 1 19 ? 3.196 63.043 16.148 1.00 9.10 32 LYS C C 1
ATOM 2500 O O . LYS C 1 19 ? 3.180 63.793 17.128 1.00 8.87 32 LYS C O 1
ATOM 2506 N N . THR C 1 20 ? 3.024 63.469 14.898 1.00 9.17 33 THR C N 1
ATOM 2507 C CA . THR C 1 20 ? 2.778 64.876 14.571 1.00 9.30 33 THR C CA 1
ATOM 2508 C C . THR C 1 20 ? 1.513 65.391 15.253 1.00 9.38 33 THR C C 1
ATOM 2509 O O . THR C 1 20 ? 1.493 66.515 15.769 1.00 9.52 33 THR C O 1
ATOM 2513 N N . SER C 1 21 ? 0.472 64.562 15.269 1.00 9.56 34 SER C N 1
ATOM 2514 C CA . SER C 1 21 ? -0.786 64.918 15.927 1.00 9.78 34 SER C CA 1
ATOM 2515 C C . SER C 1 21 ? -0.615 65.216 17.422 1.00 9.97 34 SER C C 1
ATOM 2516 O O . SER C 1 21 ? -1.257 66.123 17.951 1.00 9.63 34 SER C O 1
ATOM 2519 N N . LEU C 1 22 ? 0.240 64.458 18.107 1.00 10.34 35 LEU C N 1
ATOM 2520 C CA . LEU C 1 22 ? 0.516 64.736 19.523 1.00 10.84 35 LEU C CA 1
ATOM 2521 C C . LEU C 1 22 ? 1.154 66.111 19.725 1.00 11.02 35 LEU C C 1
ATOM 2522 O O . LEU C 1 22 ? 0.699 66.896 20.566 1.00 11.08 35 LEU C O 1
ATOM 2527 N N . VAL C 1 23 ? 2.197 66.398 18.944 1.00 11.13 36 VAL C N 1
ATOM 2528 C CA . VAL C 1 23 ? 2.926 67.668 19.026 1.00 11.48 36 VAL C CA 1
ATOM 2529 C C . VAL C 1 23 ? 2.047 68.860 18.636 1.00 11.46 36 VAL C C 1
ATOM 2530 O O . VAL C 1 23 ? 2.027 69.870 19.338 1.00 11.51 36 VAL C O 1
ATOM 2534 N N . LEU C 1 24 ? 1.328 68.734 17.523 1.00 11.56 37 LEU C N 1
ATOM 2535 C CA . LEU C 1 24 ? 0.456 69.810 17.050 1.00 11.44 37 LEU C CA 1
ATOM 2536 C C . LEU C 1 24 ? -0.645 70.135 18.061 1.00 11.74 37 LEU C C 1
ATOM 2537 O O . LEU C 1 24 ? -0.967 71.306 18.280 1.00 11.77 37 LEU C O 1
ATOM 2542 N N . ARG C 1 25 ? -1.213 69.098 18.674 1.00 11.86 38 ARG C N 1
ATOM 2543 C CA . ARG C 1 25 ? -2.234 69.284 19.699 1.00 12.43 38 ARG C CA 1
ATOM 2544 C C . ARG C 1 25 ? -1.663 69.970 20.935 1.00 12.69 38 ARG C C 1
ATOM 2545 O O . ARG C 1 25 ? -2.253 70.923 21.446 1.00 12.60 38 ARG C O 1
ATOM 2553 N N . TYR C 1 26 ? -0.517 69.485 21.411 1.00 13.12 39 TYR C N 1
ATOM 2554 C CA . TYR C 1 26 ? 0.104 70.042 22.612 1.00 13.56 39 TYR C CA 1
ATOM 2555 C C . TYR C 1 26 ? 0.532 71.499 22.443 1.00 13.87 39 TYR C C 1
ATOM 2556 O O . TYR C 1 26 ? 0.283 72.330 23.320 1.00 14.01 39 TYR C O 1
ATOM 2565 N N . CYS C 1 27 ? 1.164 71.803 21.313 1.00 14.15 40 CYS C N 1
ATOM 2566 C CA . CYS C 1 27 ? 1.757 73.118 21.092 1.00 14.92 40 CYS C CA 1
ATOM 2567 C C . CYS C 1 27 ? 0.787 74.160 20.540 1.00 15.25 40 CYS C C 1
ATOM 2568 O O . CYS C 1 27 ? 0.891 75.340 20.875 1.00 15.25 40 CYS C O 1
ATOM 2571 N N . GLU C 1 28 ? -0.152 73.727 19.702 1.00 15.77 41 GLU C N 1
ATOM 2572 C CA . GLU C 1 28 ? -1.019 74.666 18.978 1.00 16.57 41 GLU C CA 1
ATOM 2573 C C . GLU C 1 28 ? -2.520 74.462 19.211 1.00 16.21 41 GLU C C 1
ATOM 2574 O O . GLU C 1 28 ? -3.336 75.254 18.728 1.00 16.27 41 GLU C O 1
ATOM 2580 N N . ASN C 1 29 ? -2.874 73.413 19.956 1.00 16.15 42 ASN C N 1
ATOM 2581 C CA . ASN C 1 29 ? -4.271 72.990 20.153 1.00 15.98 42 ASN C CA 1
ATOM 2582 C C . ASN C 1 29 ? -5.017 72.816 18.825 1.00 15.51 42 ASN C C 1
ATOM 2583 O O . ASN C 1 29 ? -6.145 73.287 18.647 1.00 15.14 42 ASN C O 1
ATOM 2588 N N . LYS C 1 30 ? -4.351 72.145 17.891 1.00 14.97 43 LYS C N 1
ATOM 2589 C CA . LYS C 1 30 ? -4.905 71.876 16.571 1.00 14.55 43 LYS C CA 1
ATOM 2590 C C . LYS C 1 30 ? -4.806 70.389 16.255 1.00 14.21 43 LYS C C 1
ATOM 2591 O O . LYS C 1 30 ? -3.997 69.674 16.849 1.00 14.04 43 LYS C O 1
ATOM 2597 N N . PHE C 1 31 ? -5.649 69.935 15.329 1.00 13.53 44 PHE C N 1
ATOM 2598 C CA . PHE C 1 31 ? -5.678 68.542 14.900 1.00 12.95 44 PHE C CA 1
ATOM 2599 C C . PHE C 1 31 ? -6.148 68.458 13.455 1.00 12.77 44 PHE C C 1
ATOM 2600 O O . PHE C 1 31 ? -7.026 69.219 13.030 1.00 12.47 44 PHE C O 1
ATOM 2608 N N . ASN C 1 32 ? -5.555 67.526 12.712 1.00 12.57 45 ASN C N 1
ATOM 2609 C CA . ASN C 1 32 ? -5.941 67.247 11.334 1.00 12.56 45 ASN C CA 1
ATOM 2610 C C . ASN C 1 32 ? -6.328 65.788 11.170 1.00 12.42 45 ASN C C 1
ATOM 2611 O O . ASN C 1 32 ? -5.608 64.903 11.630 1.00 12.06 45 ASN C O 1
ATOM 2616 N N . ASP C 1 33 ? -7.463 65.539 10.517 1.00 12.57 46 ASP C N 1
ATOM 2617 C CA . ASP C 1 33 ? -7.828 64.180 10.113 1.00 12.90 46 ASP C CA 1
ATOM 2618 C C . ASP C 1 33 ? -6.883 63.673 9.022 1.00 13.26 46 ASP C C 1
ATOM 2619 O O . ASP C 1 33 ? -6.650 62.474 8.903 1.00 13.46 46 ASP C O 1
ATOM 2624 N N . LYS C 1 34 ? -6.352 64.596 8.225 1.00 13.84 47 LYS C N 1
ATOM 2625 C CA . LYS C 1 34 ? -5.419 64.248 7.162 1.00 14.42 47 LYS C CA 1
ATOM 2626 C C . LYS C 1 34 ? -4.077 63.839 7.758 1.00 14.66 47 LYS C C 1
ATOM 2627 O O . LYS C 1 34 ? -3.616 64.436 8.736 1.00 14.45 47 LYS C O 1
ATOM 2633 N N . HIS C 1 35 ? -3.475 62.805 7.180 1.00 15.12 48 HIS C N 1
ATOM 2634 C CA . HIS C 1 35 ? -2.085 62.474 7.454 1.00 15.94 48 HIS C CA 1
ATOM 2635 C C . HIS C 1 35 ? -1.208 63.396 6.609 1.00 16.44 48 HIS C C 1
ATOM 2636 O O . HIS C 1 35 ? -1.146 63.259 5.383 1.00 16.61 48 HIS C O 1
ATOM 2643 N N . ILE C 1 36 ? -0.553 64.351 7.264 1.00 17.13 49 ILE C N 1
ATOM 2644 C CA . ILE C 1 36 ? 0.333 65.287 6.572 1.00 18.12 49 ILE C CA 1
ATOM 2645 C C . ILE C 1 36 ? 1.694 64.636 6.329 1.00 18.71 49 ILE C C 1
ATOM 2646 O O . ILE C 1 36 ? 2.356 64.198 7.271 1.00 18.88 49 ILE C O 1
ATOM 2651 N N . THR C 1 37 ? 2.091 64.564 5.060 1.00 19.39 50 THR C N 1
ATOM 2652 C CA . THR C 1 37 ? 3.407 64.049 4.685 1.00 20.04 50 THR C CA 1
ATOM 2653 C C . THR C 1 37 ? 4.424 65.192 4.686 1.00 20.23 50 THR C C 1
ATOM 2654 O O . THR C 1 37 ? 4.336 66.129 3.885 1.00 20.42 50 THR C O 1
ATOM 2658 N N . THR C 1 38 ? 5.374 65.105 5.611 1.00 20.40 51 THR C N 1
ATOM 2659 C CA . THR C 1 38 ? 6.377 66.144 5.821 1.00 20.50 51 THR C CA 1
ATOM 2660 C C . THR C 1 38 ? 7.740 65.716 5.294 1.00 20.35 51 THR C C 1
ATOM 2661 O O . THR C 1 38 ? 8.013 64.524 5.148 1.00 20.55 51 THR C O 1
ATOM 2665 N N . LEU C 1 39 ? 8.589 66.699 5.009 1.00 20.17 52 LEU C N 1
ATOM 2666 C CA . LEU C 1 39 ? 9.983 66.439 4.682 1.00 19.88 52 LEU C CA 1
ATOM 2667 C C . LEU C 1 39 ? 10.876 67.052 5.759 1.00 19.42 52 LEU C C 1
ATOM 2668 O O . LEU C 1 39 ? 10.787 68.247 6.048 1.00 19.85 52 LEU C O 1
ATOM 2670 N N . GLY C 1 40 ? 11.705 66.219 6.380 1.00 18.70 53 GLY C N 1
ATOM 2671 C CA . GLY C 1 40 ? 12.692 66.695 7.342 1.00 17.44 53 GLY C CA 1
ATOM 2672 C C . GLY C 1 40 ? 12.213 66.783 8.778 1.00 16.90 53 GLY C C 1
ATOM 2673 O O . GLY C 1 40 ? 11.011 66.738 9.054 1.00 16.48 53 GLY C O 1
ATOM 2674 N N . ALA C 1 41 ? 13.174 66.920 9.686 1.00 16.35 54 ALA C N 1
ATOM 2675 C CA . ALA C 1 41 ? 12.902 67.025 11.115 1.00 15.99 54 ALA C CA 1
ATOM 2676 C C . ALA C 1 41 ? 12.767 68.479 11.551 1.00 16.01 54 ALA C C 1
ATOM 2677 O O . ALA C 1 41 ? 13.569 69.334 11.167 1.00 15.29 54 ALA C O 1
ATOM 2679 N N . SER C 1 42 ? 11.755 68.742 12.371 1.00 16.12 55 SER C N 1
ATOM 2680 C CA . SER C 1 42 ? 11.463 70.088 12.845 1.00 16.43 55 SER C CA 1
ATOM 2681 C C . SER C 1 42 ? 11.216 70.069 14.347 1.00 16.79 55 SER C C 1
ATOM 2682 O O . SER C 1 42 ? 10.973 69.010 14.927 1.00 16.54 55 SER C O 1
ATOM 2685 N N . PHE C 1 43 ? 11.279 71.240 14.973 1.00 17.27 56 PHE C N 1
ATOM 2686 C CA . PHE C 1 43 ? 10.947 71.348 16.388 1.00 18.00 56 PHE C CA 1
ATOM 2687 C C . PHE C 1 43 ? 10.028 72.524 16.692 1.00 18.37 56 PHE C C 1
ATOM 2688 O O . PHE C 1 43 ? 10.019 73.526 15.971 1.00 18.15 56 PHE C O 1
ATOM 2696 N N . LEU C 1 44 ? 9.247 72.370 17.757 1.00 18.79 57 LEU C N 1
ATOM 2697 C CA . LEU C 1 44 ? 8.488 73.466 18.344 1.00 19.53 57 LEU C CA 1
ATOM 2698 C C . LEU C 1 44 ? 8.931 73.623 19.792 1.00 20.05 57 LEU C C 1
ATOM 2699 O O . LEU C 1 44 ? 9.253 72.635 20.456 1.00 19.91 57 LEU C O 1
ATOM 2704 N N . THR C 1 45 ? 8.958 74.865 20.268 1.00 20.64 58 THR C N 1
ATOM 2705 C CA . THR C 1 45 ? 9.379 75.160 21.633 1.00 21.34 58 THR C CA 1
ATOM 2706 C C . THR C 1 45 ? 8.178 75.424 22.535 1.00 21.59 58 THR C C 1
ATOM 2707 O O . THR C 1 45 ? 7.331 76.262 22.225 1.00 21.62 58 THR C O 1
ATOM 2711 N N . LYS C 1 46 ? 8.110 74.688 23.642 1.00 21.91 59 LYS C N 1
ATOM 2712 C CA . LYS C 1 46 ? 7.103 74.912 24.672 1.00 22.20 59 LYS C CA 1
ATOM 2713 C C . LYS C 1 46 ? 7.792 75.406 25.942 1.00 22.35 59 LYS C C 1
ATOM 2714 O O . LYS C 1 46 ? 8.761 74.800 26.408 1.00 22.18 59 LYS C O 1
ATOM 2720 N N . LYS C 1 47 ? 7.297 76.513 26.488 1.00 22.49 60 LYS C N 1
ATOM 2721 C CA . LYS C 1 47 ? 7.832 77.061 27.731 1.00 22.80 60 LYS C CA 1
ATOM 2722 C C . LYS C 1 47 ? 6.915 76.717 28.899 1.00 23.04 60 LYS C C 1
ATOM 2723 O O . LYS C 1 47 ? 5.709 76.973 28.849 1.00 22.98 60 LYS C O 1
ATOM 2725 N N . LEU C 1 48 ? 7.496 76.124 29.940 1.00 23.20 61 LEU C N 1
ATOM 2726 C CA . LEU C 1 48 ? 6.749 75.698 31.122 1.00 23.50 61 LEU C CA 1
ATOM 2727 C C . LEU C 1 48 ? 7.397 76.241 32.391 1.00 23.71 61 LEU C C 1
ATOM 2728 O O . LEU C 1 48 ? 8.613 76.435 32.439 1.00 23.74 61 LEU C O 1
ATOM 2733 N N . ASN C 1 49 ? 6.576 76.482 33.409 1.00 24.05 62 ASN C N 1
ATOM 2734 C CA . ASN C 1 49 ? 7.063 76.815 34.744 1.00 24.43 62 ASN C CA 1
ATOM 2735 C C . ASN C 1 49 ? 6.630 75.706 35.701 1.00 24.67 62 ASN C C 1
ATOM 2736 O O . ASN C 1 49 ? 5.437 75.535 35.959 1.00 24.79 62 ASN C O 1
ATOM 2738 N N . ILE C 1 50 ? 7.601 74.947 36.208 1.00 24.96 63 ILE C N 1
ATOM 2739 C CA . ILE C 1 50 ? 7.320 73.773 37.043 1.00 25.32 63 ILE C CA 1
ATOM 2740 C C . ILE C 1 50 ? 8.024 73.845 38.398 1.00 25.50 63 ILE C C 1
ATOM 2741 O O . ILE C 1 50 ? 9.255 73.810 38.472 1.00 25.54 63 ILE C O 1
ATOM 2746 N N . GLY C 1 51 ? 7.227 73.945 39.461 1.00 25.76 64 GLY C N 1
ATOM 2747 C CA . GLY C 1 51 ? 7.728 73.946 40.839 1.00 25.87 64 GLY C CA 1
ATOM 2748 C C . GLY C 1 51 ? 8.867 74.914 41.094 1.00 25.90 64 GLY C C 1
ATOM 2749 O O . GLY C 1 51 ? 9.806 74.597 41.831 1.00 26.28 64 GLY C O 1
ATOM 2750 N N . GLY C 1 52 ? 8.785 76.089 40.474 1.00 25.73 65 GLY C N 1
ATOM 2751 C CA . GLY C 1 52 ? 9.800 77.128 40.624 1.00 25.53 65 GLY C CA 1
ATOM 2752 C C . GLY C 1 52 ? 10.908 77.079 39.587 1.00 25.25 65 GLY C C 1
ATOM 2753 O O . GLY C 1 52 ? 11.898 77.807 39.702 1.00 25.56 65 GLY C O 1
ATOM 2754 N N . LYS C 1 53 ? 10.744 76.225 38.576 1.00 24.77 66 LYS C N 1
ATOM 2755 C CA . LYS C 1 53 ? 11.752 76.056 37.531 1.00 24.25 66 LYS C CA 1
ATOM 2756 C C . LYS C 1 53 ? 11.193 76.378 36.146 1.00 23.90 66 LYS C C 1
ATOM 2757 O O . LYS C 1 53 ? 10.167 75.827 35.743 1.00 23.93 66 LYS C O 1
ATOM 2763 N N . ARG C 1 54 ? 11.873 77.270 35.430 1.00 23.37 67 ARG C N 1
ATOM 2764 C CA . ARG C 1 54 ? 11.507 77.608 34.055 1.00 22.82 67 ARG C CA 1
ATOM 2765 C C . ARG C 1 54 ? 12.081 76.571 33.092 1.00 22.43 67 ARG C C 1
ATOM 2766 O O . ARG C 1 54 ? 13.290 76.336 33.071 1.00 22.43 67 ARG C O 1
ATOM 2768 N N . VAL C 1 55 ? 11.204 75.949 32.307 1.00 21.86 68 VAL C N 1
ATOM 2769 C CA . VAL C 1 55 ? 11.604 74.886 31.382 1.00 21.45 68 VAL C CA 1
ATOM 2770 C C . VAL C 1 55 ? 11.410 75.315 29.928 1.00 21.25 68 VAL C C 1
ATOM 2771 O O . VAL C 1 55 ? 10.333 75.786 29.549 1.00 21.20 68 VAL C O 1
ATOM 2775 N N . ASN C 1 56 ? 12.467 75.165 29.132 1.00 21.00 69 ASN C N 1
ATOM 2776 C CA . ASN C 1 56 ? 12.389 75.336 27.683 1.00 20.77 69 ASN C CA 1
ATOM 2777 C C . ASN C 1 56 ? 12.442 73.972 27.004 1.00 20.06 69 ASN C C 1
ATOM 2778 O O . ASN C 1 56 ? 13.485 73.317 26.978 1.00 19.92 69 ASN C O 1
ATOM 2783 N N . LEU C 1 57 ? 11.304 73.550 26.469 1.00 19.11 70 LEU C N 1
ATOM 2784 C CA . LEU C 1 57 ? 11.158 72.223 25.894 1.00 18.43 70 LEU C CA 1
ATOM 2785 C C . LEU C 1 57 ? 11.185 72.283 24.368 1.00 17.52 70 LEU C C 1
ATOM 2786 O O . LEU C 1 57 ? 10.291 72.865 23.747 1.00 17.82 70 LEU C O 1
ATOM 2791 N N . ALA C 1 58 ? 12.224 71.700 23.774 1.00 16.28 71 ALA C N 1
ATOM 2792 C CA . ALA C 1 58 ? 12.311 71.568 22.325 1.00 14.94 71 ALA C CA 1
ATOM 2793 C C . ALA C 1 58 ? 11.729 70.218 21.921 1.00 14.33 71 ALA C C 1
ATOM 2794 O O . ALA C 1 58 ? 12.325 69.167 22.183 1.00 13.74 71 ALA C O 1
ATOM 2796 N N . ILE C 1 59 ? 10.552 70.260 21.303 1.00 13.36 72 ILE C N 1
ATOM 2797 C CA . ILE C 1 59 ? 9.826 69.047 20.926 1.00 12.74 72 ILE C CA 1
ATOM 2798 C C . ILE C 1 59 ? 10.033 68.767 19.445 1.00 12.29 72 ILE C C 1
ATOM 2799 O O . ILE C 1 59 ? 9.532 69.501 18.590 1.00 12.13 72 ILE C O 1
ATOM 2804 N N . TRP C 1 60 ? 10.774 67.699 19.161 1.00 11.74 73 TRP C N 1
ATOM 2805 C CA . TRP C 1 60 ? 11.164 67.346 17.798 1.00 11.28 73 TRP C CA 1
ATOM 2806 C C . TRP C 1 60 ? 10.228 66.334 17.152 1.00 11.00 73 TRP C C 1
ATOM 2807 O O . TRP C 1 60 ? 9.675 65.457 17.824 1.00 10.51 73 TRP C O 1
ATOM 2818 N N . ASP C 1 61 ? 10.081 66.458 15.835 1.00 10.69 74 ASP C N 1
ATOM 2819 C CA . ASP C 1 61 ? 9.192 65.612 15.056 1.00 10.77 74 ASP C CA 1
ATOM 2820 C C . ASP C 1 61 ? 9.788 65.3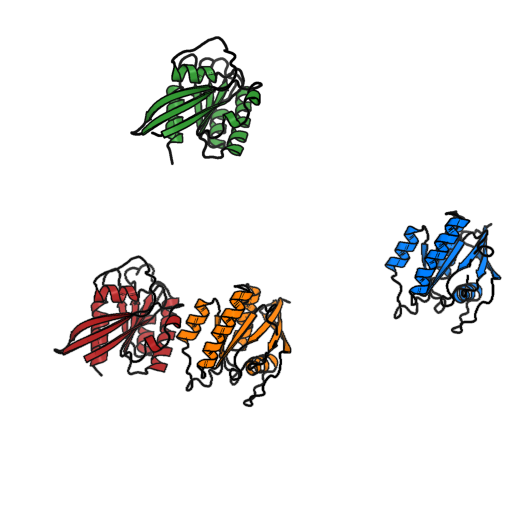74 13.672 1.00 10.80 74 ASP C C 1
ATOM 2821 O O . ASP C 1 61 ? 10.397 66.273 13.084 1.00 10.74 74 ASP C O 1
ATOM 2826 N N . THR C 1 62 ? 9.617 64.155 13.170 1.00 10.88 75 THR C N 1
ATOM 2827 C CA . THR C 1 62 ? 10.002 63.799 11.804 1.00 10.93 75 THR C CA 1
ATOM 2828 C C . THR C 1 62 ? 9.199 62.582 11.348 1.00 10.84 75 THR C C 1
ATOM 2829 O O . THR C 1 62 ? 8.725 61.803 12.179 1.00 11.05 75 THR C O 1
ATOM 2833 N N . ALA C 1 63 ? 9.048 62.414 10.033 1.00 10.94 76 ALA C N 1
ATOM 2834 C CA . ALA C 1 63 ? 8.341 61.247 9.494 1.00 10.89 76 ALA C CA 1
ATOM 2835 C C . ALA C 1 63 ? 9.021 59.946 9.920 1.00 11.02 76 ALA C C 1
ATOM 2836 O O . ALA C 1 63 ? 10.247 59.805 9.822 1.00 11.06 76 ALA C O 1
ATOM 2838 N N . GLY C 1 64 ? 8.217 59.013 10.416 1.00 11.08 77 GLY C N 1
ATOM 2839 C CA . GLY C 1 64 ? 8.721 57.748 10.942 1.00 11.23 77 GLY C CA 1
ATOM 2840 C C . GLY C 1 64 ? 8.722 56.632 9.917 1.00 11.57 77 GLY C C 1
ATOM 2841 O O . GLY C 1 64 ? 8.577 56.877 8.710 1.00 11.39 77 GLY C O 1
ATOM 2842 N N . GLN C 1 65 ? 8.891 55.405 10.411 1.00 11.64 78 GLN C N 1
ATOM 2843 C CA . GLN C 1 65 ? 8.889 54.192 9.588 1.00 12.04 78 GLN C CA 1
ATOM 2844 C C . GLN C 1 65 ? 9.892 54.303 8.425 1.00 12.32 78 GLN C C 1
ATOM 2845 O O . GLN C 1 65 ? 11.075 54.563 8.656 1.00 12.14 78 GLN C O 1
ATOM 2851 N N . GLU C 1 66 ? 9.418 54.135 7.191 1.00 12.69 79 GLU C N 1
ATOM 2852 C CA . GLU C 1 66 ? 10.289 54.126 6.010 1.00 13.11 79 GLU C CA 1
ATOM 2853 C C . GLU C 1 66 ? 10.946 55.482 5.695 1.00 13.08 79 GLU C C 1
ATOM 2854 O O . GLU C 1 66 ? 11.685 55.603 4.720 1.00 13.04 79 GLU C O 1
ATOM 2860 N N . ARG C 1 67 ? 10.689 56.489 6.529 1.00 12.96 80 ARG C N 1
ATOM 2861 C CA . ARG C 1 67 ? 11.253 57.824 6.318 1.00 12.99 80 ARG C CA 1
ATOM 2862 C C . ARG C 1 67 ? 12.328 58.210 7.337 1.00 12.39 80 ARG C C 1
ATOM 2863 O O . ARG C 1 67 ? 13.040 59.193 7.136 1.00 12.35 80 ARG C O 1
ATOM 2871 N N . PHE C 1 68 ? 12.451 57.443 8.420 1.00 11.93 81 PHE C N 1
ATOM 2872 C CA . PHE C 1 68 ? 13.456 57.748 9.446 1.00 11.28 81 PHE C CA 1
ATOM 2873 C C . PHE C 1 68 ? 14.878 57.813 8.881 1.00 10.97 81 PHE C C 1
ATOM 2874 O O . PHE C 1 68 ? 15.670 58.655 9.303 1.00 11.19 81 PHE C O 1
ATOM 2882 N N . HIS C 1 69 ? 15.186 56.934 7.927 1.00 10.52 82 HIS C N 1
ATOM 2883 C CA . HIS C 1 69 ? 16.517 56.861 7.306 1.00 10.47 82 HIS C CA 1
ATOM 2884 C C . HIS C 1 69 ? 16.986 58.184 6.684 1.00 10.35 82 HIS C C 1
ATOM 2885 O O . HIS C 1 69 ? 18.190 58.410 6.539 1.00 10.69 82 HIS C O 1
ATOM 2892 N N . ALA C 1 70 ? 16.037 59.040 6.298 1.00 10.16 83 ALA C N 1
ATOM 2893 C CA . ALA C 1 70 ? 16.356 60.344 5.704 1.00 10.10 83 ALA C CA 1
ATOM 2894 C C . ALA C 1 70 ? 16.958 61.284 6.749 1.00 10.05 83 ALA C C 1
ATOM 2895 O O . ALA C 1 70 ? 17.532 62.321 6.415 1.00 9.65 83 ALA C O 1
ATOM 2897 N N . LEU C 1 71 ? 16.813 60.909 8.017 1.00 10.14 84 LEU C N 1
ATOM 2898 C CA . LEU C 1 71 ? 17.416 61.652 9.119 1.00 10.25 84 LEU C CA 1
ATOM 2899 C C . LEU C 1 71 ? 18.554 60.874 9.777 1.00 10.40 84 LEU C C 1
ATOM 2900 O O . LEU C 1 71 ? 19.670 61.378 9.894 1.00 10.37 84 LEU C O 1
ATOM 2905 N N . GLY C 1 72 ? 18.262 59.650 10.208 1.00 10.35 85 GLY C N 1
ATOM 2906 C CA . GLY C 1 72 ? 19.243 58.837 10.930 1.00 10.38 85 GLY C CA 1
ATOM 2907 C C . GLY C 1 72 ? 19.430 59.303 12.368 1.00 10.34 85 GLY C C 1
ATOM 2908 O O . GLY C 1 72 ? 18.700 60.177 12.836 1.00 10.01 85 GLY C O 1
ATOM 2909 N N . PRO C 1 73 ? 20.411 58.715 13.079 1.00 10.40 86 PRO C N 1
ATOM 2910 C CA . PRO C 1 73 ? 20.682 58.957 14.504 1.00 10.38 86 PRO C CA 1
ATOM 2911 C C . PRO C 1 73 ? 20.855 60.411 14.943 1.00 10.42 86 PRO C C 1
ATOM 2912 O O . PRO C 1 73 ? 20.582 60.722 16.103 1.00 10.41 86 PRO C O 1
ATOM 2916 N N . ILE C 1 74 ? 21.304 61.293 14.046 1.00 10.49 87 ILE C N 1
ATOM 2917 C CA . ILE C 1 74 ? 21.443 62.719 14.383 1.00 10.64 87 ILE C CA 1
ATOM 2918 C C . ILE C 1 74 ? 20.119 63.313 14.892 1.00 10.22 87 ILE C C 1
ATOM 2919 O O . ILE C 1 74 ? 20.118 64.236 15.710 1.00 9.99 87 ILE C O 1
ATOM 2924 N N . TYR C 1 75 ? 19.002 62.763 14.419 1.00 9.83 88 TYR C N 1
ATOM 2925 C CA . TYR C 1 75 ? 17.673 63.198 14.852 1.00 9.73 88 TYR C CA 1
ATOM 2926 C C . TYR C 1 75 ? 17.507 63.126 16.375 1.00 9.58 88 TYR C C 1
ATOM 2927 O O . TYR C 1 75 ? 17.015 64.077 16.995 1.00 9.23 88 TYR C O 1
ATOM 2936 N N . TYR C 1 76 ? 17.933 62.013 16.971 1.00 9.48 89 TYR C N 1
ATOM 2937 C CA . TYR C 1 76 ? 17.763 61.805 18.414 1.00 9.46 89 TYR C CA 1
ATOM 2938 C C . TYR C 1 76 ? 19.015 62.103 19.248 1.00 9.80 89 TYR C C 1
ATOM 2939 O O . TYR C 1 76 ? 18.998 61.947 20.470 1.00 9.52 89 TYR C O 1
ATOM 2948 N N . ARG C 1 77 ? 20.082 62.541 18.581 1.00 10.19 90 ARG C N 1
ATOM 2949 C CA . ARG C 1 77 ? 21.331 62.922 19.241 1.00 11.16 90 ARG C CA 1
ATOM 2950 C C . ARG C 1 77 ? 21.059 63.951 20.339 1.00 10.70 90 ARG C C 1
ATOM 2951 O O . ARG C 1 77 ? 20.301 64.897 20.129 1.00 10.45 90 ARG C O 1
ATOM 2959 N N . ASP C 1 78 ? 21.665 63.742 21.509 1.00 10.89 91 ASP C N 1
ATOM 2960 C CA . ASP C 1 78 ? 21.547 64.668 22.655 1.00 10.98 91 ASP C CA 1
ATOM 2961 C C . ASP C 1 78 ? 20.151 64.746 23.299 1.00 10.64 91 ASP C C 1
ATOM 2962 O O . ASP C 1 78 ? 19.913 65.604 24.156 1.00 10.88 91 ASP C O 1
ATOM 2967 N N . SER C 1 79 ? 19.235 63.861 22.901 1.00 10.51 92 SER C N 1
ATOM 2968 C CA . SER C 1 79 ? 17.868 63.868 23.447 1.00 10.24 92 SER C CA 1
ATOM 2969 C C . SER C 1 79 ? 17.805 63.520 24.934 1.00 10.16 92 SER C C 1
ATOM 2970 O O . SER C 1 79 ? 18.381 62.524 25.376 1.00 10.09 92 SER C O 1
ATOM 2973 N N . ASN C 1 80 ? 17.090 64.351 25.689 1.00 9.84 93 ASN C N 1
ATOM 2974 C CA . ASN C 1 80 ? 16.861 64.123 27.116 1.00 9.81 93 ASN C CA 1
ATOM 2975 C C . ASN C 1 80 ? 15.579 63.331 27.368 1.00 9.75 93 ASN C C 1
ATOM 2976 O O . ASN C 1 80 ? 15.394 62.746 28.436 1.00 9.79 93 ASN C O 1
ATOM 2981 N N . GLY C 1 81 ? 14.702 63.306 26.369 1.00 9.64 94 GLY C N 1
ATOM 2982 C CA . GLY C 1 81 ? 13.454 62.556 26.452 1.00 9.63 94 GLY C CA 1
ATOM 2983 C C . GLY C 1 81 ? 13.065 62.007 25.095 1.00 9.75 94 GLY C C 1
ATOM 2984 O O . GLY C 1 81 ? 13.394 62.595 24.064 1.00 9.53 94 GLY C O 1
ATOM 2985 N N . ALA C 1 82 ? 12.380 60.867 25.093 1.00 9.52 95 ALA C N 1
ATOM 2986 C CA . ALA C 1 82 ? 11.842 60.311 23.856 1.00 9.86 95 ALA C CA 1
ATOM 2987 C C . ALA C 1 82 ? 10.416 59.835 24.069 1.00 9.85 95 ALA C C 1
ATOM 2988 O O . ALA C 1 82 ? 10.120 59.156 25.054 1.00 10.38 95 ALA C O 1
ATOM 2990 N N . ILE C 1 83 ? 9.537 60.210 23.146 1.00 9.80 96 ILE C N 1
ATOM 2991 C CA . ILE C 1 83 ? 8.145 59.778 23.182 1.00 9.63 96 ILE C CA 1
ATOM 2992 C C . ILE C 1 83 ? 7.940 58.760 22.067 1.00 9.72 96 ILE C C 1
ATOM 2993 O O . ILE C 1 83 ? 7.936 59.105 20.881 1.00 9.51 96 ILE C O 1
ATOM 2998 N N . LEU C 1 84 ? 7.806 57.499 22.468 1.00 9.75 97 LEU C N 1
ATOM 2999 C CA . LEU C 1 84 ? 7.682 56.391 21.532 1.00 10.12 97 LEU C CA 1
ATOM 3000 C C . LEU C 1 84 ? 6.217 56.031 21.398 1.00 10.14 97 LEU C C 1
ATOM 3001 O O . LEU C 1 84 ? 5.622 55.426 22.296 1.00 10.14 97 LEU C O 1
ATOM 3006 N N . VAL C 1 85 ? 5.644 56.425 20.267 1.00 10.26 98 VAL C N 1
ATOM 3007 C CA . VAL C 1 85 ? 4.202 56.365 2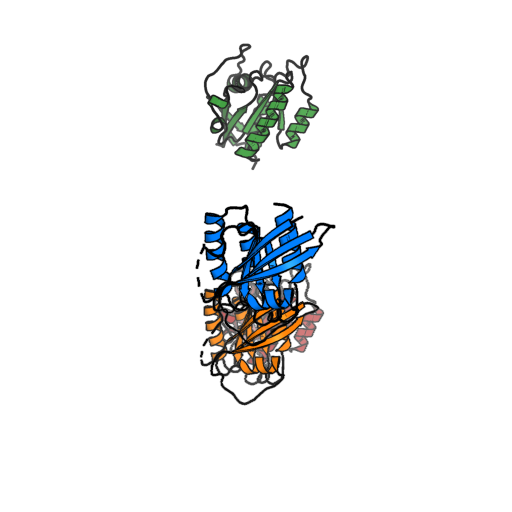0.068 1.00 10.00 98 VAL C CA 1
ATOM 3008 C C . VAL C 1 85 ? 3.799 55.115 19.305 1.00 10.31 98 VAL C C 1
ATOM 3009 O O . VAL C 1 85 ? 4.382 54.787 18.271 1.00 10.11 98 VAL C O 1
ATOM 3013 N N . TYR C 1 86 ? 2.801 54.416 19.837 1.00 10.72 99 TYR C N 1
ATOM 3014 C CA . TYR C 1 86 ? 2.119 53.375 19.085 1.00 11.19 99 TYR C CA 1
ATOM 3015 C C . TYR C 1 86 ? 0.623 53.672 19.015 1.00 11.59 99 TYR C C 1
ATOM 3016 O O . TYR C 1 86 ? 0.124 54.583 19.680 1.00 11.47 99 TYR C O 1
ATOM 3025 N N . ASP C 1 87 ? -0.064 52.896 18.186 1.00 12.17 100 ASP C N 1
ATOM 3026 C CA . ASP C 1 87 ? -1.494 53.011 17.940 1.00 12.84 100 ASP C CA 1
ATOM 3027 C C . ASP C 1 87 ? -2.146 51.820 18.643 1.00 13.20 100 ASP C C 1
ATOM 3028 O O . ASP C 1 87 ? -1.818 50.668 18.333 1.00 13.11 100 ASP C O 1
ATOM 3033 N N . ILE C 1 88 ? -3.048 52.091 19.593 1.00 13.51 101 ILE C N 1
ATOM 3034 C CA . ILE C 1 88 ? -3.678 51.024 20.398 1.00 14.42 101 ILE C CA 1
ATOM 3035 C C . ILE C 1 88 ? -4.466 50.011 19.554 1.00 14.78 101 ILE C C 1
ATOM 3036 O O . ILE C 1 88 ? -4.736 48.895 20.007 1.00 14.90 101 ILE C O 1
ATOM 3041 N N . THR C 1 89 ? -4.820 50.406 18.331 1.00 15.34 102 THR C N 1
ATOM 3042 C CA . THR C 1 89 ? -5.541 49.532 17.401 1.00 15.94 102 THR C CA 1
ATOM 3043 C C . THR C 1 89 ? -4.583 48.679 16.554 1.00 16.34 102 THR C C 1
ATOM 3044 O O . THR C 1 89 ? -5.015 47.816 15.791 1.00 16.47 102 THR C O 1
ATOM 3048 N N . ASP C 1 90 ? -3.284 48.922 16.700 1.00 16.60 103 ASP C N 1
ATOM 3049 C CA . ASP C 1 90 ? -2.269 48.309 15.846 1.00 16.89 103 ASP C CA 1
ATOM 3050 C C . ASP C 1 90 ? -1.212 47.599 16.690 1.00 17.04 103 ASP C C 1
ATOM 3051 O O . ASP C 1 90 ? -0.280 48.227 17.195 1.00 16.78 103 ASP C O 1
ATOM 3056 N N . GLU C 1 91 ? -1.361 46.284 16.827 1.00 17.27 104 GLU C N 1
ATOM 3057 C CA . GLU C 1 91 ? -0.424 45.472 17.607 1.00 17.85 104 GLU C CA 1
ATOM 3058 C C . GLU C 1 91 ? 1.025 45.571 17.108 1.00 17.74 104 GLU C C 1
ATOM 3059 O O . GLU C 1 91 ? 1.954 45.654 17.914 1.00 17.88 104 GLU C O 1
ATOM 3065 N N . ASP C 1 92 ? 1.213 45.580 15.789 1.00 17.83 105 ASP C N 1
ATOM 3066 C CA . ASP C 1 92 ? 2.552 45.704 15.213 1.00 17.99 105 ASP C CA 1
ATOM 3067 C C . ASP C 1 92 ? 3.241 47.011 15.611 1.00 17.44 105 ASP C C 1
ATOM 3068 O O . ASP C 1 92 ? 4.441 47.017 15.888 1.00 17.12 105 ASP C O 1
ATOM 3073 N N . SER C 1 93 ? 2.480 48.105 15.644 1.00 17.13 106 SER C N 1
ATOM 3074 C CA . SER C 1 93 ? 3.028 49.417 16.003 1.00 16.75 106 SER C CA 1
ATOM 3075 C C . SER C 1 93 ? 3.576 49.433 17.430 1.00 16.52 106 SER C C 1
ATOM 3076 O O . SER C 1 93 ? 4.552 50.129 17.709 1.00 16.47 106 SER C O 1
ATOM 3079 N N . PHE C 1 94 ? 2.947 48.661 18.320 1.00 16.43 107 PHE C N 1
ATOM 3080 C CA . PHE C 1 94 ? 3.427 48.508 19.696 1.00 16.35 107 PHE C CA 1
ATOM 3081 C C . PHE C 1 94 ? 4.736 47.723 19.744 1.00 16.45 107 PHE C C 1
ATOM 3082 O O . PHE C 1 94 ? 5.695 48.138 20.396 1.00 16.26 107 PHE C O 1
ATOM 3090 N N . GLN C 1 95 ? 4.774 46.591 19.047 1.00 16.76 108 GLN C N 1
ATOM 3091 C CA . GLN C 1 95 ? 5.981 45.773 19.000 1.00 16.98 108 GLN C CA 1
ATOM 3092 C C . GLN C 1 95 ? 7.172 46.532 18.387 1.00 16.65 108 GLN C C 1
ATOM 3093 O O . GLN C 1 95 ? 8.313 46.329 18.799 1.00 16.77 108 GLN C O 1
ATOM 3099 N N . LYS C 1 96 ? 6.897 47.430 17.438 1.00 16.35 109 LYS C N 1
ATOM 3100 C CA . LYS C 1 96 ? 7.935 48.260 16.811 1.00 16.01 109 LYS C CA 1
ATOM 3101 C C . LYS C 1 96 ? 8.576 49.271 17.770 1.00 15.79 109 LYS C C 1
ATOM 3102 O O . LYS C 1 96 ? 9.724 49.678 17.576 1.00 15.59 109 LYS C O 1
ATOM 3108 N N . VAL C 1 97 ? 7.829 49.681 18.793 1.00 15.33 110 VAL C N 1
ATOM 3109 C CA . VAL C 1 97 ? 8.331 50.607 19.812 1.00 15.17 110 VAL C CA 1
ATOM 3110 C C . VAL C 1 97 ? 9.465 49.960 20.617 1.00 15.10 110 VAL C C 1
ATOM 3111 O O . VAL C 1 97 ? 10.416 50.634 21.020 1.00 14.81 110 VAL C O 1
ATOM 3115 N N . LYS C 1 98 ? 9.368 48.646 20.816 1.00 15.08 111 LYS C N 1
ATOM 3116 C CA . LYS C 1 98 ? 10.368 47.884 21.572 1.00 15.15 111 LYS C CA 1
ATOM 3117 C C . LYS C 1 98 ? 11.762 47.986 20.955 1.00 15.06 111 LYS C C 1
ATOM 3118 O O . LYS C 1 98 ? 12.764 48.077 21.671 1.00 14.99 111 LYS C O 1
ATOM 3124 N N . ASN C 1 99 ? 11.816 47.980 19.625 1.00 14.90 112 ASN C N 1
ATOM 3125 C CA . ASN C 1 99 ? 13.070 48.144 18.902 1.00 14.99 112 ASN C CA 1
ATOM 3126 C C . ASN C 1 99 ? 13.665 49.544 19.073 1.00 14.08 112 ASN C C 1
ATOM 3127 O O . ASN C 1 99 ? 14.886 49.710 19.112 1.00 13.97 112 ASN C O 1
ATOM 3132 N N . TRP C 1 100 ? 12.800 50.549 19.181 1.00 12.98 113 TRP C N 1
ATOM 3133 C CA . TRP C 1 100 ? 13.256 51.897 19.509 1.00 11.88 113 TRP C CA 1
ATOM 3134 C C . TRP C 1 100 ? 13.897 51.976 20.893 1.00 11.41 113 TRP C C 1
ATOM 3135 O O . TRP C 1 100 ? 14.931 52.620 21.057 1.00 10.85 113 TRP C O 1
ATOM 3146 N N . VAL C 1 101 ? 13.293 51.311 21.877 1.00 10.96 114 VAL C N 1
ATOM 3147 C CA . VAL C 1 101 ? 13.864 51.282 23.229 1.00 10.60 114 VAL C CA 1
ATOM 3148 C C . VAL C 1 101 ? 15.303 50.758 23.172 1.00 10.38 114 VAL C C 1
ATOM 3149 O O . VAL C 1 101 ? 16.203 51.367 23.741 1.00 9.92 114 VAL C O 1
ATOM 3153 N N . LYS C 1 102 ? 15.508 49.652 22.455 1.00 10.34 115 LYS C N 1
ATOM 3154 C CA . LYS C 1 102 ? 16.834 49.025 22.336 1.00 10.84 115 LYS C CA 1
ATOM 3155 C C . LYS C 1 102 ? 17.881 49.969 21.745 1.00 10.26 115 LYS C C 1
ATOM 3156 O O . LYS C 1 102 ? 19.003 50.070 22.261 1.00 10.01 115 LYS C O 1
ATOM 3162 N N . GLU C 1 103 ? 17.512 50.665 20.669 1.00 9.92 116 GLU C N 1
ATOM 3163 C CA . GLU C 1 103 ? 18.432 51.590 20.007 1.00 9.66 116 GLU C CA 1
ATOM 3164 C C . GLU C 1 103 ? 18.750 52.796 20.887 1.00 9.49 116 GLU C C 1
ATOM 3165 O O . GLU C 1 103 ? 19.912 53.207 20.993 1.00 9.27 116 GLU C O 1
ATOM 3171 N N . LEU C 1 104 ? 17.724 53.346 21.534 1.00 9.53 117 LEU C N 1
ATOM 3172 C CA . LEU C 1 104 ? 17.911 54.525 22.379 1.00 9.65 117 LEU C CA 1
ATOM 3173 C C . LEU C 1 104 ? 18.746 54.243 23.626 1.00 9.79 117 LEU C C 1
ATOM 3174 O O . LEU C 1 104 ? 19.556 55.080 24.035 1.00 9.67 117 LEU C O 1
ATOM 3179 N N . ARG C 1 105 ? 18.563 53.062 24.215 1.00 9.81 118 ARG C N 1
ATOM 3180 C CA . ARG C 1 105 ? 19.410 52.636 25.330 1.00 10.07 118 ARG C CA 1
ATOM 3181 C C . ARG C 1 105 ? 20.868 52.472 24.896 1.00 10.18 118 ARG C C 1
ATOM 3182 O O . ARG C 1 105 ? 21.781 52.878 25.615 1.00 10.15 118 ARG C O 1
ATOM 3190 N N . LYS C 1 106 ? 21.086 51.900 23.713 1.00 10.49 119 LYS C N 1
ATOM 3191 C CA . LYS C 1 106 ? 22.442 51.735 23.191 1.00 10.83 119 LYS C CA 1
ATOM 3192 C C . LYS C 1 106 ? 23.138 53.084 22.993 1.00 10.53 119 LYS C C 1
ATOM 3193 O O . LYS C 1 106 ? 24.315 53.244 23.334 1.00 9.99 119 LYS C O 1
ATOM 3199 N N . MET C 1 107 ? 22.397 54.051 22.457 1.00 10.09 120 MET C N 1
ATOM 3200 C CA . MET C 1 107 ? 22.974 55.336 22.079 1.00 10.18 120 MET C CA 1
ATOM 3201 C C . MET C 1 107 ? 23.011 56.353 23.218 1.00 9.89 120 MET C C 1
ATOM 3202 O O . MET C 1 107 ? 23.929 57.169 23.289 1.00 9.59 120 MET C O 1
ATOM 3207 N N . LEU C 1 108 ? 22.019 56.300 24.103 1.00 9.67 121 LEU C N 1
ATOM 3208 C CA . LEU C 1 108 ? 21.829 57.344 25.112 1.00 10.00 121 LEU C CA 1
ATOM 3209 C C . LEU C 1 108 ? 21.717 56.814 26.546 1.00 9.88 121 LEU C C 1
ATOM 3210 O O . LEU C 1 108 ? 21.682 57.597 27.498 1.00 9.93 121 LEU C O 1
ATOM 3215 N N . GLY C 1 109 ? 21.663 55.490 26.697 1.00 9.93 122 GLY C N 1
ATOM 3216 C CA . GLY C 1 109 ? 21.650 54.859 28.020 1.00 9.94 122 GLY C CA 1
ATOM 3217 C C . GLY C 1 109 ? 20.427 55.170 28.865 1.00 10.03 122 GLY C C 1
ATOM 3218 O O . GLY C 1 109 ? 19.357 55.475 28.334 1.00 9.78 122 GLY C O 1
ATOM 3219 N N . ASN C 1 110 ? 20.587 55.100 30.188 1.00 10.09 123 ASN C N 1
ATOM 3220 C CA . ASN C 1 110 ? 19.465 55.313 31.111 1.00 10.08 123 ASN C CA 1
ATOM 3221 C C . ASN C 1 110 ? 19.126 56.776 31.406 1.00 10.20 123 ASN C C 1
ATOM 3222 O O . ASN C 1 110 ? 18.051 57.069 31.935 1.00 10.17 123 ASN C O 1
ATOM 3227 N N . GLU C 1 111 ? 20.026 57.696 31.064 1.00 10.10 124 GLU C N 1
ATOM 3228 C CA . GLU C 1 111 ? 19.756 59.118 31.305 1.00 10.26 124 GLU C CA 1
ATOM 3229 C C . GLU C 1 111 ? 18.616 59.688 30.455 1.00 10.31 124 GLU C C 1
ATOM 3230 O O . GLU C 1 111 ? 17.951 60.629 30.875 1.00 10.52 124 GLU C O 1
ATOM 3236 N N . ILE C 1 112 ? 18.376 59.115 29.279 1.00 10.38 125 ILE C N 1
ATOM 3237 C CA . ILE C 1 112 ? 17.210 59.522 28.490 1.00 10.37 125 ILE C CA 1
ATOM 3238 C C . ILE C 1 112 ? 15.911 58.997 29.125 1.00 10.27 125 ILE C C 1
ATOM 3239 O O . ILE C 1 112 ? 15.810 57.823 29.486 1.00 10.17 125 ILE C O 1
ATOM 3244 N N . CYS C 1 113 ? 14.935 59.889 29.280 1.00 10.31 126 CYS C N 1
ATOM 3245 C CA . CYS C 1 113 ? 13.626 59.525 29.817 1.00 10.40 126 CYS C CA 1
ATOM 3246 C C . CYS C 1 113 ? 12.706 59.023 28.703 1.00 10.25 126 CYS C C 1
ATOM 3247 O O . CYS C 1 113 ? 12.328 59.782 27.809 1.00 10.06 126 CYS C O 1
ATOM 3250 N N . LEU C 1 114 ? 12.353 57.742 28.767 1.00 10.08 127 LEU C N 1
ATOM 3251 C CA . LEU C 1 114 ? 11.535 57.109 27.735 1.00 10.04 127 LEU C CA 1
ATOM 3252 C C . LEU C 1 114 ? 10.060 57.072 28.106 1.00 10.06 127 LEU C C 1
ATOM 3253 O O . LEU C 1 114 ? 9.698 56.766 29.245 1.00 10.15 127 LEU C O 1
ATOM 3258 N N . CYS C 1 115 ? 9.218 57.393 27.129 1.00 10.16 128 CYS C N 1
ATOM 3259 C CA . CYS C 1 115 ? 7.775 57.289 27.278 1.00 10.11 128 CYS C CA 1
ATOM 3260 C C . CYS C 1 115 ? 7.251 56.308 26.242 1.00 10.08 128 CYS C C 1
ATOM 3261 O O . CYS C 1 115 ? 7.571 56.419 25.051 1.00 9.79 128 CYS C O 1
ATOM 3264 N N . ILE C 1 116 ? 6.463 55.343 26.706 1.00 9.94 129 ILE C N 1
ATOM 3265 C CA . ILE C 1 116 ? 5.766 54.414 25.825 1.00 10.28 129 ILE C CA 1
ATOM 3266 C C . ILE C 1 116 ? 4.326 54.898 25.763 1.00 10.08 129 ILE C C 1
ATOM 3267 O O . ILE C 1 116 ? 3.622 54.883 26.770 1.00 10.22 129 ILE C O 1
ATOM 3272 N N . VAL C 1 117 ? 3.898 55.356 24.589 1.00 10.06 130 VAL C N 1
ATOM 3273 C CA . VAL C 1 117 ? 2.638 56.094 24.485 1.00 10.25 130 VAL C CA 1
ATOM 3274 C C . VAL C 1 117 ? 1.622 55.403 23.577 1.00 10.37 130 VAL C C 1
ATOM 3275 O O . VAL C 1 117 ? 1.830 55.285 22.368 1.00 10.26 130 VAL C O 1
ATOM 3279 N N . GLY C 1 118 ? 0.527 54.948 24.185 1.00 10.49 131 GLY C N 1
ATOM 3280 C CA . GLY C 1 118 ? -0.571 54.318 23.460 1.00 10.97 131 GLY C CA 1
ATOM 3281 C C . GLY C 1 118 ? -1.564 55.365 23.015 1.00 11.34 131 GLY C C 1
ATOM 3282 O O . GLY C 1 118 ? -2.437 55.765 23.784 1.00 11.46 131 GLY C O 1
ATOM 3283 N N . ASN C 1 119 ? -1.418 55.809 21.769 1.00 11.63 132 ASN C N 1
ATOM 3284 C CA . ASN C 1 119 ? -2.265 56.856 21.209 1.00 11.97 132 ASN C CA 1
ATOM 3285 C C . ASN C 1 119 ? -3.534 56.300 20.548 1.00 12.25 132 ASN C C 1
ATOM 3286 O O . ASN C 1 119 ? -3.641 55.094 20.305 1.00 12.46 132 ASN C O 1
ATOM 3291 N N . LYS C 1 120 ? -4.483 57.198 20.268 1.00 12.58 133 LYS C N 1
ATOM 3292 C CA . LYS C 1 120 ? -5.770 56.878 19.630 1.00 13.14 133 LYS C CA 1
ATOM 3293 C C . LYS C 1 120 ? -6.726 56.126 20.564 1.00 13.53 133 LYS C C 1
ATOM 3294 O O . LYS C 1 120 ? -7.467 55.242 20.124 1.00 13.79 133 LYS C O 1
ATOM 3300 N N . ILE C 1 121 ? -6.725 56.493 21.847 1.00 14.14 134 ILE C N 1
ATOM 3301 C CA . ILE C 1 121 ? -7.587 55.823 22.838 1.00 14.71 134 ILE C CA 1
ATOM 3302 C C . ILE C 1 121 ? -9.072 56.116 22.617 1.00 15.28 134 ILE C C 1
ATOM 3303 O O . ILE C 1 121 ? -9.935 55.460 23.206 1.00 15.37 134 ILE C O 1
ATOM 3308 N N . ASP C 1 122 ? -9.357 57.098 21.764 1.00 15.87 135 ASP C N 1
ATOM 3309 C CA . ASP C 1 122 ? -10.725 57.371 21.321 1.00 16.52 135 ASP C CA 1
ATOM 3310 C C . ASP C 1 122 ? -11.262 56.234 20.445 1.00 17.19 135 ASP C C 1
ATOM 3311 O O . ASP C 1 122 ? -12.474 56.129 20.232 1.00 17.52 135 ASP C O 1
ATOM 3316 N N . LEU C 1 123 ? -10.353 55.397 19.946 1.00 17.72 136 LEU C N 1
ATOM 3317 C CA . LEU C 1 123 ? -10.696 54.226 19.138 1.00 18.36 136 LEU C CA 1
ATOM 3318 C C . LEU C 1 123 ? -10.626 52.930 19.952 1.00 18.86 136 LEU C C 1
ATOM 3319 O O . LEU C 1 123 ? -10.216 51.886 19.438 1.00 18.94 136 LEU C O 1
ATOM 3324 N N . GLU C 1 124 ? -11.043 53.006 21.217 1.00 19.53 137 GLU C N 1
ATOM 3325 C CA . GLU C 1 124 ? -11.011 51.865 22.141 1.00 20.28 137 GLU C CA 1
ATOM 3326 C C . GLU C 1 124 ? -11.751 50.629 21.616 1.00 20.42 137 GLU C C 1
ATOM 3327 O O . GLU C 1 124 ? -11.343 49.495 21.883 1.00 20.34 137 GLU C O 1
ATOM 3333 N N . LYS C 1 125 ? -12.829 50.855 20.864 1.00 20.78 138 LYS C N 1
ATOM 3334 C CA . LYS C 1 125 ? -13.602 49.772 20.250 1.00 21.12 138 LYS C CA 1
ATOM 3335 C C . LYS C 1 125 ? -12.771 48.915 19.289 1.00 21.22 138 LYS C C 1
ATOM 3336 O O . LYS C 1 125 ? -13.131 47.774 18.995 1.00 21.35 138 LYS C O 1
ATOM 3338 N N . GLU C 1 126 ? -11.659 49.472 18.812 1.00 21.16 139 GLU C N 1
ATOM 3339 C CA . GLU C 1 126 ? -10.785 48.788 17.860 1.00 21.24 139 GLU C CA 1
ATOM 3340 C C . GLU C 1 126 ? -9.447 48.365 18.479 1.00 20.76 139 GLU C C 1
ATOM 3341 O O . GLU C 1 126 ? -8.523 47.986 17.758 1.00 20.75 139 GLU C O 1
ATOM 3347 N N . ARG C 1 127 ? -9.352 48.423 19.808 1.00 20.38 140 ARG C N 1
ATOM 3348 C CA . ARG C 1 127 ? -8.115 48.091 20.527 1.00 19.86 140 ARG C CA 1
ATOM 3349 C C . ARG C 1 127 ? -7.603 46.685 20.204 1.00 19.88 140 ARG C C 1
ATOM 3350 O O . ARG C 1 127 ? -8.377 45.724 20.179 1.00 19.72 140 ARG C O 1
ATOM 3358 N N . HIS C 1 128 ? -6.300 46.581 19.949 1.00 19.63 141 HIS C N 1
ATOM 3359 C CA . HIS C 1 128 ? -5.647 45.288 19.729 1.00 19.69 141 HIS C CA 1
ATOM 3360 C C . HIS C 1 128 ? -4.421 45.089 20.621 1.00 19.48 141 HIS C C 1
ATOM 3361 O O . HIS C 1 128 ? -3.884 43.987 20.709 1.00 19.59 141 HIS C O 1
ATOM 3368 N N . VAL C 1 129 ? -3.986 46.158 21.282 1.00 19.22 142 VAL C N 1
ATOM 3369 C CA . VAL C 1 129 ? -2.856 46.080 22.205 1.00 18.89 142 VAL C CA 1
ATOM 3370 C C . VAL C 1 129 ? -3.372 45.869 23.629 1.00 18.76 142 VAL C C 1
ATOM 3371 O O . VAL C 1 129 ? -4.347 46.495 24.044 1.00 18.74 142 VAL C O 1
ATOM 3375 N N . SER C 1 130 ? -2.723 44.970 24.363 1.00 18.61 143 SER C N 1
ATOM 3376 C CA . SER C 1 130 ? -3.046 44.746 25.766 1.00 18.56 143 SER C CA 1
ATOM 3377 C C . SER C 1 130 ? -2.458 45.851 26.639 1.00 18.48 143 SER C C 1
ATOM 3378 O O . SER C 1 130 ? -1.249 46.098 26.606 1.00 18.39 143 SER C O 1
ATOM 3381 N N . ILE C 1 131 ? -3.319 46.514 27.410 1.00 18.37 144 ILE C N 1
ATOM 3382 C CA . ILE C 1 131 ? -2.884 47.529 28.374 1.00 18.47 144 ILE C CA 1
ATOM 3383 C C . ILE C 1 131 ? -1.894 46.935 29.378 1.00 18.53 144 ILE C C 1
ATOM 3384 O O . ILE C 1 131 ? -0.858 47.541 29.663 1.00 18.26 144 ILE C O 1
ATOM 3389 N N . GLN C 1 132 ? -2.213 45.749 29.901 1.00 18.64 145 GLN C N 1
ATOM 3390 C CA . GLN C 1 132 ? -1.334 45.068 30.854 1.00 19.03 145 GLN C CA 1
ATOM 3391 C C . GLN C 1 132 ? 0.034 44.773 30.243 1.00 18.75 145 GLN C C 1
ATOM 3392 O O . GLN C 1 132 ? 1.059 45.004 30.886 1.00 18.73 145 GLN C O 1
ATOM 3398 N N . GLU C 1 133 ? 0.043 44.275 29.006 1.00 18.34 146 GLU C N 1
ATOM 3399 C CA . GLU C 1 133 ? 1.293 44.001 28.296 1.00 18.38 146 GLU C CA 1
ATOM 3400 C C . GLU C 1 133 ? 2.125 45.274 28.113 1.00 17.74 146 GLU C C 1
ATOM 3401 O O . GLU C 1 133 ? 3.327 45.276 28.387 1.00 17.58 146 GLU C O 1
ATOM 3407 N N . ALA C 1 134 ? 1.474 46.348 27.666 1.00 17.28 147 ALA C N 1
ATOM 3408 C CA . ALA C 1 134 ? 2.152 47.619 27.403 1.00 16.78 147 ALA C CA 1
ATOM 3409 C C . ALA C 1 134 ? 2.727 48.242 28.673 1.00 16.56 147 ALA C C 1
ATOM 3410 O O . ALA C 1 134 ? 3.881 48.683 28.687 1.00 16.11 147 ALA C O 1
ATOM 3412 N N . GLU C 1 135 ? 1.926 48.264 29.737 1.00 16.24 148 GLU C N 1
ATOM 3413 C CA . GLU C 1 135 ? 2.363 48.810 31.022 1.00 16.36 148 GLU C CA 1
ATOM 3414 C C . GLU C 1 135 ? 3.495 47.986 31.641 1.00 16.07 148 GLU C C 1
ATOM 3415 O O . GLU C 1 135 ? 4.482 48.548 32.127 1.00 15.91 148 GLU C O 1
ATOM 3421 N N . SER C 1 136 ? 3.359 46.660 31.595 1.00 15.99 149 SER C N 1
ATOM 3422 C CA . SER C 1 136 ? 4.404 45.760 32.093 1.00 15.84 149 SER C CA 1
ATOM 3423 C C . SER C 1 136 ? 5.701 45.919 31.312 1.00 15.32 149 SER C C 1
ATOM 3424 O O . SER C 1 136 ? 6.783 45.956 31.907 1.00 15.02 149 SER C O 1
ATOM 3427 N N . TYR C 1 137 ? 5.593 46.021 29.986 1.00 14.75 150 TYR C N 1
ATOM 3428 C CA . TYR C 1 137 ? 6.772 46.226 29.150 1.00 14.26 150 TYR C CA 1
ATOM 3429 C C . TYR C 1 137 ? 7.497 47.525 29.509 1.00 14.14 150 TYR C C 1
ATOM 3430 O O . TYR C 1 137 ? 8.712 47.518 29.738 1.00 13.77 150 TYR C O 1
ATOM 3439 N N . ALA C 1 138 ? 6.750 48.629 29.553 1.00 14.05 151 ALA C N 1
ATOM 3440 C CA . ALA C 1 138 ? 7.311 49.938 29.895 1.00 14.21 151 ALA C CA 1
ATOM 3441 C C . ALA C 1 138 ? 8.118 49.876 31.190 1.00 14.38 151 ALA C C 1
ATOM 3442 O O . ALA C 1 138 ? 9.271 50.317 31.231 1.00 14.24 151 ALA C O 1
ATOM 3444 N N . GLU C 1 139 ? 7.509 49.312 32.234 1.00 14.44 152 GLU C N 1
ATOM 3445 C CA . GLU C 1 139 ? 8.162 49.137 33.530 1.00 15.09 152 GLU C CA 1
ATOM 3446 C C . GLU C 1 139 ? 9.451 48.320 33.407 1.00 14.35 152 GLU C C 1
ATOM 3447 O O . GLU C 1 139 ? 10.472 48.678 33.997 1.00 14.08 152 GLU C O 1
ATOM 3453 N N . SER C 1 140 ? 9.402 47.249 32.617 1.00 13.86 153 SER C N 1
ATOM 3454 C CA . SER C 1 140 ? 10.530 46.321 32.482 1.00 13.53 153 SER C CA 1
ATOM 3455 C C . SER C 1 140 ? 11.782 46.944 31.855 1.00 13.35 153 SER C C 1
ATOM 3456 O O . SER C 1 140 ? 12.889 46.438 32.054 1.00 13.44 153 SER C O 1
ATOM 3459 N N . VAL C 1 141 ? 11.604 48.029 31.102 1.00 12.75 154 VAL C N 1
ATOM 3460 C CA . VAL C 1 141 ? 12.733 48.707 30.444 1.00 12.42 154 VAL C CA 1
ATOM 3461 C C . VAL C 1 141 ? 13.046 50.086 31.044 1.00 12.26 154 VAL C C 1
ATOM 3462 O O . VAL C 1 141 ? 13.760 50.896 30.441 1.00 11.90 154 VAL C O 1
ATOM 3466 N N . GLY C 1 142 ? 12.517 50.344 32.238 1.00 12.21 155 GLY C N 1
ATOM 3467 C CA . GLY C 1 142 ? 12.766 51.612 32.927 1.00 12.13 155 GLY C CA 1
ATOM 3468 C C . GLY C 1 142 ? 12.098 52.814 32.274 1.00 12.28 155 GLY C C 1
ATOM 3469 O O . GLY C 1 142 ? 12.569 53.948 32.407 1.00 12.21 155 GLY C O 1
ATOM 3470 N N . ALA C 1 143 ? 11.001 52.560 31.568 1.00 12.12 156 ALA C N 1
ATOM 3471 C CA . ALA C 1 143 ? 10.195 53.610 30.963 1.00 12.09 156 ALA C CA 1
ATOM 3472 C C . ALA C 1 143 ? 8.882 53.777 31.725 1.00 12.28 156 ALA C C 1
ATOM 3473 O O . ALA C 1 143 ? 8.600 53.034 32.670 1.00 12.32 156 ALA C O 1
ATOM 3475 N N . LYS C 1 144 ? 8.095 54.769 31.321 1.00 12.22 157 LYS C N 1
ATOM 3476 C CA . LYS C 1 144 ? 6.749 54.955 31.841 1.00 12.11 157 LYS C CA 1
ATOM 3477 C C . LYS C 1 144 ? 5.760 54.837 30.690 1.00 11.98 157 LYS C C 1
ATOM 3478 O O . LYS C 1 144 ? 6.073 55.221 29.559 1.00 11.84 157 LYS C O 1
ATOM 3480 N N . HIS C 1 145 ? 4.578 54.292 30.978 1.00 11.74 158 HIS C N 1
ATOM 3481 C CA . HIS C 1 145 ? 3.518 54.170 29.976 1.00 11.53 158 HIS C CA 1
ATOM 3482 C C . HIS C 1 145 ? 2.456 55.261 30.139 1.00 11.42 158 HIS C C 1
ATOM 3483 O O . HIS C 1 145 ? 2.121 55.655 31.261 1.00 11.28 158 HIS C O 1
ATOM 3490 N N . TYR C 1 146 ? 1.944 55.742 29.006 1.00 11.57 159 TYR C N 1
ATOM 3491 C CA . TYR C 1 146 ? 0.916 56.786 28.964 1.00 11.92 159 TYR C CA 1
ATOM 3492 C C . TYR C 1 146 ? -0.132 56.471 27.900 1.00 12.00 159 TYR C C 1
ATOM 3493 O O . TYR C 1 146 ? 0.184 55.892 26.854 1.00 12.25 159 TYR C O 1
ATOM 3502 N N . HIS C 1 147 ? -1.371 56.874 28.166 1.00 12.28 160 HIS C N 1
ATOM 3503 C CA . HIS C 1 147 ? -2.454 56.789 27.184 1.00 12.51 160 HIS C CA 1
ATOM 3504 C C . HIS C 1 147 ? -2.830 58.179 26.678 1.00 12.33 160 HIS C C 1
ATOM 3505 O O . HIS C 1 147 ? -2.979 59.112 27.469 1.00 12.26 160 HIS C O 1
ATOM 3512 N N . THR C 1 148 ? -2.985 58.315 25.362 1.00 12.44 161 THR C N 1
ATOM 3513 C CA . THR C 1 148 ? -3.341 59.606 24.766 1.00 12.40 161 THR C CA 1
ATOM 3514 C C . THR C 1 148 ? -4.377 59.484 23.652 1.00 12.61 161 THR C C 1
ATOM 3515 O O . THR C 1 148 ? -4.492 58.445 23.000 1.00 12.31 161 THR C O 1
ATOM 3519 N N . SER C 1 149 ? -5.131 60.561 23.452 1.00 13.04 162 SER C N 1
ATOM 3520 C CA . SER C 1 149 ? -5.859 60.776 22.211 1.00 13.53 162 SER C CA 1
ATOM 3521 C C . SER C 1 149 ? -5.563 62.184 21.718 1.00 13.76 162 SER C C 1
ATOM 3522 O O . SER C 1 149 ? -5.964 63.165 22.344 1.00 14.01 162 SER C O 1
ATOM 3525 N N . ALA C 1 150 ? -4.841 62.278 20.606 1.00 14.23 163 ALA C N 1
ATOM 3526 C CA . ALA C 1 150 ? -4.593 63.562 19.958 1.00 14.63 163 ALA C CA 1
ATOM 3527 C C . ALA C 1 150 ? -5.902 64.172 19.454 1.00 15.11 163 ALA C C 1
ATOM 3528 O O . ALA C 1 150 ? -6.097 65.387 19.533 1.00 14.95 163 ALA C O 1
ATOM 3530 N N . LYS C 1 151 ? -6.791 63.313 18.957 1.00 15.77 164 LYS C N 1
ATOM 3531 C CA . LYS C 1 151 ? -8.081 63.734 18.414 1.00 16.56 164 LYS C CA 1
ATOM 3532 C C . LYS C 1 151 ? -8.963 64.418 19.462 1.00 16.81 164 LYS C C 1
ATOM 3533 O O . LYS C 1 151 ? -9.537 65.476 19.199 1.00 17.01 164 LYS C O 1
ATOM 3539 N N . GLN C 1 152 ? -9.050 63.819 20.648 1.00 17.17 165 GLN C N 1
ATOM 3540 C CA . GLN C 1 152 ? -9.925 64.326 21.706 1.00 17.78 165 GLN C CA 1
ATOM 3541 C C . GLN C 1 152 ? -9.195 65.160 22.764 1.00 17.58 165 GLN C C 1
ATOM 3542 O O . GLN C 1 152 ? -9.824 65.645 23.705 1.00 17.65 165 GLN C O 1
ATOM 3548 N N . ASN C 1 153 ? -7.881 65.334 22.595 1.00 17.26 166 ASN C N 1
ATOM 3549 C CA . ASN C 1 153 ? -7.029 66.057 23.555 1.00 17.13 166 ASN C CA 1
ATOM 3550 C C . ASN C 1 153 ? -7.101 65.472 24.970 1.00 17.14 166 ASN C C 1
ATOM 3551 O O . ASN C 1 153 ? -7.417 66.171 25.937 1.00 17.06 166 ASN C O 1
ATOM 3556 N N . LYS C 1 154 ? -6.812 64.178 25.070 1.00 16.90 167 LYS C N 1
ATOM 3557 C CA . LYS C 1 154 ? -6.777 63.479 26.350 1.00 16.90 167 LYS C CA 1
ATOM 3558 C C . LYS C 1 154 ? -5.382 62.935 26.622 1.00 16.49 167 LYS C C 1
ATOM 3559 O O . LYS C 1 154 ? -4.777 62.310 25.752 1.00 16.18 167 LYS C O 1
ATOM 3565 N N . GLY C 1 155 ? -4.873 63.196 27.824 1.00 16.13 168 GLY C N 1
ATOM 3566 C CA . GLY C 1 155 ? -3.607 62.619 28.282 1.00 15.98 168 GLY C CA 1
ATOM 3567 C C . GLY C 1 155 ? -2.339 63.302 27.801 1.00 15.92 168 GLY C C 1
ATOM 3568 O O . GLY C 1 155 ? -1.237 62.917 28.198 1.00 15.76 168 GLY C O 1
ATOM 3569 N N . ILE C 1 156 ? -2.487 64.321 26.959 1.00 15.90 169 ILE C N 1
ATOM 3570 C CA . ILE C 1 156 ? -1.334 64.975 26.334 1.00 15.87 169 ILE C CA 1
ATOM 3571 C C . ILE C 1 156 ? -0.661 65.978 27.268 1.00 15.95 169 ILE C C 1
ATOM 3572 O O . ILE C 1 156 ? 0.565 65.961 27.425 1.00 15.72 169 ILE C O 1
ATOM 3577 N N . GLU C 1 157 ? -1.461 66.842 27.891 1.00 15.96 170 GLU C N 1
ATOM 3578 C CA . GLU C 1 157 ? -0.954 67.754 28.917 1.00 16.18 170 GLU C CA 1
ATOM 3579 C C . GLU C 1 157 ? -0.196 66.967 29.980 1.00 15.86 170 GLU C C 1
ATOM 3580 O O . GLU C 1 157 ? 0.901 67.352 30.392 1.00 15.82 170 GLU C O 1
ATOM 3586 N N . GLU C 1 158 ? -0.791 65.851 30.395 1.00 15.67 171 GLU C N 1
ATOM 3587 C CA . GLU C 1 158 ? -0.252 64.999 31.450 1.00 15.67 171 GLU C CA 1
ATOM 3588 C C . GLU C 1 158 ? 1.064 64.341 31.032 1.00 15.25 171 GLU C C 1
ATOM 3589 O O . GLU C 1 158 ? 2.014 64.296 31.812 1.00 15.23 171 GLU C O 1
ATOM 3595 N N . LEU C 1 159 ? 1.109 63.847 29.795 1.00 14.83 172 LEU C N 1
ATOM 3596 C CA . LEU C 1 159 ? 2.312 63.221 29.244 1.00 14.56 172 LEU C CA 1
ATOM 3597 C C . LEU C 1 159 ? 3.520 64.155 29.295 1.00 14.48 172 LEU C C 1
ATOM 3598 O O . LEU C 1 159 ? 4.574 63.790 29.820 1.00 14.48 172 LEU C O 1
ATOM 3603 N N . PHE C 1 160 ? 3.362 65.358 28.751 1.00 14.47 173 PHE C N 1
ATOM 3604 C CA . PHE C 1 160 ? 4.481 66.285 28.640 1.00 14.50 173 PHE C CA 1
ATOM 3605 C C . PHE C 1 160 ? 4.928 66.826 29.990 1.00 14.62 173 PHE C C 1
ATOM 3606 O O . PHE C 1 160 ? 6.128 66.965 30.228 1.00 14.58 173 PHE C O 1
ATOM 3614 N N . LEU C 1 161 ? 3.967 67.113 30.867 1.00 14.93 174 LEU C N 1
ATOM 3615 C CA . LEU C 1 161 ? 4.271 67.594 32.216 1.00 15.13 174 LEU C CA 1
ATOM 3616 C C . LEU C 1 161 ? 5.058 66.558 33.011 1.00 14.87 174 LEU C C 1
ATOM 3617 O O . LEU C 1 161 ? 6.059 66.890 33.652 1.00 14.80 174 LEU C O 1
ATOM 3622 N N . ASP C 1 162 ? 4.608 65.306 32.959 1.00 14.53 175 ASP C N 1
ATOM 3623 C CA . ASP C 1 162 ? 5.290 64.221 33.656 1.00 14.40 175 ASP C CA 1
ATOM 3624 C C . ASP C 1 162 ? 6.692 63.997 33.102 1.00 14.03 175 ASP C C 1
ATOM 3625 O O . ASP C 1 162 ? 7.634 63.788 33.864 1.00 13.71 175 ASP C O 1
ATOM 3630 N N . LEU C 1 163 ? 6.825 64.054 31.777 1.00 13.88 176 LEU C N 1
ATOM 3631 C CA . LEU C 1 163 ? 8.126 63.915 31.130 1.00 13.44 176 LEU C CA 1
ATOM 3632 C C . LEU C 1 163 ? 9.100 64.997 31.603 1.00 13.71 176 LEU C C 1
ATOM 3633 O O . LEU C 1 163 ? 10.257 64.702 31.916 1.00 13.44 176 LEU C O 1
ATOM 3638 N N . CYS C 1 164 ? 8.624 66.240 31.666 1.00 13.99 177 CYS C N 1
ATOM 3639 C CA . CYS C 1 164 ? 9.440 67.363 32.134 1.00 14.54 177 CYS C CA 1
ATOM 3640 C C . CYS C 1 164 ? 9.907 67.166 33.576 1.00 14.52 177 CYS C C 1
ATOM 3641 O O . CYS C 1 164 ? 11.074 67.397 33.892 1.00 14.52 177 CYS C O 1
ATOM 3644 N N . LYS C 1 165 ? 8.997 66.718 34.439 1.00 14.51 178 LYS C N 1
ATOM 3645 C CA . LYS C 1 165 ? 9.328 66.441 35.838 1.00 14.61 178 LYS C CA 1
ATOM 3646 C C . LYS C 1 165 ? 10.366 65.324 35.929 1.00 14.26 178 LYS C C 1
ATOM 3647 O O . LYS C 1 165 ? 11.300 65.391 36.733 1.00 14.23 178 LYS C O 1
ATOM 3653 N N . ARG C 1 166 ? 10.207 64.311 35.081 1.00 13.85 179 ARG C N 1
ATOM 3654 C CA . ARG C 1 166 ? 11.152 63.201 35.017 1.00 13.61 179 ARG C CA 1
ATOM 3655 C C . ARG C 1 166 ? 12.538 63.652 34.546 1.00 13.65 179 ARG C C 1
ATOM 3656 O O . ARG C 1 166 ? 13.555 63.187 35.064 1.00 13.59 179 ARG C O 1
ATOM 3664 N N . MET C 1 167 ? 12.573 64.568 33.581 1.00 13.55 180 MET C N 1
ATOM 3665 C CA . MET C 1 167 ? 13.841 65.095 33.066 1.00 13.68 180 MET C CA 1
ATOM 3666 C C . MET C 1 167 ? 14.526 66.053 34.043 1.00 14.25 180 MET C C 1
ATOM 3667 O O . MET C 1 167 ? 15.746 66.225 34.001 1.00 14.23 180 MET C O 1
ATOM 3672 N N . ILE C 1 168 ? 13.743 66.666 34.926 1.00 14.75 181 ILE C N 1
ATOM 3673 C CA . ILE C 1 168 ? 14.293 67.569 35.943 1.00 15.47 181 ILE C CA 1
ATOM 3674 C C . ILE C 1 168 ? 15.006 66.801 37.063 1.00 16.06 181 ILE C C 1
ATOM 3675 O O . ILE C 1 168 ? 16.049 67.240 37.558 1.00 16.02 181 ILE C O 1
ATOM 3680 N N . GLU C 1 169 ? 14.453 65.650 37.439 1.00 16.82 182 GLU C N 1
ATOM 3681 C CA . GLU C 1 169 ? 14.995 64.844 38.538 1.00 17.87 182 GLU C CA 1
ATOM 3682 C C . GLU C 1 169 ? 16.489 64.531 38.385 1.00 17.99 182 GLU C C 1
ATOM 3683 O O . GLU C 1 169 ? 16.954 64.167 37.301 1.00 18.26 182 GLU C O 1
ATOM 3689 N N . THR C 1 170 ? 17.225 64.687 39.483 1.00 18.39 183 THR C N 1
ATOM 3690 C CA . THR C 1 170 ? 18.663 64.416 39.522 1.00 18.75 183 THR C CA 1
ATOM 3691 C C . THR C 1 170 ? 18.937 63.078 40.214 1.00 19.03 183 THR C C 1
ATOM 3692 O O . THR C 1 170 ? 20.032 62.842 40.741 1.00 19.14 183 THR C O 1
ATOM 3696 N N . TYR D 1 5 ? 60.961 75.602 87.562 1.00 20.77 18 TYR D N 1
ATOM 3697 C CA . TYR D 1 5 ? 61.340 74.273 87.002 1.00 20.28 18 TYR D CA 1
ATOM 3698 C C . TYR D 1 5 ? 60.902 74.154 85.548 1.00 19.94 18 TYR D C 1
ATOM 3699 O O . TYR D 1 5 ? 59.739 74.399 85.223 1.00 20.23 18 TYR D O 1
ATOM 3701 N N . SER D 1 6 ? 61.838 73.777 84.680 1.00 19.36 19 SER D N 1
ATOM 3702 C CA . SER D 1 6 ? 61.555 73.638 83.255 1.00 18.49 19 SER D CA 1
ATOM 3703 C C . SER D 1 6 ? 61.685 72.180 82.836 1.00 17.50 19 SER D C 1
ATOM 3704 O O . SER D 1 6 ? 62.696 71.531 83.123 1.00 17.21 19 SER D O 1
ATOM 3707 N N . PHE D 1 7 ? 60.652 71.671 82.169 1.00 16.22 20 PHE D N 1
ATOM 3708 C CA . PHE D 1 7 ? 60.621 70.273 81.746 1.00 14.96 20 PHE D CA 1
ATOM 3709 C C . PHE D 1 7 ? 60.297 70.132 80.266 1.00 14.23 20 PHE D C 1
ATOM 3710 O O . PHE D 1 7 ? 59.483 70.886 79.722 1.00 13.95 20 PHE D O 1
ATOM 3718 N N . LYS D 1 8 ? 60.936 69.153 79.631 1.00 12.90 21 LYS D N 1
ATOM 3719 C CA . LYS D 1 8 ? 60.638 68.785 78.250 1.00 12.09 21 LYS D CA 1
ATOM 3720 C C . LYS D 1 8 ? 59.759 67.538 78.241 1.00 11.60 21 LYS D C 1
ATOM 3721 O O . LYS D 1 8 ? 60.100 66.526 78.857 1.00 11.10 21 LYS D O 1
ATOM 3727 N N . VAL D 1 9 ? 58.629 67.629 77.544 1.00 11.39 22 VAL D N 1
ATOM 3728 C CA . VAL D 1 9 ? 57.688 66.516 77.408 1.00 11.24 22 VAL D CA 1
ATOM 3729 C C . VAL D 1 9 ? 57.449 66.229 75.924 1.00 11.16 22 VAL D C 1
ATOM 3730 O O . VAL D 1 9 ? 57.275 67.156 75.129 1.00 11.04 22 VAL D O 1
ATOM 3734 N N . VAL D 1 10 ? 57.453 64.948 75.560 1.00 10.73 23 VAL D N 1
ATOM 3735 C CA . VAL D 1 10 ? 57.174 64.542 74.180 1.00 10.90 23 VAL D CA 1
ATOM 3736 C C . VAL D 1 10 ? 55.921 63.685 74.068 1.00 10.58 23 VAL D C 1
ATOM 3737 O O . VAL D 1 10 ? 55.593 62.915 74.980 1.00 10.87 23 VAL D O 1
ATOM 3741 N N . LEU D 1 11 ? 55.225 63.834 72.944 1.00 10.53 24 LEU D N 1
ATOM 3742 C CA . LEU D 1 11 ? 54.125 62.947 72.589 1.00 10.61 24 LEU D CA 1
ATOM 3743 C C . LEU D 1 11 ? 54.580 61.897 71.593 1.00 10.47 24 LEU D C 1
ATOM 3744 O O . LEU D 1 11 ? 55.264 62.206 70.613 1.00 10.52 24 LEU D O 1
ATOM 3749 N N . LEU D 1 12 ? 54.190 60.656 71.857 1.00 10.50 25 LEU D N 1
ATOM 3750 C CA . LEU D 1 12 ? 54.557 59.519 71.018 1.00 10.87 25 LEU D CA 1
ATOM 3751 C C . LEU D 1 12 ? 53.367 58.578 70.873 1.00 10.84 25 LEU D C 1
ATOM 3752 O O . LEU D 1 12 ? 52.494 58.543 71.737 1.00 11.08 25 LEU D O 1
ATOM 3757 N N . GLY D 1 13 ? 53.335 57.832 69.772 1.00 11.02 26 GLY D N 1
ATOM 3758 C CA . GLY D 1 13 ? 52.249 56.897 69.503 1.00 11.22 26 GLY D CA 1
ATOM 3759 C C . GLY D 1 13 ? 51.934 56.796 68.025 1.00 11.45 26 GLY D C 1
ATOM 3760 O O . GLY D 1 13 ? 52.463 57.555 67.214 1.00 11.06 26 GLY D O 1
ATOM 3761 N N . GLU D 1 14 ? 51.057 55.861 67.678 1.00 11.92 27 GLU D N 1
ATOM 3762 C CA . GLU D 1 14 ? 50.729 55.600 66.276 1.00 12.85 27 GLU D CA 1
ATOM 3763 C C . GLU D 1 14 ? 49.948 56.749 65.619 1.00 13.17 27 GLU D C 1
ATOM 3764 O O . GLU D 1 14 ? 49.545 57.700 66.289 1.00 13.02 27 GLU D O 1
ATOM 3770 N N . GLY D 1 15 ? 49.743 56.645 64.306 1.00 13.77 28 GLY D N 1
ATOM 3771 C CA . GLY D 1 15 ? 49.213 57.749 63.502 1.00 14.58 28 GLY D CA 1
ATOM 3772 C C . GLY D 1 15 ? 47.776 58.166 63.757 1.00 15.13 28 GLY D C 1
ATOM 3773 O O . GLY D 1 15 ? 47.391 59.288 63.415 1.00 15.55 28 GLY D O 1
ATOM 3774 N N . CYS D 1 16 ? 46.987 57.274 64.355 1.00 15.45 29 CYS D N 1
ATOM 3775 C CA . CYS D 1 16 ? 45.549 57.502 64.566 1.00 16.23 29 CYS D CA 1
ATOM 3776 C C . CYS D 1 16 ? 45.174 57.995 65.964 1.00 15.08 29 CYS D C 1
ATOM 3777 O O . CYS D 1 16 ? 44.018 58.340 66.204 1.00 15.27 29 CYS D O 1
ATOM 3780 N N . VAL D 1 17 ? 46.143 58.035 66.875 1.00 14.17 30 VAL D N 1
ATOM 3781 C CA . VAL D 1 17 ? 45.837 58.037 68.315 1.00 13.19 30 VAL D CA 1
ATOM 3782 C C . VAL D 1 17 ? 45.329 59.350 68.909 1.00 12.73 30 VAL D C 1
ATOM 3783 O O . VAL D 1 17 ? 44.537 59.332 69.849 1.00 12.47 30 VAL D O 1
ATOM 3787 N N . GLY D 1 18 ? 45.787 60.477 68.366 1.00 12.27 31 GLY D N 1
ATOM 3788 C CA . GLY D 1 18 ? 45.367 61.796 68.845 1.00 12.04 31 GLY D CA 1
ATOM 3789 C C . GLY D 1 18 ? 46.410 62.570 69.639 1.00 11.83 31 GLY D C 1
ATOM 3790 O O . GLY D 1 18 ? 46.061 63.327 70.550 1.00 11.65 31 GLY D O 1
ATOM 3791 N N . LYS D 1 19 ? 47.686 62.387 69.296 1.00 11.62 32 LYS D N 1
ATOM 3792 C CA . LYS D 1 19 ? 48.786 63.125 69.931 1.00 11.35 32 LYS D CA 1
ATOM 3793 C C . LYS D 1 19 ? 48.605 64.638 69.805 1.00 11.32 32 LYS D C 1
ATOM 3794 O O . LYS D 1 19 ? 48.577 65.358 70.809 1.00 11.20 32 LYS D O 1
ATOM 3800 N N . THR D 1 20 ? 48.481 65.106 68.564 1.00 11.29 33 THR D N 1
ATOM 3801 C CA . THR D 1 20 ? 48.284 66.524 68.265 1.00 11.34 33 THR D CA 1
ATOM 3802 C C . THR D 1 20 ? 47.011 67.049 68.913 1.00 11.45 33 THR D C 1
ATOM 3803 O O . THR D 1 20 ? 46.990 68.169 69.437 1.00 11.30 33 THR D O 1
ATOM 3807 N N . SER D 1 21 ? 45.961 66.229 68.889 1.00 11.33 34 SER D N 1
ATOM 3808 C CA . SER D 1 21 ? 44.687 66.590 69.509 1.00 11.57 34 SER D CA 1
ATOM 3809 C C . SER D 1 21 ? 44.829 66.844 71.015 1.00 11.74 34 SER D C 1
ATOM 3810 O O . SER D 1 21 ? 44.234 67.784 71.547 1.00 11.90 34 SER D O 1
ATOM 3813 N N . LEU D 1 22 ? 45.630 66.027 71.696 1.00 11.83 35 LEU D N 1
ATOM 3814 C CA . LEU D 1 22 ? 45.907 66.251 73.115 1.00 12.32 35 LEU D CA 1
ATOM 3815 C C . LEU D 1 22 ? 46.568 67.606 73.376 1.00 12.34 35 LEU D C 1
ATOM 3816 O O . LEU D 1 22 ? 46.113 68.358 74.242 1.00 12.43 35 LEU D O 1
ATOM 3821 N N . VAL D 1 23 ? 47.620 67.915 72.616 1.00 12.48 36 VAL D N 1
ATOM 3822 C CA . VAL D 1 23 ? 48.368 69.174 72.763 1.00 12.76 36 VAL D CA 1
ATOM 3823 C C . VAL D 1 23 ? 47.524 70.389 72.397 1.00 12.70 36 VAL D C 1
ATOM 3824 O O . VAL D 1 23 ? 47.517 71.384 73.126 1.00 12.57 36 VAL D O 1
ATOM 3828 N N . LEU D 1 24 ? 46.832 70.307 71.260 1.00 12.73 37 LEU D N 1
ATOM 3829 C CA . LEU D 1 24 ? 45.987 71.406 70.790 1.00 12.77 37 LEU D CA 1
ATOM 3830 C C . LEU D 1 24 ? 44.858 71.723 71.771 1.00 12.96 37 LEU D C 1
ATOM 3831 O O . LEU D 1 24 ? 44.548 72.895 72.007 1.00 12.94 37 LEU D O 1
ATOM 3836 N N . ARG D 1 25 ? 44.247 70.682 72.334 1.00 12.96 38 ARG D N 1
ATOM 3837 C CA . ARG D 1 25 ? 43.203 70.858 73.340 1.00 13.08 38 ARG D CA 1
ATOM 3838 C C . ARG D 1 25 ? 43.754 71.510 74.609 1.00 13.30 38 ARG D C 1
ATOM 3839 O O . ARG D 1 25 ? 43.173 72.466 75.123 1.00 13.16 38 ARG D O 1
ATOM 3847 N N . TYR D 1 26 ? 44.875 70.993 75.104 1.00 13.39 39 TYR D N 1
ATOM 3848 C CA . TYR D 1 26 ? 45.468 71.499 76.342 1.00 13.85 39 TYR D CA 1
ATOM 3849 C C . TYR D 1 26 ? 45.955 72.940 76.230 1.00 14.19 39 TYR D C 1
ATOM 3850 O O . TYR D 1 26 ? 45.725 73.750 77.133 1.00 14.23 39 TYR D O 1
ATOM 3859 N N . CYS D 1 27 ? 46.625 73.251 75.122 1.00 14.49 40 CYS D N 1
ATOM 3860 C CA . CYS D 1 27 ? 47.296 74.536 74.956 1.00 15.07 40 CYS D CA 1
ATOM 3861 C C . CYS D 1 27 ? 46.428 75.623 74.337 1.00 15.49 40 CYS D C 1
ATOM 3862 O O . CYS D 1 27 ? 46.612 76.806 74.638 1.00 15.72 40 CYS D O 1
ATOM 3865 N N . GLU D 1 28 ? 45.495 75.229 73.473 1.00 15.95 41 GLU D N 1
ATOM 3866 C CA . GLU D 1 28 ? 44.705 76.205 72.716 1.00 16.63 41 GLU D CA 1
ATOM 3867 C C . GLU D 1 28 ? 43.191 76.069 72.896 1.00 16.53 41 GLU D C 1
ATOM 3868 O O . GLU D 1 28 ? 42.435 76.893 72.382 1.00 16.78 41 GLU D O 1
ATOM 3874 N N . ASN D 1 29 ? 42.758 75.038 73.624 1.00 16.53 42 ASN D N 1
ATOM 3875 C CA . ASN D 1 29 ? 41.335 74.691 73.777 1.00 16.66 42 ASN D CA 1
ATOM 3876 C C . ASN D 1 29 ? 40.598 74.536 72.437 1.00 16.15 42 ASN D C 1
ATOM 3877 O O . ASN D 1 29 ? 39.462 74.993 72.268 1.00 15.75 42 ASN D O 1
ATOM 3882 N N . LYS D 1 30 ? 41.269 73.882 71.492 1.00 15.71 43 LYS D N 1
ATOM 3883 C CA . LYS D 1 30 ? 40.711 73.628 70.166 1.00 15.38 43 LYS D CA 1
ATOM 3884 C C . LYS D 1 30 ? 40.773 72.139 69.835 1.00 14.96 43 LYS D C 1
ATOM 3885 O O . LYS D 1 30 ? 41.545 71.391 70.442 1.00 14.56 43 LYS D O 1
ATOM 3891 N N . PHE D 1 31 ? 39.939 71.718 68.888 1.00 14.46 44 PHE D N 1
ATOM 3892 C CA . PHE D 1 31 ? 39.908 70.332 68.426 1.00 13.88 44 PHE D CA 1
ATOM 3893 C C . PHE D 1 31 ? 39.469 70.273 66.971 1.00 13.82 44 PHE D C 1
ATOM 3894 O O . PHE D 1 31 ? 38.613 71.050 66.536 1.00 13.48 44 PHE D O 1
ATOM 3902 N N . ASN D 1 32 ? 40.063 69.340 66.233 1.00 13.55 45 ASN D N 1
ATOM 3903 C CA . ASN D 1 32 ? 39.716 69.091 64.842 1.00 13.58 45 ASN D CA 1
ATOM 3904 C C . ASN D 1 32 ? 39.319 67.635 64.650 1.00 13.60 45 ASN D C 1
ATOM 3905 O O . ASN D 1 32 ? 40.028 66.733 65.100 1.00 13.17 45 ASN D O 1
ATOM 3910 N N . ASP D 1 33 ? 38.187 67.411 63.988 1.00 13.85 46 ASP D N 1
ATOM 3911 C CA . ASP D 1 33 ? 37.820 66.065 63.545 1.00 14.65 46 ASP D CA 1
ATOM 3912 C C . ASP D 1 33 ? 38.758 65.580 62.437 1.00 15.04 46 ASP D C 1
ATOM 3913 O O . ASP D 1 33 ? 38.951 64.379 62.266 1.00 15.31 46 ASP D O 1
ATOM 3918 N N . LYS D 1 34 ? 39.334 66.520 61.688 1.00 15.67 47 LYS D N 1
ATOM 3919 C CA . LYS D 1 34 ? 40.285 66.186 60.631 1.00 16.49 47 LYS D CA 1
ATOM 3920 C C . LYS D 1 34 ? 41.623 65.761 61.226 1.00 16.86 47 LYS D C 1
ATOM 3921 O O . LYS D 1 34 ? 42.087 66.338 62.211 1.00 16.69 47 LYS D O 1
ATOM 3927 N N . HIS D 1 35 ? 42.228 64.739 60.629 1.00 17.35 48 HIS D N 1
ATOM 3928 C CA . HIS D 1 35 ? 43.617 64.408 60.912 1.00 18.15 48 HIS D CA 1
ATOM 3929 C C . HIS D 1 35 ? 44.506 65.374 60.135 1.00 18.57 48 HIS D C 1
ATOM 3930 O O . HIS D 1 35 ? 44.574 65.312 58.904 1.00 18.38 48 HIS D O 1
ATOM 3937 N N . ILE D 1 36 ? 45.161 66.281 60.855 1.00 19.15 49 ILE D N 1
ATOM 3938 C CA . ILE D 1 36 ? 46.036 67.273 60.232 1.00 20.13 49 ILE D CA 1
ATOM 3939 C C . ILE D 1 36 ? 47.429 66.681 60.025 1.00 20.72 49 ILE D C 1
ATOM 3940 O O . ILE D 1 36 ? 48.077 66.247 60.983 1.00 20.94 49 ILE D O 1
ATOM 3945 N N . THR D 1 37 ? 47.872 66.660 58.769 1.00 21.36 50 THR D N 1
ATOM 3946 C CA . THR D 1 37 ? 49.194 66.147 58.417 1.00 22.00 50 THR D CA 1
ATOM 3947 C C . THR D 1 37 ? 50.215 67.263 58.549 1.00 22.10 50 THR D C 1
ATOM 3948 O O . THR D 1 37 ? 50.121 68.295 57.876 1.00 22.13 50 THR D O 1
ATOM 3952 N N . THR D 1 38 ? 51.185 67.044 59.429 1.00 21.97 51 THR D N 1
ATOM 3953 C CA . THR D 1 38 ? 52.184 68.047 59.759 1.00 22.19 51 THR D CA 1
ATOM 3954 C C . THR D 1 38 ? 53.568 67.629 59.283 1.00 21.85 51 THR D C 1
ATOM 3955 O O . THR D 1 38 ? 53.852 66.438 59.128 1.00 21.99 51 THR D O 1
ATOM 3959 N N . LEU D 1 39 ? 54.422 68.622 59.052 1.00 21.49 52 LEU D N 1
ATOM 3960 C CA . LEU D 1 39 ? 55.818 68.382 58.726 1.00 21.03 52 LEU D CA 1
ATOM 3961 C C . LEU D 1 39 ? 56.693 68.867 59.875 1.00 20.36 52 LEU D C 1
ATOM 3962 O O . LEU D 1 39 ? 56.668 70.047 60.229 1.00 20.91 52 LEU D O 1
ATOM 3964 N N . GLY D 1 40 ? 57.432 67.943 60.480 1.00 19.57 53 GLY D N 1
ATOM 3965 C CA . GLY D 1 40 ? 58.414 68.282 61.506 1.00 18.12 53 GLY D CA 1
ATOM 3966 C C . GLY D 1 40 ? 57.906 68.332 62.935 1.00 17.25 53 GLY D C 1
ATOM 3967 O O . GLY D 1 40 ? 56.700 68.289 63.186 1.00 17.00 53 GLY D O 1
ATOM 3968 N N . ALA D 1 41 ? 58.850 68.427 63.867 1.00 16.48 54 ALA D N 1
ATOM 3969 C CA . ALA D 1 41 ? 58.560 68.496 65.293 1.00 15.89 54 ALA D CA 1
ATOM 3970 C C . ALA D 1 41 ? 58.478 69.942 65.764 1.00 15.70 54 ALA D C 1
ATOM 3971 O O . ALA D 1 41 ? 59.326 70.767 65.420 1.00 15.12 54 ALA D O 1
ATOM 3973 N N . SER D 1 42 ? 57.456 70.230 66.564 1.00 15.66 55 SER D N 1
ATOM 3974 C CA . SER D 1 42 ? 57.234 71.567 67.105 1.00 15.80 55 SER D CA 1
ATOM 3975 C C . SER D 1 42 ? 56.965 71.483 68.603 1.00 16.03 55 SER D C 1
ATOM 3976 O O . SER D 1 42 ? 56.650 70.413 69.119 1.00 15.57 55 SER D O 1
ATOM 3979 N N . PHE D 1 43 ? 57.089 72.612 69.296 1.00 16.54 56 PHE D N 1
ATOM 3980 C CA . PHE D 1 43 ? 56.738 72.666 70.713 1.00 17.13 56 PHE D CA 1
ATOM 3981 C C . PHE D 1 43 ? 55.847 73.855 71.052 1.00 17.53 56 PHE D C 1
ATOM 3982 O O . PHE D 1 43 ? 55.897 74.894 70.390 1.00 17.17 56 PHE D O 1
ATOM 3990 N N . LEU D 1 44 ? 55.031 73.677 72.086 1.00 18.00 57 LEU D N 1
ATOM 3991 C CA . LEU D 1 44 ? 54.277 74.768 72.690 1.00 18.88 57 LEU D CA 1
ATOM 3992 C C . LEU D 1 44 ? 54.665 74.872 74.158 1.00 19.59 57 LEU D C 1
ATOM 3993 O O . LEU D 1 44 ? 54.953 73.859 74.803 1.00 19.29 57 LEU D O 1
ATOM 3998 N N . THR D 1 45 ? 54.686 76.100 74.672 1.00 20.56 58 THR D N 1
ATOM 3999 C CA . THR D 1 45 ? 55.052 76.356 76.063 1.00 21.66 58 THR D CA 1
ATOM 4000 C C . THR D 1 45 ? 53.810 76.575 76.923 1.00 22.17 58 THR D C 1
ATOM 4001 O O . THR D 1 45 ? 52.954 77.395 76.594 1.00 22.12 58 THR D O 1
ATOM 4005 N N . LYS D 1 46 ? 53.719 75.815 78.011 1.00 22.82 59 LYS D N 1
ATOM 4006 C CA . LYS D 1 46 ? 52.658 75.980 78.995 1.00 23.59 59 LYS D CA 1
ATOM 4007 C C . LYS D 1 46 ? 53.289 76.362 80.330 1.00 24.00 59 LYS D C 1
ATOM 4008 O O . LYS D 1 46 ? 54.235 75.716 80.786 1.00 23.76 59 LYS D O 1
ATOM 4014 N N . LYS D 1 47 ? 52.772 77.422 80.943 1.00 24.59 60 LYS D N 1
ATOM 4015 C CA . LYS D 1 47 ? 53.270 77.876 82.237 1.00 25.35 60 LYS D CA 1
ATOM 4016 C C . LYS D 1 47 ? 52.255 77.563 83.335 1.00 25.32 60 LYS D C 1
ATOM 4017 O O . LYS D 1 47 ? 51.101 77.990 83.267 1.00 25.63 60 LYS D O 1
ATOM 4023 N N . LEU D 1 48 ? 52.697 76.804 84.334 1.00 25.33 61 LEU D N 1
ATOM 4024 C CA . LEU D 1 48 ? 51.814 76.279 85.375 1.00 25.31 61 LEU D CA 1
ATOM 4025 C C . LEU D 1 48 ? 52.218 76.760 86.765 1.00 25.35 61 LEU D C 1
ATOM 4026 O O . LEU D 1 48 ? 53.394 77.013 87.023 1.00 25.37 61 LEU D O 1
ATOM 4031 N N . ASN D 1 49 ? 51.232 76.876 87.652 1.00 25.39 62 ASN D N 1
ATOM 4032 C CA . ASN D 1 49 ? 51.479 77.121 89.069 1.00 25.52 62 ASN D CA 1
ATOM 4033 C C . ASN D 1 49 ? 51.225 75.843 89.866 1.00 25.77 62 ASN D C 1
ATOM 4034 O O . ASN D 1 49 ? 50.086 75.378 89.963 1.00 25.79 62 ASN D O 1
ATOM 4039 N N . ILE D 1 50 ? 52.294 75.267 90.410 1.00 26.11 63 ILE D N 1
ATOM 4040 C CA . ILE D 1 50 ? 52.199 74.043 91.208 1.00 26.43 63 ILE D CA 1
ATOM 4041 C C . ILE D 1 50 ? 53.027 74.190 92.478 1.00 26.49 63 ILE D C 1
ATOM 4042 O O . ILE D 1 50 ? 54.222 74.486 92.416 1.00 26.59 63 ILE D O 1
ATOM 4047 N N . GLY D 1 51 ? 52.380 73.983 93.624 1.00 26.66 64 GLY D N 1
ATOM 4048 C CA . GLY D 1 51 ? 53.034 74.083 94.927 1.00 26.83 64 GLY D CA 1
ATOM 4049 C C . GLY D 1 51 ? 53.739 75.407 95.147 1.00 26.84 64 GLY D C 1
ATOM 4050 O O . GLY D 1 51 ? 54.795 75.456 95.777 1.00 26.89 64 GLY D O 1
ATOM 4051 N N . GLY D 1 52 ? 53.154 76.478 94.612 1.00 26.88 65 GLY D N 1
ATOM 4052 C CA . GLY D 1 52 ? 53.711 77.822 94.734 1.00 26.92 65 GLY D CA 1
ATOM 4053 C C . GLY D 1 52 ? 54.848 78.124 93.774 1.00 26.92 65 GLY D C 1
ATOM 4054 O O . GLY D 1 52 ? 55.463 79.189 93.853 1.00 27.10 65 GLY D O 1
ATOM 4055 N N . LYS D 1 53 ? 55.126 77.190 92.865 1.00 26.70 66 LYS D N 1
ATOM 4056 C CA . LYS D 1 53 ? 56.238 77.326 91.925 1.00 26.38 66 LYS D CA 1
ATOM 4057 C C . LYS D 1 53 ? 55.762 77.495 90.484 1.00 26.11 66 LYS D C 1
ATOM 4058 O O . LYS D 1 53 ? 54.775 76.881 90.067 1.00 26.25 66 LYS D O 1
ATOM 4060 N N . ARG D 1 54 ? 56.470 78.338 89.736 1.00 25.68 67 ARG D N 1
ATOM 4061 C CA . ARG D 1 54 ? 56.194 78.546 88.321 1.00 25.15 67 ARG D CA 1
ATOM 4062 C C . ARG D 1 54 ? 56.902 77.474 87.505 1.00 24.73 67 ARG D C 1
ATOM 4063 O O . ARG D 1 54 ? 58.134 77.426 87.453 1.00 24.89 67 ARG D O 1
ATOM 4065 N N . VAL D 1 55 ? 56.110 76.607 86.883 1.00 23.95 68 VAL D N 1
ATOM 4066 C CA . VAL D 1 55 ? 56.637 75.491 86.104 1.00 23.22 68 VAL D CA 1
ATOM 4067 C C . VAL D 1 55 ? 56.521 75.793 84.614 1.00 22.72 68 VAL D C 1
ATOM 4068 O O . VAL D 1 55 ? 55.444 76.140 84.123 1.00 22.57 68 VAL D O 1
ATOM 4072 N N . ASN D 1 56 ? 57.643 75.670 83.910 1.00 22.07 69 ASN D N 1
ATOM 4073 C CA . ASN D 1 56 ? 57.675 75.832 82.465 1.00 21.53 69 ASN D CA 1
ATOM 4074 C C . ASN D 1 56 ? 57.648 74.473 81.778 1.00 20.81 69 ASN D C 1
ATOM 4075 O O . ASN D 1 56 ? 58.515 73.630 82.009 1.00 20.90 69 ASN D O 1
ATOM 4080 N N . LEU D 1 57 ? 56.644 74.271 80.936 1.00 19.98 70 LEU D N 1
ATOM 4081 C CA . LEU D 1 57 ? 56.464 73.003 80.254 1.00 19.13 70 LEU D CA 1
ATOM 4082 C C . LEU D 1 57 ? 56.597 73.191 78.745 1.00 18.23 70 LEU D C 1
ATOM 4083 O O . LEU D 1 57 ? 55.789 73.888 78.125 1.00 18.30 70 LEU D O 1
ATOM 4088 N N . ALA D 1 58 ? 57.637 72.592 78.166 1.00 16.89 71 ALA D N 1
ATOM 4089 C CA . ALA D 1 58 ? 57.789 72.550 76.713 1.00 15.61 71 ALA D CA 1
ATOM 4090 C C . ALA D 1 58 ? 57.189 71.240 76.223 1.00 14.74 71 ALA D C 1
ATOM 4091 O O . ALA D 1 58 ? 57.723 70.161 76.496 1.00 14.14 71 ALA D O 1
ATOM 4093 N N . ILE D 1 59 ? 56.056 71.349 75.533 1.00 13.60 72 ILE D N 1
ATOM 4094 C CA . ILE D 1 59 ? 55.289 70.189 75.087 1.00 12.80 72 ILE D CA 1
ATOM 4095 C C . ILE D 1 59 ? 55.534 69.975 73.600 1.00 12.25 72 ILE D C 1
ATOM 4096 O O . ILE D 1 59 ? 55.104 70.775 72.766 1.00 11.91 72 ILE D O 1
ATOM 4101 N N . TRP D 1 60 ? 56.241 68.893 73.285 1.00 11.76 73 TRP D N 1
ATOM 4102 C CA . TRP D 1 60 ? 56.652 68.597 71.917 1.00 11.20 73 TRP D CA 1
ATOM 4103 C C . TRP D 1 60 ? 55.691 67.643 71.220 1.00 11.13 73 TRP D C 1
ATOM 4104 O O . TRP D 1 60 ? 55.059 66.798 71.858 1.00 10.33 73 TRP D O 1
ATOM 4115 N N . ASP D 1 61 ? 55.599 67.795 69.900 1.00 10.90 74 ASP D N 1
ATOM 4116 C CA . ASP D 1 61 ? 54.719 66.988 69.068 1.00 11.14 74 ASP D CA 1
ATOM 4117 C C . ASP D 1 61 ? 55.373 66.800 67.703 1.00 11.00 74 ASP D C 1
ATOM 4118 O O . ASP D 1 61 ? 56.006 67.718 67.179 1.00 11.13 74 ASP D O 1
ATOM 4123 N N . THR D 1 62 ? 55.238 65.595 67.156 1.00 10.99 75 THR D N 1
ATOM 4124 C CA . THR D 1 62 ? 55.656 65.287 65.790 1.00 10.98 75 THR D CA 1
ATOM 4125 C C . THR D 1 62 ? 54.813 64.125 65.265 1.00 10.77 75 THR D C 1
ATOM 4126 O O . THR D 1 62 ? 54.257 63.351 66.051 1.00 10.43 75 THR D O 1
ATOM 4130 N N . ALA D 1 63 ? 54.705 64.015 63.943 1.00 10.78 76 ALA D N 1
ATOM 4131 C CA . ALA D 1 63 ? 53.975 62.908 63.323 1.00 10.89 76 ALA D CA 1
ATOM 4132 C C . ALA D 1 63 ? 54.603 61.569 63.712 1.00 11.10 76 ALA D C 1
ATOM 4133 O O . ALA D 1 63 ? 55.822 61.403 63.642 1.00 11.28 76 ALA D O 1
ATOM 4135 N N . GLY D 1 64 ? 53.763 60.632 64.136 1.00 11.26 77 GLY D N 1
ATOM 4136 C CA . GLY D 1 64 ? 54.225 59.327 64.608 1.00 11.80 77 GLY D CA 1
ATOM 4137 C C . GLY D 1 64 ? 54.225 58.257 63.533 1.00 12.33 77 GLY D C 1
ATOM 4138 O O . GLY D 1 64 ? 54.139 58.561 62.337 1.00 12.49 77 GLY D O 1
ATOM 4139 N N . GLN D 1 65 ? 54.332 57.003 63.972 1.00 12.53 78 GLN D N 1
ATOM 4140 C CA . GLN D 1 65 ? 54.313 55.834 63.086 1.00 12.99 78 GLN D CA 1
ATOM 4141 C C . GLN D 1 65 ? 55.337 55.973 61.949 1.00 13.16 78 GLN D C 1
ATOM 4142 O O . GLN D 1 65 ? 56.519 56.202 62.214 1.00 13.27 78 GLN D O 1
ATOM 4148 N N . GLU D 1 66 ? 54.886 55.868 60.698 1.00 13.48 79 GLU D N 1
ATOM 4149 C CA . GLU D 1 66 ? 55.785 55.872 59.538 1.00 13.73 79 GLU D CA 1
ATOM 4150 C C . GLU D 1 66 ? 56.499 57.209 59.292 1.00 13.49 79 GLU D C 1
ATOM 4151 O O . GLU D 1 66 ? 57.313 57.317 58.379 1.00 13.67 79 GLU D O 1
ATOM 4157 N N . ARG D 1 67 ? 56.194 58.218 60.107 1.00 13.31 80 ARG D N 1
ATOM 4158 C CA . ARG D 1 67 ? 56.829 59.528 59.982 1.00 13.11 80 ARG D CA 1
ATOM 4159 C C . ARG D 1 67 ? 57.867 59.830 61.069 1.00 12.42 80 ARG D C 1
ATOM 4160 O O . ARG D 1 67 ? 58.612 60.806 60.956 1.00 12.33 80 ARG D O 1
ATOM 4168 N N . PHE D 1 68 ? 57.936 58.997 62.107 1.00 11.66 81 PHE D N 1
ATOM 4169 C CA . PHE D 1 68 ? 58.912 59.235 63.176 1.00 11.17 81 PHE D CA 1
ATOM 4170 C C . PHE D 1 68 ? 60.354 59.281 62.668 1.00 10.79 81 PHE D C 1
ATOM 4171 O O . PHE D 1 68 ? 61.159 60.068 63.166 1.00 10.77 81 PHE D O 1
ATOM 4179 N N . HIS D 1 69 ? 60.670 58.444 61.680 1.00 10.55 82 HIS D N 1
ATOM 4180 C CA . HIS D 1 69 ? 62.021 58.367 61.112 1.00 10.48 82 HIS D CA 1
ATOM 4181 C C . HIS D 1 69 ? 62.526 59.716 60.572 1.00 10.49 82 HIS D C 1
ATOM 4182 O O . HIS D 1 69 ? 63.734 59.925 60.466 1.00 10.95 82 HIS D O 1
ATOM 4189 N N . ALA D 1 70 ? 61.598 60.613 60.228 1.00 10.42 83 ALA D N 1
ATOM 4190 C CA . ALA D 1 70 ? 61.935 61.947 59.712 1.00 10.20 83 ALA D CA 1
ATOM 4191 C C . ALA D 1 70 ? 62.584 62.816 60.785 1.00 10.17 83 ALA D C 1
ATOM 4192 O O . ALA D 1 70 ? 63.205 63.837 60.478 1.00 10.26 83 ALA D O 1
ATOM 4194 N N . LEU D 1 71 ? 62.429 62.392 62.040 1.00 10.15 84 LEU D N 1
ATOM 4195 C CA . LEU D 1 71 ? 63.026 63.057 63.194 1.00 10.07 84 LEU D CA 1
ATOM 4196 C C . LEU D 1 71 ? 64.107 62.213 63.875 1.00 10.09 84 LEU D C 1
ATOM 4197 O O . LEU D 1 71 ? 65.232 62.678 64.076 1.00 10.36 84 LEU D O 1
ATOM 4202 N N . GLY D 1 72 ? 63.766 60.977 64.233 1.00 10.08 85 GLY D N 1
ATOM 4203 C CA . GLY D 1 72 ? 64.695 60.115 64.973 1.00 10.18 85 GLY D CA 1
ATOM 4204 C C . GLY D 1 72 ? 64.847 60.530 66.433 1.00 10.13 85 GLY D C 1
ATOM 4205 O O . GLY D 1 72 ? 64.116 61.406 66.904 1.00 10.00 85 GLY D O 1
ATOM 4206 N N . PRO D 1 73 ? 65.799 59.904 67.163 1.00 10.24 86 PRO D N 1
ATOM 4207 C CA . PRO D 1 73 ? 65.994 60.118 68.608 1.00 10.33 86 PRO D CA 1
ATOM 4208 C C . PRO D 1 73 ? 66.179 61.561 69.079 1.00 10.05 86 PRO D C 1
ATOM 4209 O O . PRO D 1 73 ? 65.885 61.855 70.239 1.00 10.40 86 PRO D O 1
ATOM 4213 N N . ILE D 1 74 ? 66.650 62.455 68.209 1.00 9.82 87 ILE D N 1
ATOM 4214 C CA . ILE D 1 74 ? 66.801 63.870 68.584 1.00 9.62 87 ILE D CA 1
ATOM 4215 C C . ILE D 1 74 ? 65.476 64.457 69.104 1.00 9.39 87 ILE D C 1
ATOM 4216 O O . ILE D 1 74 ? 65.478 65.340 69.967 1.00 9.22 87 ILE D O 1
ATOM 4221 N N . TYR D 1 75 ? 64.358 63.941 68.593 1.00 9.37 88 TYR D N 1
ATOM 4222 C CA . TYR D 1 75 ? 63.024 64.368 69.026 1.00 9.60 88 TYR D CA 1
ATOM 4223 C C . TYR D 1 75 ? 62.809 64.209 70.535 1.00 9.62 88 TYR D C 1
ATOM 4224 O O . TYR D 1 75 ? 62.339 65.139 71.195 1.00 9.87 88 TYR D O 1
ATOM 4233 N N . TYR D 1 76 ? 63.154 63.039 71.074 1.00 9.62 89 TYR D N 1
ATOM 4234 C CA . TYR D 1 76 ? 62.903 62.756 72.491 1.00 9.71 89 TYR D CA 1
ATOM 4235 C C . TYR D 1 76 ? 64.115 62.961 73.409 1.00 9.88 89 TYR D C 1
ATOM 4236 O O . TYR D 1 76 ? 64.015 62.798 74.624 1.00 9.88 89 TYR D O 1
ATOM 4245 N N . ARG D 1 77 ? 65.249 63.324 72.813 1.00 10.30 90 ARG D N 1
ATOM 4246 C CA . ARG D 1 77 ? 66.486 63.611 73.534 1.00 10.70 90 ARG D CA 1
ATOM 4247 C C . ARG D 1 77 ? 66.232 64.616 74.663 1.00 10.73 90 ARG D C 1
ATOM 4248 O O . ARG D 1 77 ? 65.572 65.632 74.456 1.00 10.49 90 ARG D O 1
ATOM 4256 N N . ASP D 1 78 ? 66.735 64.298 75.857 1.00 10.90 91 ASP D N 1
ATOM 4257 C CA . ASP D 1 78 ? 66.652 65.179 77.042 1.00 10.94 91 ASP D CA 1
ATOM 4258 C C . ASP D 1 78 ? 65.258 65.331 77.672 1.00 10.81 91 ASP D C 1
ATOM 4259 O O . ASP D 1 78 ? 65.068 66.169 78.556 1.00 10.83 91 ASP D O 1
ATOM 4264 N N . SER D 1 79 ? 64.300 64.516 77.235 1.00 10.81 92 SER D N 1
ATOM 4265 C CA . SER D 1 79 ? 62.927 64.593 77.744 1.00 10.87 92 SER D CA 1
ATOM 4266 C C . SER D 1 79 ? 62.838 64.173 79.200 1.00 10.69 92 SER D C 1
ATOM 4267 O O . SER D 1 79 ? 63.418 63.164 79.600 1.00 10.83 92 SER D O 1
ATOM 4270 N N . ASN D 1 80 ? 62.096 64.951 79.984 1.00 10.40 93 ASN D N 1
ATOM 4271 C CA . ASN D 1 80 ? 61.862 64.634 81.389 1.00 10.27 93 ASN D CA 1
ATOM 4272 C C . ASN D 1 80 ? 60.573 63.842 81.574 1.00 10.20 93 ASN D C 1
ATOM 4273 O O . ASN D 1 80 ? 60.390 63.150 82.578 1.00 9.89 93 ASN D O 1
ATOM 4278 N N . GLY D 1 81 ? 59.686 63.946 80.587 1.00 9.93 94 GLY D N 1
ATOM 4279 C CA . GLY D 1 81 ? 58.452 63.180 80.569 1.00 9.75 94 GLY D CA 1
ATOM 4280 C C . GLY D 1 81 ? 58.077 62.773 79.160 1.00 10.04 94 GLY D C 1
ATOM 4281 O O . GLY D 1 81 ? 58.477 63.416 78.186 1.00 9.76 94 GLY D O 1
ATOM 4282 N N . ALA D 1 82 ? 57.306 61.697 79.052 1.00 10.14 95 ALA D N 1
ATOM 4283 C CA . ALA D 1 82 ? 56.800 61.249 77.761 1.00 10.37 95 ALA D CA 1
ATOM 4284 C C . ALA D 1 82 ? 55.365 60.783 77.905 1.00 10.44 95 ALA D C 1
ATOM 4285 O O . ALA D 1 82 ? 55.016 60.079 78.856 1.00 10.28 95 ALA D O 1
ATOM 4287 N N . ILE D 1 83 ? 54.537 61.212 76.959 1.00 10.67 96 ILE D N 1
ATOM 4288 C CA . ILE D 1 83 ? 53.131 60.851 76.926 1.00 11.09 96 ILE D CA 1
ATOM 4289 C C . ILE D 1 83 ? 52.939 59.896 75.754 1.00 11.26 96 ILE D C 1
ATOM 4290 O O . ILE D 1 83 ? 53.016 60.291 74.587 1.00 11.20 96 ILE D O 1
ATOM 4295 N N . LEU D 1 84 ? 52.734 58.628 76.091 1.00 11.66 97 LEU D N 1
ATOM 4296 C CA . LEU D 1 84 ? 52.626 57.561 75.110 1.00 11.95 97 LEU D CA 1
ATOM 4297 C C . LEU D 1 84 ? 51.153 57.263 74.898 1.00 12.05 97 LEU D C 1
ATOM 4298 O O . LEU D 1 84 ? 50.497 56.665 75.754 1.00 11.84 97 LEU D O 1
ATOM 4303 N N . VAL D 1 85 ? 50.643 57.696 73.751 1.00 12.38 98 VAL D N 1
ATOM 4304 C CA . VAL D 1 85 ? 49.208 57.705 73.505 1.00 12.85 98 VAL D CA 1
ATOM 4305 C C . VAL D 1 85 ? 48.776 56.528 72.647 1.00 13.37 98 VAL D C 1
ATOM 4306 O O . VAL D 1 85 ? 49.417 56.204 71.646 1.00 13.43 98 VAL D O 1
ATOM 4310 N N . TYR D 1 86 ? 47.680 55.894 73.053 1.00 14.09 99 TYR D N 1
ATOM 4311 C CA . TYR D 1 86 ? 47.044 54.876 72.234 1.00 14.89 99 TYR D CA 1
ATOM 4312 C C . TYR D 1 86 ? 45.559 55.184 72.076 1.00 15.55 99 TYR D C 1
ATOM 4313 O O . TYR D 1 86 ? 45.003 56.004 72.809 1.00 15.63 99 TYR D O 1
ATOM 4322 N N . ASP D 1 87 ? 44.942 54.523 71.103 1.00 16.37 100 ASP D N 1
ATOM 4323 C CA . ASP D 1 87 ? 43.528 54.675 70.790 1.00 17.45 100 ASP D CA 1
ATOM 4324 C C . ASP D 1 87 ? 42.800 53.483 71.413 1.00 18.04 100 ASP D C 1
ATOM 4325 O O . ASP D 1 87 ? 43.127 52.332 71.111 1.00 18.12 100 ASP D O 1
ATOM 4330 N N . ILE D 1 88 ? 41.833 53.754 72.290 1.00 18.96 101 ILE D N 1
ATOM 4331 C CA . ILE D 1 88 ? 41.104 52.676 72.986 1.00 19.88 101 ILE D CA 1
ATOM 4332 C C . ILE D 1 88 ? 40.302 51.766 72.046 1.00 20.48 101 ILE D C 1
ATOM 4333 O O . ILE D 1 88 ? 39.964 50.639 72.414 1.00 20.79 101 ILE D O 1
ATOM 4338 N N . THR D 1 89 ? 40.013 52.254 70.841 1.00 21.17 102 THR D N 1
ATOM 4339 C CA . THR D 1 89 ? 39.310 51.463 69.826 1.00 21.78 102 THR D CA 1
ATOM 4340 C C . THR D 1 89 ? 40.285 50.655 68.962 1.00 22.28 102 THR D C 1
ATOM 4341 O O . THR D 1 89 ? 39.867 49.823 68.148 1.00 22.48 102 THR D O 1
ATOM 4345 N N . ASP D 1 90 ? 41.582 50.899 69.155 1.00 22.60 103 ASP D N 1
ATOM 4346 C CA . ASP D 1 90 ? 42.636 50.297 68.341 1.00 22.92 103 ASP D CA 1
ATOM 4347 C C . ASP D 1 90 ? 43.594 49.474 69.208 1.00 23.13 103 ASP D C 1
ATOM 4348 O O . ASP D 1 90 ? 44.466 50.022 69.893 1.00 23.06 103 ASP D O 1
ATOM 4353 N N . GLU D 1 91 ? 43.426 48.153 69.162 1.00 23.10 104 GLU D N 1
ATOM 4354 C CA . GLU D 1 91 ? 44.239 47.226 69.950 1.00 23.10 104 GLU D CA 1
ATOM 4355 C C . GLU D 1 91 ? 45.732 47.279 69.599 1.00 22.86 104 GLU D C 1
ATOM 4356 O O . GLU D 1 91 ? 46.582 47.259 70.497 1.00 22.70 104 GLU D O 1
ATOM 4362 N N . ASP D 1 92 ? 46.045 47.359 68.304 1.00 22.46 105 ASP D N 1
ATOM 4363 C CA . ASP D 1 92 ? 47.437 47.457 67.856 1.00 22.26 105 ASP D CA 1
ATOM 4364 C C . ASP D 1 92 ? 48.132 48.717 68.374 1.00 21.77 105 ASP D C 1
ATOM 4365 O O . ASP D 1 92 ? 49.310 48.671 68.722 1.00 21.48 105 ASP D O 1
ATOM 4370 N N . SER D 1 93 ? 47.403 49.832 68.428 1.00 21.22 106 SER D N 1
ATOM 4371 C CA . SER D 1 93 ? 47.964 51.091 68.936 1.00 20.73 106 SER D CA 1
ATOM 4372 C C . SER D 1 93 ? 48.411 50.978 70.398 1.00 20.67 106 SER D C 1
ATOM 4373 O O . SER D 1 93 ? 49.404 51.593 70.794 1.00 20.58 106 SER D O 1
ATOM 4376 N N . PHE D 1 94 ? 47.687 50.185 71.189 1.00 20.69 107 PHE D N 1
ATOM 4377 C CA . PHE D 1 94 ? 48.091 49.915 72.571 1.00 20.71 107 PHE D CA 1
ATOM 4378 C C . PHE D 1 94 ? 49.378 49.090 72.646 1.00 20.73 107 PHE D C 1
ATOM 4379 O O . PHE D 1 94 ? 50.261 49.384 73.453 1.00 20.67 107 PHE D O 1
ATOM 4387 N N . GLN D 1 95 ? 49.478 48.058 71.809 1.00 20.93 108 GLN D N 1
ATOM 4388 C CA . GLN D 1 95 ? 50.665 47.200 71.786 1.00 20.90 108 GLN D CA 1
ATOM 4389 C C . GLN D 1 95 ? 51.905 47.950 71.290 1.00 20.61 108 GLN D C 1
ATOM 4390 O O . GLN D 1 95 ? 53.023 47.666 71.720 1.00 20.71 108 GLN D O 1
ATOM 4396 N N . LYS D 1 96 ? 51.701 48.922 70.401 1.00 20.15 109 LYS D N 1
ATOM 4397 C CA . LYS D 1 96 ? 52.799 49.739 69.881 1.00 19.51 109 LYS D CA 1
ATOM 4398 C C . LYS D 1 96 ? 53.396 50.658 70.948 1.00 18.90 109 LYS D C 1
ATOM 4399 O O . LYS D 1 96 ? 54.565 51.032 70.869 1.00 18.70 109 LYS D O 1
ATOM 4405 N N . VAL D 1 97 ? 52.585 51.016 71.942 1.00 18.21 110 VAL D N 1
ATOM 4406 C CA . VAL D 1 97 ? 53.039 51.833 73.071 1.00 17.60 110 VAL D CA 1
ATOM 4407 C C . VAL D 1 97 ? 54.111 51.095 73.884 1.00 17.14 110 VAL D C 1
ATOM 4408 O O . VAL D 1 97 ? 55.053 51.711 74.385 1.00 16.65 110 VAL D O 1
ATOM 4412 N N . LYS D 1 98 ? 53.968 49.776 73.983 1.00 16.69 111 LYS D N 1
ATOM 4413 C CA . LYS D 1 98 ? 54.948 48.931 74.678 1.00 16.61 111 LYS D CA 1
ATOM 4414 C C . LYS D 1 98 ? 56.347 49.055 74.070 1.00 16.12 111 LYS D C 1
ATOM 4415 O O . LYS D 1 98 ? 57.347 49.094 74.795 1.00 15.99 111 LYS D O 1
ATOM 4421 N N . ASN D 1 99 ? 56.405 49.130 72.741 1.00 15.71 112 ASN D N 1
ATOM 4422 C CA . ASN D 1 99 ? 57.666 49.322 72.024 1.00 15.71 112 ASN D CA 1
ATOM 4423 C C . ASN D 1 99 ? 58.332 50.660 72.360 1.00 14.66 112 ASN D C 1
ATOM 4424 O O . ASN D 1 99 ? 59.558 50.751 72.419 1.00 14.54 112 ASN D O 1
ATOM 4429 N N . TRP D 1 100 ? 57.517 51.688 72.586 1.00 13.63 113 TRP D N 1
ATOM 4430 C CA . TRP D 1 100 ? 58.023 53.001 72.994 1.00 12.81 113 TRP D CA 1
ATOM 4431 C C . TRP D 1 100 ? 58.561 53.012 74.421 1.00 12.34 113 TRP D C 1
ATOM 4432 O O . TRP D 1 100 ? 59.573 53.661 74.698 1.00 12.10 113 TRP D O 1
ATOM 4443 N N . VAL D 1 101 ? 57.887 52.295 75.319 1.00 11.91 114 VAL D N 1
ATOM 4444 C CA . VAL D 1 101 ? 58.385 52.121 76.686 1.00 11.45 114 VAL D CA 1
ATOM 4445 C C . VAL D 1 101 ? 59.788 51.514 76.638 1.00 11.37 114 VAL D C 1
ATOM 4446 O O . VAL D 1 101 ? 60.711 52.016 77.283 1.00 10.70 114 VAL D O 1
ATOM 4450 N N . LYS D 1 102 ? 59.941 50.448 75.853 1.00 11.37 115 LYS D N 1
ATOM 4451 C CA . LYS D 1 102 ? 61.232 49.771 75.713 1.00 11.50 115 LYS D CA 1
ATOM 4452 C C . LYS D 1 102 ? 62.335 50.727 75.267 1.00 11.06 115 LYS D C 1
ATOM 4453 O O . LYS D 1 102 ? 63.420 50.738 75.849 1.00 10.83 115 LYS D O 1
ATOM 4459 N N . GLU D 1 103 ? 62.053 51.541 74.250 1.00 10.65 116 GLU D N 1
ATOM 4460 C CA . GLU D 1 103 ? 63.066 52.452 73.718 1.00 10.36 116 GLU D CA 1
ATOM 4461 C C . GLU D 1 103 ? 63.393 53.605 74.667 1.00 10.22 116 GLU D C 1
ATOM 4462 O O . GLU D 1 103 ? 64.561 53.970 74.825 1.00 9.92 116 GLU D O 1
ATOM 4468 N N . LEU D 1 104 ? 62.371 54.171 75.302 1.00 10.18 117 LEU D N 1
ATOM 4469 C CA . LEU D 1 104 ? 62.590 55.296 76.214 1.00 10.16 117 LEU D CA 1
ATOM 4470 C C . LEU D 1 104 ? 63.309 54.890 77.501 1.00 10.24 117 LEU D C 1
ATOM 4471 O O . LEU D 1 104 ? 64.116 55.655 78.032 1.00 10.16 117 LEU D O 1
ATOM 4476 N N . ARG D 1 105 ? 63.015 53.690 77.999 1.00 10.13 118 ARG D N 1
ATOM 4477 C CA . ARG D 1 105 ? 63.761 53.145 79.137 1.00 9.98 118 ARG D CA 1
ATOM 4478 C C . ARG D 1 105 ? 65.206 52.850 78.748 1.00 9.75 118 ARG D C 1
ATOM 4479 O O . ARG D 1 105 ? 66.123 53.096 79.526 1.00 9.68 118 ARG D O 1
ATOM 4487 N N . LYS D 1 106 ? 65.401 52.332 77.536 1.00 9.66 119 LYS D N 1
ATOM 4488 C CA . LYS D 1 106 ? 66.743 52.094 77.001 1.00 9.70 119 LYS D CA 1
ATOM 4489 C C . LYS D 1 106 ? 67.564 53.380 76.903 1.00 9.67 119 LYS D C 1
ATOM 4490 O O . LYS D 1 106 ? 68.748 53.398 77.257 1.00 9.49 119 LYS D O 1
ATOM 4496 N N . MET D 1 107 ? 66.928 54.445 76.421 1.00 9.76 120 MET D N 1
ATOM 4497 C CA . MET D 1 107 ? 67.616 55.704 76.126 1.00 9.69 120 MET D CA 1
ATOM 4498 C C . MET D 1 107 ? 67.674 56.678 77.301 1.00 9.43 120 MET D C 1
ATOM 4499 O O . MET D 1 107 ? 68.627 57.445 77.418 1.00 9.34 120 MET D O 1
ATOM 4504 N N . LEU D 1 108 ? 66.657 56.657 78.160 1.00 9.20 121 LEU D N 1
ATOM 4505 C CA . LEU D 1 108 ? 66.551 57.643 79.239 1.00 9.20 121 LEU D CA 1
ATOM 4506 C C . LEU D 1 108 ? 66.367 57.048 80.643 1.00 9.07 121 LEU D C 1
ATOM 4507 O O . LEU D 1 108 ? 66.312 57.782 81.629 1.00 8.71 121 LEU D O 1
ATOM 4512 N N . GLY D 1 109 ? 66.263 55.721 80.723 1.00 9.11 122 GLY D N 1
ATOM 4513 C CA . GLY D 1 109 ? 66.197 55.020 82.009 1.00 9.24 122 GLY D CA 1
ATOM 4514 C C . GLY D 1 109 ? 64.971 55.319 82.855 1.00 9.45 122 GLY D C 1
ATOM 4515 O O . GLY D 1 109 ? 63.946 55.776 82.348 1.00 9.08 122 GLY D O 1
ATOM 4516 N N . ASN D 1 110 ? 65.091 55.064 84.156 1.00 9.47 123 ASN D N 1
ATOM 4517 C CA . ASN D 1 110 ? 63.987 55.275 85.092 1.00 9.92 123 ASN D CA 1
ATOM 4518 C C . ASN D 1 110 ? 63.673 56.737 85.407 1.00 10.00 123 ASN D C 1
ATOM 4519 O O . ASN D 1 110 ? 62.584 57.049 85.907 1.00 10.29 123 ASN D O 1
ATOM 4524 N N . GLU D 1 111 ? 64.610 57.636 85.116 1.00 9.93 124 GLU D N 1
ATOM 4525 C CA . GLU D 1 111 ? 64.405 59.054 85.440 1.00 10.13 124 GLU D CA 1
ATOM 4526 C C . GLU D 1 111 ? 63.311 59.734 84.616 1.00 10.16 124 GLU D C 1
ATOM 4527 O O . GLU D 1 111 ? 62.648 60.644 85.114 1.00 10.54 124 GLU D O 1
ATOM 4533 N N . ILE D 1 112 ? 63.106 59.291 83.375 1.00 10.12 125 ILE D N 1
ATOM 4534 C CA . ILE D 1 112 ? 62.002 59.829 82.569 1.00 10.03 125 ILE D CA 1
ATOM 4535 C C . ILE D 1 112 ? 60.644 59.383 83.136 1.00 10.19 125 ILE D C 1
ATOM 4536 O O . ILE D 1 112 ? 60.454 58.211 83.490 1.00 10.16 125 ILE D O 1
ATOM 4541 N N . CYS D 1 113 ? 59.719 60.331 83.260 1.00 10.52 126 CYS D N 1
ATOM 4542 C CA . CYS D 1 113 ? 58.370 60.026 83.746 1.00 10.90 126 CYS D CA 1
ATOM 4543 C C . CYS D 1 113 ? 57.468 59.630 82.583 1.00 10.84 126 CYS D C 1
ATOM 4544 O O . CYS D 1 113 ? 57.188 60.446 81.698 1.00 10.52 126 CYS D O 1
ATOM 4547 N N . LEU D 1 114 ? 57.018 58.376 82.592 1.00 10.67 127 LEU D N 1
ATOM 4548 C CA . LEU D 1 114 ? 56.201 57.837 81.505 1.00 10.98 127 LEU D CA 1
ATOM 4549 C C . LEU D 1 114 ? 54.714 57.849 81.821 1.00 11.25 127 LEU D C 1
ATOM 4550 O O . LEU D 1 114 ? 54.296 57.529 82.940 1.00 11.30 127 LEU D O 1
ATOM 4555 N N . CYS D 1 115 ? 53.928 58.220 80.814 1.00 11.57 128 CYS D N 1
ATOM 4556 C CA . CYS D 1 115 ? 52.474 58.198 80.890 1.00 12.09 128 CYS D CA 1
ATOM 4557 C C . CYS D 1 115 ? 51.957 57.284 79.791 1.00 12.22 128 CYS D C 1
ATOM 4558 O O . CYS D 1 115 ? 52.346 57.425 78.632 1.00 12.06 128 CYS D O 1
ATOM 4561 N N . ILE D 1 116 ? 51.094 56.343 80.162 1.00 12.64 129 ILE D N 1
ATOM 4562 C CA . ILE D 1 116 ? 50.393 55.512 79.189 1.00 13.25 129 ILE D CA 1
ATOM 4563 C C . ILE D 1 116 ? 48.971 56.053 79.084 1.00 13.39 129 ILE D C 1
ATOM 4564 O O . ILE D 1 116 ? 48.200 55.967 80.039 1.00 13.63 129 ILE D O 1
ATOM 4569 N N . VAL D 1 117 ? 48.636 56.624 77.931 1.00 13.41 130 VAL D N 1
ATOM 4570 C CA . VAL D 1 117 ? 47.388 57.372 77.793 1.00 13.56 130 VAL D CA 1
ATOM 4571 C C . VAL D 1 117 ? 46.412 56.715 76.817 1.00 13.69 130 VAL D C 1
ATOM 4572 O O . VAL D 1 117 ? 46.691 56.599 75.620 1.00 13.39 130 VAL D O 1
ATOM 4576 N N . GLY D 1 118 ? 45.273 56.289 77.356 1.00 13.88 131 GLY D N 1
ATOM 4577 C CA . GLY D 1 118 ? 44.182 55.729 76.568 1.00 14.33 131 GLY D CA 1
ATOM 4578 C C . GLY D 1 118 ? 43.235 56.822 76.129 1.00 14.63 131 GLY D C 1
ATOM 4579 O O . GLY D 1 118 ? 42.355 57.234 76.888 1.00 14.83 131 GLY D O 1
ATOM 4580 N N . ASN D 1 119 ? 43.423 57.286 74.898 1.00 14.80 132 ASN D N 1
ATOM 4581 C CA . ASN D 1 119 ? 42.653 58.398 74.356 1.00 14.91 132 ASN D CA 1
ATOM 4582 C C . ASN D 1 119 ? 41.390 57.932 73.626 1.00 15.23 132 ASN D C 1
ATOM 4583 O O . ASN D 1 119 ? 41.256 56.750 73.292 1.00 15.14 132 ASN D O 1
ATOM 4588 N N . LYS D 1 120 ? 40.476 58.877 73.391 1.00 15.86 133 LYS D N 1
ATOM 4589 C CA . LYS D 1 120 ? 39.203 58.653 72.683 1.00 16.49 133 LYS D CA 1
ATOM 4590 C C . LYS D 1 120 ? 38.156 57.933 73.540 1.00 17.21 133 LYS D C 1
ATOM 4591 O O . LYS D 1 120 ? 37.364 57.137 73.024 1.00 17.37 133 LYS D O 1
ATOM 4597 N N . ILE D 1 121 ? 38.140 58.229 74.840 1.00 17.96 134 ILE D N 1
ATOM 4598 C CA . ILE D 1 121 ? 37.194 57.586 75.763 1.00 18.79 134 ILE D CA 1
ATOM 4599 C C . ILE D 1 121 ? 35.734 57.957 75.474 1.00 19.49 134 ILE D C 1
ATOM 4600 O O . ILE D 1 121 ? 34.814 57.320 75.993 1.00 19.86 134 ILE D O 1
ATOM 4605 N N . ASP D 1 122 ? 35.534 58.977 74.639 1.00 20.37 135 ASP D N 1
ATOM 4606 C CA . ASP D 1 122 ? 34.201 59.330 74.138 1.00 21.15 135 ASP D CA 1
ATOM 4607 C C . ASP D 1 122 ? 33.644 58.260 73.194 1.00 21.85 135 ASP D C 1
ATOM 4608 O O . ASP D 1 122 ? 32.436 58.222 72.930 1.00 22.02 135 ASP D O 1
ATOM 4613 N N . LEU D 1 123 ? 34.531 57.402 72.689 1.00 22.60 136 LEU D N 1
ATOM 4614 C CA . LEU D 1 123 ? 34.146 56.272 71.843 1.00 23.34 136 LEU D CA 1
ATOM 4615 C C . LEU D 1 123 ? 34.130 54.971 72.650 1.00 23.88 136 LEU D C 1
ATOM 4616 O O . LEU D 1 123 ? 34.591 53.926 72.178 1.00 24.02 136 LEU D O 1
ATOM 4621 N N . GLU D 1 124 ? 33.588 55.050 73.865 1.00 24.60 137 GLU D N 1
ATOM 4622 C CA . GLU D 1 124 ? 33.546 53.928 74.807 1.00 25.36 137 GLU D CA 1
ATOM 4623 C C . GLU D 1 124 ? 32.839 52.686 74.260 1.00 25.80 137 GLU D C 1
ATOM 4624 O O . GLU D 1 124 ? 33.213 51.560 74.596 1.00 25.87 137 GLU D O 1
ATOM 4626 N N . LYS D 1 125 ? 31.829 52.901 73.418 1.00 26.37 138 LYS D N 1
ATOM 4627 C CA . LYS D 1 125 ? 31.066 51.811 72.804 1.00 26.84 138 LYS D CA 1
ATOM 4628 C C . LYS D 1 125 ? 31.885 51.011 71.788 1.00 27.22 138 LYS D C 1
ATOM 4629 O O . LYS D 1 125 ? 31.534 49.876 71.455 1.00 27.42 138 LYS D O 1
ATOM 4631 N N . GLU D 1 126 ? 32.972 51.610 71.303 1.00 27.50 139 GLU D N 1
ATOM 4632 C CA . GLU D 1 126 ? 33.846 50.973 70.317 1.00 27.81 139 GLU D CA 1
ATOM 4633 C C . GLU D 1 126 ? 35.170 50.502 70.928 1.00 27.65 139 GLU D C 1
ATOM 4634 O O . GLU D 1 126 ? 36.110 50.167 70.200 1.00 27.90 139 GLU D O 1
ATOM 4640 N N . ARG D 1 127 ? 35.234 50.469 72.259 1.00 27.49 140 ARG D N 1
ATOM 4641 C CA . ARG D 1 127 ? 36.441 50.052 72.978 1.00 27.21 140 ARG D CA 1
ATOM 4642 C C . ARG D 1 127 ? 36.884 48.636 72.595 1.00 27.23 140 ARG D C 1
ATOM 4643 O O . ARG D 1 127 ? 36.060 47.720 72.499 1.00 27.28 140 ARG D O 1
ATOM 4651 N N . HIS D 1 128 ? 38.188 48.479 72.366 1.00 27.03 141 HIS D N 1
ATOM 4652 C CA . HIS D 1 128 ? 38.791 47.179 72.073 1.00 26.82 141 HIS D CA 1
ATOM 4653 C C . HIS D 1 128 ? 39.965 46.869 73.004 1.00 26.70 141 HIS D C 1
ATOM 4654 O O . HIS D 1 128 ? 40.394 45.719 73.106 1.00 26.83 141 HIS D O 1
ATOM 4656 N N . VAL D 1 129 ? 40.481 47.897 73.675 1.00 26.40 142 VAL D N 1
ATOM 4657 C CA . VAL D 1 129 ? 41.578 47.735 74.631 1.00 26.21 142 VAL D CA 1
ATOM 4658 C C . VAL D 1 129 ? 41.024 47.588 76.050 1.00 25.97 142 VAL D C 1
ATOM 4659 O O . VAL D 1 129 ? 40.171 48.368 76.473 1.00 26.09 142 VAL D O 1
ATOM 4663 N N . SER D 1 130 ? 41.511 46.581 76.772 1.00 25.79 143 SER D N 1
ATOM 4664 C CA . SER D 1 130 ? 41.109 46.351 78.158 1.00 25.44 143 SER D CA 1
ATOM 4665 C C . SER D 1 130 ? 41.753 47.366 79.101 1.00 25.34 143 SER D C 1
ATOM 4666 O O . SER D 1 130 ? 42.972 47.558 79.074 1.00 25.21 143 SER D O 1
ATOM 4669 N N . ILE D 1 131 ? 40.925 48.008 79.926 1.00 25.02 144 ILE D N 1
ATOM 4670 C CA . ILE D 1 131 ? 41.399 48.954 80.939 1.00 24.92 144 ILE D CA 1
ATOM 4671 C C . ILE D 1 131 ? 42.309 48.246 81.944 1.00 24.8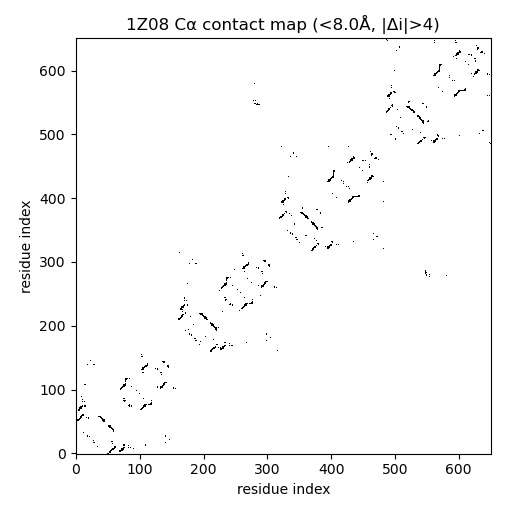0 144 ILE D C 1
ATOM 4672 O O . ILE D 1 131 ? 43.403 48.729 82.245 1.00 24.62 144 ILE D O 1
ATOM 4677 N N . GLN D 1 132 ? 41.856 47.094 82.440 1.00 24.66 145 GLN D N 1
ATOM 4678 C CA . GLN D 1 132 ? 42.624 46.301 83.400 1.00 24.51 145 GLN D CA 1
ATOM 4679 C C . GLN D 1 132 ? 43.997 45.915 82.849 1.00 24.43 145 GLN D C 1
ATOM 4680 O O . GLN D 1 132 ? 44.997 45.999 83.563 1.00 24.46 145 GLN D O 1
ATOM 4682 N N . GLU D 1 133 ? 44.036 45.514 81.579 1.00 24.26 146 GLU D N 1
ATOM 4683 C CA . GLU D 1 133 ? 45.288 45.163 80.903 1.00 24.23 146 GLU D CA 1
ATOM 4684 C C . GLU D 1 133 ? 46.226 46.368 80.779 1.00 23.68 146 GLU D C 1
ATOM 4685 O O . GLU D 1 133 ? 47.421 46.264 81.059 1.00 23.60 146 GLU D O 1
ATOM 4691 N N . ALA D 1 134 ? 45.671 47.504 80.360 1.00 23.18 147 ALA D N 1
ATOM 4692 C CA . ALA D 1 134 ? 46.443 48.734 80.176 1.00 22.67 147 ALA D CA 1
ATOM 4693 C C . ALA D 1 134 ? 47.002 49.277 81.492 1.00 22.44 147 ALA D C 1
ATOM 4694 O O . ALA D 1 134 ? 48.153 49.719 81.551 1.00 22.14 147 ALA D O 1
ATOM 4696 N N . GLU D 1 135 ? 46.186 49.234 82.544 1.00 22.07 148 GLU D N 1
ATOM 4697 C CA . GLU D 1 135 ? 46.608 49.684 83.868 1.00 21.96 148 GLU D CA 1
ATOM 4698 C C . GLU D 1 135 ? 47.666 48.760 84.481 1.00 21.66 148 GLU D C 1
ATOM 4699 O O . GLU D 1 135 ? 48.636 49.233 85.082 1.00 21.62 148 GLU D O 1
ATOM 4705 N N . SER D 1 136 ? 47.475 47.451 84.324 1.00 21.26 149 SER D N 1
ATOM 4706 C CA . SER D 1 136 ? 48.445 46.462 84.801 1.00 20.93 149 SER D CA 1
ATOM 4707 C C . SER D 1 136 ? 49.774 46.608 84.074 1.00 20.34 149 SER D C 1
ATOM 4708 O O . SER D 1 136 ? 50.837 46.557 84.696 1.00 20.15 149 SER D O 1
ATOM 4711 N N . TYR D 1 137 ? 49.712 46.800 82.759 1.00 19.61 150 TYR D N 1
ATOM 4712 C CA . TYR D 1 137 ? 50.931 47.016 81.995 1.00 19.08 150 TYR D CA 1
ATOM 4713 C C . TYR D 1 137 ? 51.676 48.261 82.483 1.00 18.68 150 TYR D C 1
ATOM 4714 O O . TYR D 1 137 ? 52.878 48.203 82.748 1.00 18.48 150 TYR D O 1
ATOM 4723 N N . ALA D 1 138 ? 50.952 49.374 82.605 1.00 18.46 151 ALA D N 1
ATOM 4724 C CA . ALA D 1 138 ? 51.532 50.649 83.039 1.00 18.31 151 ALA D CA 1
ATOM 4725 C C . ALA D 1 138 ? 52.300 50.505 84.349 1.00 18.09 151 ALA D C 1
ATOM 4726 O O . ALA D 1 138 ? 53.443 50.948 84.454 1.00 17.87 151 ALA D O 1
ATOM 4728 N N . GLU D 1 139 ? 51.660 49.873 85.332 1.00 18.06 152 GLU D N 1
ATOM 4729 C CA . GLU D 1 139 ? 52.265 49.605 86.636 1.00 18.19 152 GLU D CA 1
ATOM 4730 C C . GLU D 1 139 ? 53.529 48.753 86.530 1.00 18.03 152 GLU D C 1
ATOM 4731 O O . GLU D 1 139 ? 54.512 49.007 87.231 1.00 18.01 152 GLU D O 1
ATOM 4733 N N . SER D 1 140 ? 53.502 47.756 85.644 1.00 17.94 153 SER D N 1
ATOM 4734 C CA . SER D 1 140 ? 54.624 46.826 85.481 1.00 17.86 153 SER D CA 1
ATOM 4735 C C . SER D 1 140 ? 55.906 47.495 84.975 1.00 17.79 153 SER D C 1
ATOM 4736 O O . SER D 1 140 ? 57.004 47.000 85.237 1.00 18.02 153 SER D O 1
ATOM 4739 N N . VAL D 1 141 ? 55.761 48.612 84.259 1.00 17.55 154 VAL D N 1
ATOM 4740 C CA . VAL D 1 141 ? 56.913 49.340 83.704 1.00 17.12 154 VAL D CA 1
ATOM 4741 C C . VAL D 1 141 ? 57.209 50.669 84.415 1.00 17.10 154 VAL D C 1
ATOM 4742 O O . VAL D 1 141 ? 57.991 51.484 83.921 1.00 17.06 154 VAL D O 1
ATOM 4746 N N . GLY D 1 142 ? 56.583 50.880 85.571 1.00 17.19 155 GLY D N 1
ATOM 4747 C CA . GLY D 1 142 ? 56.819 52.080 86.375 1.00 17.10 155 GLY D CA 1
ATOM 4748 C C . GLY D 1 142 ? 56.216 53.345 85.790 1.00 17.09 155 GLY D C 1
ATOM 4749 O O . GLY D 1 142 ? 56.669 54.453 86.086 1.00 17.06 155 GLY D O 1
ATOM 4750 N N . ALA D 1 143 ? 55.196 53.172 84.956 1.00 17.08 156 ALA D N 1
ATOM 4751 C CA . ALA D 1 143 ? 54.464 54.289 84.372 1.00 17.26 156 ALA D CA 1
ATOM 4752 C C . ALA D 1 143 ? 53.121 54.464 85.081 1.00 17.36 156 ALA D C 1
ATOM 4753 O O . ALA D 1 143 ? 52.736 53.635 85.911 1.00 17.56 156 ALA D O 1
ATOM 4755 N N . LYS D 1 144 ? 52.429 55.556 84.774 1.00 17.27 157 LYS D N 1
ATOM 4756 C CA . LYS D 1 144 ? 51.057 55.756 85.228 1.00 17.46 157 LYS D CA 1
ATOM 4757 C C . LYS D 1 144 ? 50.117 55.747 84.033 1.00 16.98 157 LYS D C 1
ATOM 4758 O O . LYS D 1 144 ? 50.468 56.230 82.951 1.00 16.73 157 LYS D O 1
ATOM 4764 N N . HIS D 1 145 ? 48.926 55.188 84.233 1.00 16.62 158 HIS D N 1
ATOM 4765 C CA . HIS D 1 145 ? 47.911 55.153 83.189 1.00 16.42 158 HIS D CA 1
ATOM 4766 C C . HIS D 1 145 ? 46.885 56.270 83.372 1.00 16.17 158 HIS D C 1
ATOM 4767 O O . HIS D 1 145 ? 46.496 56.583 84.498 1.00 16.44 158 HIS D O 1
ATOM 4774 N N . TYR D 1 146 ? 46.455 56.856 82.253 1.00 16.03 159 TYR D N 1
ATOM 4775 C CA . TYR D 1 146 ? 45.475 57.943 82.237 1.00 15.76 159 TYR D CA 1
ATOM 4776 C C . TYR D 1 146 ? 44.432 57.716 81.143 1.00 15.85 159 TYR D C 1
ATOM 4777 O O . TYR D 1 146 ? 44.744 57.156 80.087 1.00 15.75 159 TYR D O 1
ATOM 4786 N N . HIS D 1 147 ? 43.203 58.163 81.401 1.00 15.73 160 HIS D N 1
ATOM 4787 C CA . HIS D 1 147 ? 42.129 58.158 80.403 1.00 16.04 160 HIS D CA 1
ATOM 4788 C C . HIS D 1 147 ? 41.909 59.582 79.895 1.00 15.77 160 HIS D C 1
ATOM 4789 O O . HIS D 1 147 ? 41.806 60.513 80.698 1.00 15.65 160 HIS D O 1
ATOM 4796 N N . THR D 1 148 ? 41.826 59.753 78.575 1.00 15.66 161 THR D N 1
ATOM 4797 C CA . THR D 1 148 ? 41.541 61.069 77.993 1.00 15.53 161 THR D CA 1
ATOM 4798 C C . THR D 1 148 ? 40.539 61.040 76.841 1.00 15.70 161 THR D C 1
ATOM 4799 O O . THR D 1 148 ? 40.356 60.019 76.176 1.00 15.72 161 THR D O 1
ATOM 4803 N N . SER D 1 149 ? 39.894 62.183 76.629 1.00 15.77 162 SER D N 1
ATOM 4804 C CA . SER D 1 149 ? 39.207 62.480 75.384 1.00 15.99 162 SER D CA 1
ATOM 4805 C C . SER D 1 149 ? 39.566 63.903 74.981 1.00 16.06 162 SER D C 1
ATOM 4806 O O . SER D 1 149 ? 39.168 64.863 75.644 1.00 15.99 162 SER D O 1
ATOM 4809 N N . ALA D 1 150 ? 40.340 64.035 73.908 1.00 16.34 163 ALA D N 1
ATOM 4810 C CA . ALA D 1 150 ? 40.642 65.353 73.360 1.00 16.61 163 ALA D CA 1
ATOM 4811 C C . ALA D 1 150 ? 39.372 66.002 72.812 1.00 16.77 163 ALA D C 1
ATOM 4812 O O . ALA D 1 150 ? 39.184 67.215 72.938 1.00 16.68 163 ALA D O 1
ATOM 4814 N N . LYS D 1 151 ? 38.499 65.178 72.232 1.00 17.09 164 LYS D N 1
ATOM 4815 C CA . LYS D 1 151 ? 37.248 65.645 71.632 1.00 17.52 164 LYS D CA 1
ATOM 4816 C C . LYS D 1 151 ? 36.326 66.307 72.656 1.00 17.59 164 LYS D C 1
ATOM 4817 O O . LYS D 1 151 ? 35.755 67.366 72.389 1.00 17.55 164 LYS D O 1
ATOM 4823 N N . GLN D 1 152 ? 36.201 65.682 73.824 1.00 17.91 165 GLN D N 1
ATOM 4824 C CA . GLN D 1 152 ? 35.290 66.154 74.866 1.00 18.49 165 GLN D CA 1
ATOM 4825 C C . GLN D 1 152 ? 35.997 66.918 75.990 1.00 18.35 165 GLN D C 1
ATOM 4826 O O . GLN D 1 152 ? 35.351 67.353 76.944 1.00 18.43 165 GLN D O 1
ATOM 4832 N N . ASN D 1 153 ? 37.313 67.090 75.854 1.00 18.29 166 ASN D N 1
ATOM 4833 C CA . ASN D 1 153 ? 38.162 67.725 76.873 1.00 18.16 166 ASN D CA 1
ATOM 4834 C C . ASN D 1 153 ? 38.028 67.086 78.258 1.00 18.13 166 ASN D C 1
ATOM 4835 O O . ASN D 1 153 ? 37.699 67.755 79.244 1.00 18.04 166 ASN D O 1
ATOM 4840 N N . LYS D 1 154 ? 38.281 65.783 78.312 1.00 17.96 167 LYS D N 1
ATOM 4841 C CA . LYS D 1 154 ? 38.253 65.041 79.566 1.00 17.85 167 LYS D CA 1
ATOM 4842 C C . LYS D 1 154 ? 39.617 64.431 79.863 1.00 17.79 167 LYS D C 1
ATOM 4843 O O . LYS D 1 154 ? 40.249 63.846 78.981 1.00 17.70 167 LYS D O 1
ATOM 4845 N N . GLY D 1 155 ? 40.071 64.598 81.103 1.00 17.61 168 GLY D N 1
ATOM 4846 C CA . GLY D 1 155 ? 41.294 63.956 81.590 1.00 17.50 168 GLY D CA 1
ATOM 4847 C C . GLY D 1 155 ? 42.604 64.619 81.203 1.00 17.37 168 GLY D C 1
ATOM 4848 O O . GLY D 1 155 ? 43.669 64.191 81.646 1.00 17.47 168 GLY D O 1
ATOM 4849 N N . ILE D 1 156 ? 42.534 65.670 80.390 1.00 17.16 169 ILE D N 1
ATOM 4850 C CA . ILE D 1 156 ? 43.742 66.289 79.835 1.00 16.98 169 ILE D CA 1
ATOM 4851 C C . ILE D 1 156 ? 44.419 67.254 80.813 1.00 16.91 169 ILE D C 1
ATOM 4852 O O . ILE D 1 156 ? 45.646 67.255 80.939 1.00 16.72 169 ILE D O 1
ATOM 4857 N N . GLU D 1 157 ? 43.622 68.064 81.505 1.00 16.78 170 GLU D N 1
ATOM 4858 C CA . GLU D 1 157 ? 44.141 68.922 82.572 1.00 16.82 170 GLU D CA 1
ATOM 4859 C C . GLU D 1 157 ? 44.870 68.086 83.619 1.00 16.43 170 GLU D C 1
ATOM 4860 O O . GLU D 1 157 ? 45.985 68.422 84.024 1.00 16.47 170 GLU D O 1
ATOM 4866 N N . GLU D 1 158 ? 44.230 66.992 84.033 1.00 15.99 171 GLU D N 1
ATOM 4867 C CA . GLU D 1 158 ? 44.756 66.107 85.069 1.00 15.65 171 GLU D CA 1
ATOM 4868 C C . GLU D 1 158 ? 46.029 65.387 84.628 1.00 15.36 171 GLU D C 1
ATOM 4869 O O . GLU D 1 158 ? 46.967 65.250 85.414 1.00 15.23 171 GLU D O 1
ATOM 4871 N N . LEU D 1 159 ? 46.051 64.931 83.377 1.00 14.95 172 LEU D N 1
ATOM 4872 C CA . LEU D 1 159 ? 47.225 64.260 82.810 1.00 14.89 172 LEU D CA 1
ATOM 4873 C C . LEU D 1 159 ? 48.480 65.125 82.922 1.00 14.89 172 LEU D C 1
ATOM 4874 O O . LEU D 1 159 ? 49.488 64.690 83.478 1.00 14.79 172 LEU D O 1
ATOM 4879 N N . PHE D 1 160 ? 48.409 66.346 82.395 1.00 15.08 173 PHE D N 1
ATOM 4880 C CA . PHE D 1 160 ? 49.565 67.242 82.382 1.00 15.07 173 PHE D CA 1
ATOM 4881 C C . PHE D 1 160 ? 49.953 67.737 83.772 1.00 15.08 173 PHE D C 1
ATOM 4882 O O . PHE D 1 160 ? 51.138 67.871 84.070 1.00 15.01 173 PHE D O 1
ATOM 4890 N N . LEU D 1 161 ? 48.958 68.014 84.614 1.00 15.27 174 LEU D N 1
ATOM 4891 C CA . LEU D 1 161 ? 49.230 68.423 85.990 1.00 15.50 174 LEU D CA 1
ATOM 4892 C C . LEU D 1 161 ? 49.936 67.308 86.760 1.00 15.34 174 LEU D C 1
ATOM 4893 O O . LEU D 1 161 ? 50.946 67.554 87.421 1.00 15.35 174 LEU D O 1
ATOM 4898 N N . ASP D 1 162 ? 49.407 66.089 86.658 1.00 15.32 175 ASP D N 1
ATOM 4899 C CA . ASP D 1 162 ? 49.990 64.937 87.345 1.00 15.28 175 ASP D CA 1
ATOM 4900 C C . ASP D 1 162 ? 51.388 64.607 86.834 1.00 15.06 175 ASP D C 1
ATOM 4901 O O . ASP D 1 162 ? 52.258 64.223 87.616 1.00 14.98 175 ASP D O 1
ATOM 4906 N N . LEU D 1 163 ? 51.598 64.748 85.525 1.00 15.02 176 LEU D N 1
ATOM 4907 C CA . LEU D 1 163 ? 52.930 64.553 84.948 1.00 14.82 176 LEU D CA 1
ATOM 4908 C C . LEU D 1 163 ? 53.929 65.542 85.549 1.00 14.91 176 LEU D C 1
ATOM 4909 O O . LEU D 1 163 ? 55.038 65.160 85.930 1.00 14.69 176 LEU D O 1
ATOM 4914 N N . CYS D 1 164 ? 53.524 66.806 85.635 1.00 15.15 177 CYS D N 1
ATOM 4915 C CA . CYS D 1 164 ? 54.343 67.840 86.259 1.00 15.51 177 CYS D CA 1
ATOM 4916 C C . CYS D 1 164 ? 54.679 67.503 87.712 1.00 15.45 177 CYS D C 1
ATOM 4917 O O . CYS D 1 164 ? 55.829 67.638 88.124 1.00 15.48 177 CYS D O 1
ATOM 4920 N N . LYS D 1 165 ? 53.681 67.050 88.473 1.00 15.53 178 LYS D N 1
ATOM 4921 C CA . LYS D 1 165 ? 53.879 66.670 89.877 1.00 15.67 178 LYS D CA 1
ATOM 4922 C C . LYS D 1 165 ? 54.879 65.523 90.013 1.00 15.47 178 LYS D C 1
ATOM 4923 O O . LYS D 1 165 ? 55.733 65.535 90.901 1.00 15.27 178 LYS D O 1
ATOM 4929 N N . ARG D 1 166 ? 54.768 64.545 89.116 1.00 15.17 179 ARG D N 1
ATOM 4930 C CA . ARG D 1 166 ? 55.653 63.384 89.105 1.00 14.98 179 ARG D CA 1
ATOM 4931 C C . ARG D 1 166 ? 57.078 63.756 88.710 1.00 14.94 179 ARG D C 1
ATOM 4932 O O . ARG D 1 166 ? 58.039 63.151 89.192 1.00 14.88 179 ARG D O 1
ATOM 4940 N N . MET D 1 167 ? 57.212 64.746 87.829 1.00 14.78 180 MET D N 1
ATOM 4941 C CA . MET D 1 167 ? 58.528 65.224 87.416 1.00 14.86 180 MET D CA 1
ATOM 4942 C C . MET D 1 167 ? 59.190 66.051 88.519 1.00 15.63 180 MET D C 1
ATOM 4943 O O . MET D 1 167 ? 60.417 66.063 88.639 1.00 15.60 180 MET D O 1
ATOM 4948 N N . ILE D 1 168 ? 58.371 66.722 89.325 1.00 16.56 181 ILE D N 1
ATOM 4949 C CA . ILE D 1 168 ? 58.851 67.547 90.438 1.00 17.62 181 ILE D CA 1
ATOM 4950 C C . ILE D 1 168 ? 59.194 66.725 91.692 1.00 18.52 181 ILE D C 1
ATOM 4951 O O . ILE D 1 168 ? 60.149 67.048 92.406 1.00 18.63 181 ILE D O 1
ATOM 4956 N N . GLU D 1 169 ? 58.424 65.669 91.949 1.00 19.65 182 GLU D N 1
ATOM 4957 C CA . GLU D 1 169 ? 58.514 64.929 93.221 1.00 20.84 182 GLU D CA 1
ATOM 4958 C C . GLU D 1 169 ? 59.870 64.267 93.497 1.00 21.06 182 GLU D C 1
ATOM 4959 O O . GLU D 1 169 ? 60.243 64.078 94.656 1.00 21.39 182 GLU D O 1
ATOM 4965 N N . THR D 1 170 ? 60.595 63.922 92.434 1.00 21.58 183 THR D N 1
ATOM 4966 C CA . THR D 1 170 ? 61.919 63.310 92.551 1.00 21.74 183 THR D CA 1
ATOM 4967 C C . THR D 1 170 ? 62.868 63.859 91.494 1.00 21.95 183 THR D C 1
ATOM 4968 O O . THR D 1 170 ? 62.429 64.449 90.505 1.00 22.06 183 THR D O 1
#

CATH classification: 3.40.50.300

GO terms:
  GO:0005525 GTP binding (F, IDA)
  GO:0005802 trans-Golgi network (C, IDA)
  GO:0003924 GTPase activity (F, IDA)
  GO:0017157 regulation of exocytosis (P, IDA)
  GO:0019003 GDP binding (F, IDA)
  GO:0031901 early endosome membrane (C, EXP)
  GO:0032154 cleavage furrow (C, EXP)
  GO:0005789 endoplasmic reticulum membrane (C, EXP)
  GO:0030659 cytoplasmic vesicle membrane (C, EXP)
  GO:0003925 G protein activity (F, IMP)
  GO:0050821 protein stabilization (P, IMP)
  GO:0005515 protein binding (F, IPI)
  GO:0031901 early endosome membrane (C, TAS)
  GO:0005829 cytosol (C, TAS)
  GO:0005768 endosome (C, IDA)
  GO:0098559 cytoplasmic side of early endosome membrane (C, IDA)
  GO:0032580 Golgi cisterna membrane (C, IDA)
  GO:0009898 cytoplasmic side of plasma membrane (C, IDA)
  GO:0012506 vesicle membrane (C, IDA)
  GO:0005525 GTP binding (F, IMP)

Sequence (651 aa):
AYSFKVVLLGEGCVGKTSLVLRYCENKFNDKHITTLGASFLTKKLNIGGKRVNLAIWDTAGQPIYYRDSNGAILVYDITDEDSFQKVKNWVKELRKMLGNEICLCIVGNKIDLEKERHVSIQEAESYAESVGAKHYHTSAKQNKGIEELFLDLCKRMIETAYSFKVVLLGEGCVGKTSLVLRYCENKFNDKHITTLGASFLTKKLNIGGKRVNLAIWDTAGQYYRDSNGAILVYDITDEDSFQKVKNWVKELRKMLGNEICLCIVGNKIDLEKERHVSIQEAESYAESVGAKHYHTSAKQNKGIEELFLDLCKRMIETAYSFKVVLLGEGCVGKTSLVLRYCENKFNDKHITTLGASFLTKKLNIGGKRVNLAIWDTAGQERFHALGPIYYRDSNGAILVYDITDEDSFQKVKNWVKELRKMLGNEICLCIVGNKIDLEKERHVSIQEAESYAESVGAKHYHTSAKQNKGIEELFLDLCKRMIETYSFKVVLLGEGCVGKTSLVLRYCENKFNDKHITTLGASFLTKKLNIGGKRVNLAIWDTAGQERFHALGPIYYRDSNGAILVYDITDEDSFQKVKNWVKELRKMLGNEICLCIVGNKIDLEKERHVSIQEAESYAESVGAKHYHTSAKQNKGIEELFLDLCKRMIET